Protein AF-A0A179GRY5-F1 (afdb_monomer)

Foldseek 3Di:
DPPQAEAEEEALAPVSLLVLLVCCVVPVSYQYEYEAQAQARRPAQLLVDQQWQACQLFDLDLVQNNVSNVCVLVVLVSCVVLPNPQFFFAADEWEKEWEFQAWAAFPNDTWGFQDHPCSSVVCPVVSLVSCCVPPQPPPSCCVQQNHSNPQKDWDDPVLCPLWWDPRRSVGTDTMMTGSIGGTLSVSSRVSSRVSSVVRPSYDYHYSWAWDAKEWDDPDPAIKIKIWTARNVVRDIDIDIGRHYHHPPQLQSLQHCVNHVNHDPAFWKKWKFKKWKKKFKDAPVCSSSDYFYDHHRTQAKTKRFRHWDDDPDRMIITIIIMARRVLGGDDMGGSNDDDDPVSVCVQVVVDDPVVQQVSNVSRLSRVVNTTVRSVRMDTDGMHIHIDIFRDDDDPPFPRPGPLSVWDDDDDDDDDDDDDDPPCPVVPPPDPGPSQVVVQVVVLVVLVVVQVVCVVVVHHDPLSVLLVQLSQLQVLLVVLCVLVVHDCLLVPPPDWDLCAQVDDDGHDPDPCVRPDPLLDADPLSNHATDRCSLSSASHNQLSVLLRVQCVDCLFPPPVVVCCQEHGRDSDPPGFYKGAQDHSNDLLRIEGDVSVLQAPLLSCVPPVSNLVSNQVVCVVVVHDRQDPVNSVVSNVNNGDVVVVPDDDDDD

pLDDT: mean 84.08, std 17.98, range [23.53, 98.38]

Nearest PDB structures (foldseek):
  8w7f-assem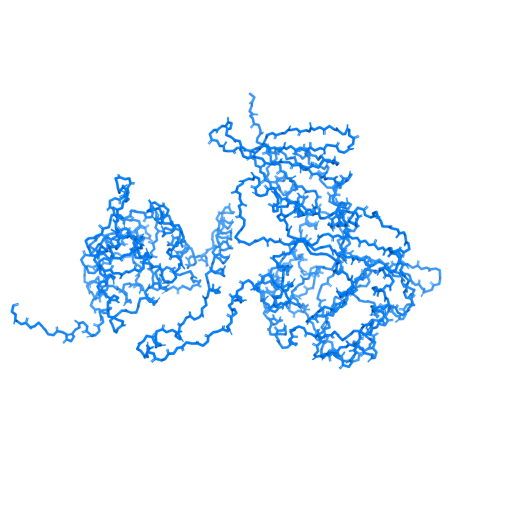bly1_C  TM=6.075E-01  e=1.995E-11  Drosophila melanogaster
  8w78-assembly1_D  TM=5.729E-01  e=1.441E-11  Drosophila melanogaster
  8w75-assembly1_A  TM=6.115E-01  e=6.573E-11  Drosophila melanogaster
  9dm1-assembly1_A  TM=5.368E-01  e=1.841E-10  Mycolicibacterium smegmatis MC2 155
  8w75-assembly1_C  TM=5.526E-01  e=4.150E-10  Drosophila melanogaster

Solvent-accessible surface area (backbone atoms only — not comparable to full-atom values): 35380 Å² total; per-residue (Å²): 130,84,80,67,53,33,36,37,30,38,22,28,26,58,69,27,45,53,48,52,50,54,48,45,70,76,35,68,74,39,40,32,39,40,29,13,59,42,85,47,66,27,68,53,43,61,60,55,62,61,26,66,63,50,64,23,92,69,37,60,48,57,68,53,13,47,50,36,27,50,48,45,53,52,51,52,48,52,41,43,76,76,64,49,78,62,51,55,23,61,32,56,60,47,24,33,41,35,33,26,70,39,60,42,76,49,88,89,38,84,47,50,46,80,44,58,51,65,57,36,53,64,37,51,64,52,48,34,51,52,34,36,76,76,31,67,87,34,65,67,47,39,74,72,44,42,56,26,83,64,36,55,45,78,52,53,68,80,63,49,58,62,32,36,24,81,72,42,57,76,20,48,68,53,39,32,42,31,40,42,56,35,38,19,46,71,55,44,46,54,49,49,53,62,53,51,74,71,41,89,40,54,46,78,39,56,22,29,39,74,76,48,41,38,76,39,84,85,56,104,56,68,27,36,37,42,31,26,39,28,69,85,78,74,42,79,48,76,49,78,27,64,38,79,45,77,43,33,66,75,42,34,42,39,45,31,48,56,55,73,52,74,67,99,65,70,37,16,30,29,39,33,44,39,28,30,32,38,22,75,38,47,67,90,50,49,83,43,44,44,24,35,37,39,37,37,42,70,45,40,36,39,23,39,46,35,55,42,80,51,90,66,81,34,30,41,36,35,27,28,37,41,24,44,89,63,19,62,72,47,70,43,54,16,53,48,82,79,51,68,69,58,52,34,47,54,75,59,70,54,59,69,68,60,48,48,52,57,32,48,53,34,52,62,40,44,41,53,43,30,47,67,40,70,73,41,43,83,75,47,68,46,48,22,65,47,74,36,76,62,73,88,65,100,82,60,64,81,83,48,80,75,54,83,52,73,81,92,76,90,88,83,83,92,82,83,98,81,71,86,81,68,58,84,79,70,80,83,74,92,58,82,42,58,58,61,54,43,54,54,51,52,52,52,48,51,52,52,54,50,49,29,45,76,71,74,53,68,56,78,85,46,50,43,42,49,37,37,50,38,34,50,52,26,38,54,52,32,30,57,72,73,66,53,78,71,46,63,75,43,90,89,34,62,20,59,57,11,42,88,30,88,81,60,39,72,92,67,80,64,88,81,51,60,80,37,53,53,80,49,78,59,47,35,70,45,88,46,52,37,63,58,61,33,49,27,42,60,58,40,41,52,36,48,61,62,38,50,75,37,61,94,69,28,51,58,66,64,52,45,46,42,66,74,50,81,58,86,49,75,81,58,40,28,59,39,53,77,58,61,48,60,42,46,68,27,34,27,67,36,69,46,21,28,50,62,49,24,41,46,46,66,89,39,67,59,44,55,52,18,25,34,50,56,31,47,77,72,74,41,82,61,76,48,74,68,55,53,51,50,27,26,60,70,22,44,51,70,73,74,67,68,64,68,84,74,89,126

Sequence (648 aa):
MDDEATFAIIGGGIAGTVQAICLAREFPSLRIYLFEKEGQLLDGTSGMNPGRPTLGFHYRHLDTATFCLDNTVKFTKFLYNLGCRDIFAKAPQGGVYVLMKGCVQVLGQSVGPVFSPEEIKSVFSEIRAHAIMNYSDDWHYLTHFGKPDEIYRELQRSDYELLLTPYLLRGVDSCYETAEKTFNVPGICSFLRANVAKYPNITVLTGCFVTNTEQVRQSARPCYRITWTDKNVNEVGHMVTQFLTLACWERVGLLKRQLSKHDCQPTYNRLKMLAVVEMKVSQERLAAIRPMFVASGPFCMISPQKLTMTDGDSFVCKCACTLAIRTNLMTVSDNSTLPRDYVRILEGDIPPDEKEKMGSSVLAGSKQFFKCLESATLVDVRFGTVRVPFGSGHQIDIHDSATCSIDGHDNTATAPPADRVHLSRRLACQNREDTATSEAAIQLFQYRAHASYMHGVPQVSHLPALVQFNVMTALARNAELLGFSKEYLNYDAISTFNKQGPMLGLTVNASNWPASLHPTPLQALLEHHPWIDLFPLPRMRDNFLRAIQDPDICDEDVLCHDLAHFDDVAGKATLIVWGDAWDSRCWEASEAFLEKWGWLLFGCPEIFQATNYWRDRRGEGRLSPQQISAYMERSRPAQLLAIRPTQE

Secondary structure (DSSP, 8-state):
-----EEEEE--SHHHHHHHHHHHHH-TT-EEEEE-SSSSTT-SGGGSS------STT-SSHHHHHHHHHHHHHHHHHHHHTT----B-BS---EEEEEE-S-EEETTEEE--SS-HHHHHTTHHHHHHHHHHHHTT-HHHHHHH--GGGSEEEPPHHHHTTTB-HHHHTTEEEEEEES---B-HHHHHHHHHHHHTT-TTEEEETTEEEEEEEEE-SSSS-EEEEEEEETTTTEEEEEEESEEEE--GGGHHHHHHHTT---SS--EEEEEEEEEEEEEEEGGGGGG---EEE-SSS-EEEEEEEEEE-SSSEEEEEEEEEEHHHHEEEEEETTSPPPHHHHHHHTT---HHHHHHHHHHHHHHHTTTBGGGTT-EEEEEEEEEEEES--S-TTS-SS-GGGGGS----------S---SSGGGSSS---THHHHHHHHHHHHHHHHHHHHHHTT---GGGHHHHHHHHHHHHHHHHHHHHT--SGGGSTT---TTSSSSSSSS--S-GGGS-GGGSPPTTTTTS---GGGGGSS-HHHHHHHHHHTT-TTT--HHHHHHHHH-----TT-S-EEE-S-TT-GGGEEE-HHHHHHHGGGGTT-HHHHHHHHHHHHHTTPPPPPHHHHHHHHHHTS-GGGTS------

Organism: Purpureocillium lilacinum (NCBI:txid33203)

Radius of gyration: 30.06 Å; Cα contacts (8 Å, |Δi|>4): 1153; chains: 1; bounding box: 68×57×109 Å

Structure (mmCIF, N/CA/C/O backbone):
data_AF-A0A179GRY5-F1
#
_entry.id   AF-A0A179GRY5-F1
#
loop_
_atom_site.group_PDB
_atom_site.id
_atom_site.type_symbol
_atom_site.label_atom_id
_atom_site.label_alt_id
_atom_site.label_comp_id
_atom_site.label_asym_id
_atom_site.label_entity_id
_atom_site.label_seq_id
_atom_site.pdbx_PDB_ins_code
_atom_site.Cartn_x
_atom_site.Cartn_y
_atom_site.Cartn_z
_atom_site.occupancy
_atom_site.B_iso_or_equiv
_atom_site.auth_seq_id
_atom_site.auth_comp_id
_atom_site.auth_asym_id
_atom_site.auth_atom_id
_atom_site.pdbx_PDB_model_num
ATOM 1 N N . MET A 1 1 ? 40.688 -5.196 -9.342 1.00 38.34 1 MET A N 1
ATOM 2 C CA . MET A 1 1 ? 39.803 -4.797 -8.233 1.00 38.34 1 MET A CA 1
ATOM 3 C C . MET A 1 1 ? 38.410 -4.893 -8.800 1.00 38.34 1 MET A C 1
ATOM 5 O O . MET A 1 1 ? 38.045 -4.022 -9.575 1.00 38.34 1 MET A O 1
ATOM 9 N N . ASP A 1 2 ? 37.738 -6.018 -8.566 1.00 42.25 2 ASP A N 1
ATOM 10 C CA . ASP A 1 2 ? 36.366 -6.216 -9.033 1.00 42.25 2 ASP A CA 1
ATOM 11 C C . ASP A 1 2 ? 35.481 -5.160 -8.373 1.00 42.25 2 ASP A C 1
ATOM 13 O O . ASP A 1 2 ? 35.440 -5.046 -7.149 1.00 42.25 2 ASP A O 1
ATOM 17 N N . ASP A 1 3 ? 34.859 -4.322 -9.194 1.00 59.69 3 ASP A N 1
ATOM 18 C CA . ASP A 1 3 ? 34.057 -3.188 -8.749 1.00 59.69 3 ASP A CA 1
ATOM 19 C C . ASP A 1 3 ? 32.713 -3.733 -8.234 1.00 59.69 3 ASP A C 1
ATOM 21 O O . ASP A 1 3 ? 31.744 -3.864 -8.984 1.00 59.69 3 ASP A O 1
ATOM 25 N N . GLU A 1 4 ? 32.684 -4.179 -6.972 1.00 75.31 4 GLU A N 1
ATOM 26 C CA . GLU A 1 4 ? 31.476 -4.707 -6.328 1.00 75.31 4 GLU A CA 1
ATOM 27 C C . GLU A 1 4 ? 30.328 -3.707 -6.483 1.00 75.31 4 GLU A C 1
ATOM 29 O O . GLU A 1 4 ? 30.427 -2.559 -6.025 1.00 75.31 4 GLU A O 1
ATOM 34 N N . ALA A 1 5 ? 29.243 -4.162 -7.118 1.00 88.94 5 ALA A N 1
ATOM 35 C CA . ALA A 1 5 ? 28.076 -3.345 -7.401 1.00 88.94 5 ALA A CA 1
ATOM 36 C C . ALA A 1 5 ? 27.519 -2.729 -6.113 1.00 88.94 5 ALA A C 1
ATOM 38 O O . ALA A 1 5 ? 27.417 -3.380 -5.070 1.00 88.94 5 ALA A O 1
ATOM 39 N N . THR A 1 6 ? 27.137 -1.461 -6.205 1.00 94.44 6 THR A N 1
ATOM 40 C CA . THR A 1 6 ? 26.585 -0.700 -5.090 1.00 94.44 6 THR A CA 1
ATOM 41 C C . THR A 1 6 ? 25.122 -0.361 -5.346 1.00 94.44 6 THR A C 1
ATOM 43 O O . THR A 1 6 ? 24.709 -0.132 -6.487 1.00 94.44 6 THR A O 1
ATOM 46 N N . PHE A 1 7 ? 24.345 -0.311 -4.269 1.00 97.19 7 PHE A N 1
ATOM 47 C CA . PHE A 1 7 ? 22.934 0.042 -4.283 1.00 97.19 7 PHE A CA 1
ATOM 48 C C . PHE A 1 7 ? 22.659 1.059 -3.182 1.00 97.19 7 PHE A C 1
ATOM 50 O O . PHE A 1 7 ? 22.832 0.762 -2.003 1.00 97.19 7 PHE A O 1
ATOM 57 N N . ALA A 1 8 ? 22.187 2.247 -3.541 1.00 97.94 8 ALA A N 1
ATOM 58 C CA . ALA A 1 8 ? 21.754 3.232 -2.562 1.00 97.94 8 ALA A CA 1
ATOM 59 C C . ALA A 1 8 ? 20.240 3.203 -2.344 1.00 97.94 8 ALA A C 1
ATOM 61 O O . ALA A 1 8 ? 19.450 3.176 -3.289 1.00 97.94 8 ALA A O 1
ATOM 62 N N . ILE A 1 9 ? 19.833 3.286 -1.084 1.00 98.25 9 ILE A N 1
ATOM 63 C CA . ILE A 1 9 ? 18.442 3.422 -0.663 1.00 98.25 9 ILE A CA 1
ATOM 64 C C . ILE A 1 9 ? 18.338 4.728 0.117 1.00 98.25 9 ILE A C 1
ATOM 66 O O . ILE A 1 9 ? 18.959 4.886 1.167 1.00 98.25 9 ILE A O 1
ATOM 70 N N . ILE A 1 10 ? 17.564 5.680 -0.400 1.00 97.50 10 ILE A N 1
ATOM 71 C CA . ILE A 1 10 ? 17.337 6.967 0.262 1.00 97.50 10 ILE A CA 1
ATOM 72 C C . ILE A 1 10 ? 16.067 6.865 1.101 1.00 97.50 10 ILE A C 1
ATOM 74 O O . ILE A 1 10 ? 14.975 6.820 0.543 1.00 97.50 10 ILE A O 1
ATOM 78 N N . GLY A 1 11 ? 16.207 6.875 2.427 1.00 96.25 11 GLY A N 1
ATOM 79 C CA . GLY A 1 11 ? 15.121 6.800 3.405 1.00 96.25 11 GLY A CA 1
ATOM 80 C C . GLY A 1 11 ? 15.172 5.515 4.234 1.00 96.25 11 GLY A C 1
ATOM 81 O O . GLY A 1 11 ? 14.887 4.434 3.725 1.00 96.25 11 GLY A O 1
ATOM 82 N N . GLY A 1 12 ? 15.457 5.637 5.532 1.00 95.62 12 GLY A N 1
ATOM 83 C CA . GLY A 1 12 ? 15.560 4.530 6.491 1.00 95.62 12 GLY A CA 1
ATOM 84 C C . GLY A 1 12 ? 14.252 4.180 7.208 1.00 95.62 12 GLY A C 1
ATOM 85 O O . GLY A 1 12 ? 14.272 3.539 8.260 1.00 95.62 12 GLY A O 1
ATOM 86 N N . GLY A 1 13 ? 13.099 4.562 6.648 1.00 94.31 13 GLY A N 1
ATOM 87 C CA . GLY A 1 13 ? 11.784 4.111 7.114 1.00 94.31 13 GLY A CA 1
ATOM 88 C C . GLY A 1 13 ? 11.542 2.613 6.870 1.00 94.31 13 GLY A C 1
ATOM 89 O O . GLY A 1 13 ? 12.421 1.896 6.390 1.00 94.31 13 GLY A O 1
ATOM 90 N N . ILE A 1 14 ? 10.329 2.127 7.170 1.00 93.19 14 ILE A N 1
ATOM 91 C CA . ILE A 1 14 ? 9.963 0.702 7.030 1.00 93.19 14 ILE A CA 1
ATOM 92 C C . ILE A 1 14 ? 10.232 0.205 5.608 1.00 93.19 14 ILE A C 1
ATOM 94 O O . ILE A 1 14 ? 10.862 -0.834 5.449 1.00 93.19 14 ILE A O 1
ATOM 98 N N . ALA A 1 15 ? 9.825 0.963 4.585 1.00 91.94 15 ALA A N 1
ATOM 99 C CA . ALA A 1 15 ? 10.018 0.571 3.190 1.00 91.94 15 ALA A CA 1
ATOM 100 C C . ALA A 1 15 ? 11.504 0.384 2.832 1.00 91.94 15 ALA A C 1
ATOM 102 O O . ALA A 1 15 ? 11.881 -0.674 2.333 1.00 91.94 15 ALA A O 1
ATOM 103 N N . GLY A 1 16 ? 12.354 1.372 3.136 1.00 96.19 16 GLY A N 1
ATOM 104 C CA . GLY A 1 16 ? 13.782 1.302 2.816 1.00 96.19 16 GLY A CA 1
ATOM 105 C C . GLY A 1 16 ? 14.533 0.265 3.648 1.00 96.19 16 GLY A C 1
ATOM 106 O O . GLY A 1 16 ? 15.384 -0.446 3.125 1.00 96.19 16 GLY A O 1
ATOM 107 N N . THR A 1 17 ? 14.166 0.104 4.921 1.00 97.56 17 THR A N 1
ATOM 108 C CA . THR A 1 17 ? 14.766 -0.900 5.810 1.00 97.56 17 THR A CA 1
ATOM 109 C C . THR A 1 17 ? 14.412 -2.325 5.382 1.00 97.56 17 THR A C 1
ATOM 111 O O . THR A 1 17 ? 15.294 -3.177 5.293 1.00 97.56 17 THR A O 1
ATOM 114 N N . VAL A 1 18 ? 13.138 -2.599 5.077 1.00 96.62 18 VAL A N 1
ATOM 115 C CA . VAL A 1 18 ? 12.704 -3.909 4.563 1.00 96.62 18 VAL A CA 1
ATOM 116 C C . VAL A 1 18 ? 13.403 -4.213 3.241 1.00 96.62 18 VAL A C 1
ATOM 118 O O . VAL A 1 18 ? 13.932 -5.309 3.073 1.00 96.62 18 VAL A O 1
ATOM 121 N N . GLN A 1 19 ? 13.470 -3.236 2.333 1.00 97.00 19 GLN A N 1
ATOM 122 C CA . GLN A 1 19 ? 14.168 -3.393 1.061 1.00 97.00 19 GLN A CA 1
ATOM 123 C C . GLN A 1 19 ? 15.657 -3.706 1.256 1.00 97.00 19 GLN A C 1
ATOM 125 O O . GLN A 1 19 ? 16.160 -4.630 0.621 1.00 97.00 19 GLN A O 1
ATOM 130 N N . ALA A 1 20 ? 16.345 -2.987 2.148 1.00 98.12 20 ALA A N 1
ATOM 131 C CA . ALA A 1 20 ? 17.754 -3.225 2.449 1.00 98.12 20 ALA A CA 1
ATOM 132 C C . ALA A 1 20 ? 17.987 -4.656 2.953 1.00 98.12 20 ALA A C 1
ATOM 134 O O . ALA A 1 20 ? 18.889 -5.334 2.470 1.00 98.12 20 ALA A O 1
ATOM 135 N N . ILE A 1 21 ? 17.136 -5.145 3.863 1.00 97.94 21 ILE A N 1
ATOM 136 C CA . ILE A 1 21 ? 17.207 -6.521 4.375 1.00 97.94 21 ILE A CA 1
ATOM 137 C C . ILE A 1 21 ? 16.975 -7.539 3.251 1.00 97.94 21 ILE A C 1
ATOM 139 O O . ILE A 1 21 ? 17.732 -8.501 3.135 1.00 97.94 21 ILE A O 1
ATOM 143 N N . CYS A 1 22 ? 15.946 -7.348 2.419 1.00 96.56 22 CYS A N 1
ATOM 144 C CA . CYS A 1 22 ? 15.657 -8.257 1.308 1.00 96.56 22 CYS A CA 1
ATOM 145 C C . CYS A 1 22 ? 16.821 -8.318 0.311 1.00 96.56 22 CYS A C 1
ATOM 147 O O . CYS A 1 22 ? 17.263 -9.409 -0.037 1.00 96.56 22 CYS A O 1
ATOM 149 N N . LEU A 1 23 ? 17.355 -7.162 -0.095 1.00 96.50 23 LEU A N 1
ATOM 150 C CA . LEU A 1 23 ? 18.497 -7.086 -1.008 1.00 96.50 23 LEU A CA 1
ATOM 151 C C . LEU A 1 23 ? 19.749 -7.727 -0.408 1.00 96.50 23 LEU A C 1
ATOM 153 O O . LEU A 1 23 ? 20.441 -8.458 -1.106 1.00 96.50 23 LEU A O 1
ATOM 157 N N . ALA A 1 24 ? 20.025 -7.497 0.878 1.00 96.38 24 ALA A N 1
ATOM 158 C CA . ALA A 1 24 ? 21.206 -8.052 1.530 1.00 96.38 24 ALA A CA 1
ATOM 159 C C . ALA A 1 24 ? 21.162 -9.581 1.633 1.00 96.38 24 ALA A C 1
ATOM 161 O O . ALA A 1 24 ? 22.199 -10.231 1.517 1.00 96.38 24 ALA A O 1
ATOM 162 N N . ARG A 1 25 ? 19.967 -10.152 1.841 1.00 93.69 25 ARG A N 1
ATOM 163 C CA . ARG A 1 25 ? 19.753 -11.606 1.881 1.00 93.69 25 ARG A CA 1
ATOM 164 C C . ARG A 1 25 ? 19.883 -12.250 0.507 1.00 93.69 25 ARG A C 1
ATOM 166 O O . ARG A 1 25 ? 20.489 -13.310 0.406 1.00 93.69 25 ARG A O 1
ATOM 173 N N . GLU A 1 26 ? 19.297 -11.624 -0.508 1.00 95.38 26 GLU A N 1
ATOM 174 C CA . GLU A 1 26 ? 19.255 -12.168 -1.867 1.00 95.38 26 GLU A CA 1
ATOM 175 C C . GLU A 1 26 ? 20.597 -12.000 -2.593 1.00 95.38 26 GLU A C 1
ATOM 177 O O . GLU A 1 26 ? 21.027 -12.879 -3.336 1.00 95.38 26 GLU A O 1
ATOM 182 N N . PHE A 1 27 ? 21.299 -10.891 -2.336 1.00 94.56 27 PHE A N 1
ATOM 183 C CA . PHE A 1 27 ? 22.550 -10.536 -3.003 1.00 94.56 27 PHE A CA 1
ATOM 184 C C . PHE A 1 27 ? 23.662 -10.227 -1.984 1.00 94.56 27 PHE A C 1
ATOM 186 O O . PHE A 1 27 ? 23.985 -9.059 -1.753 1.00 94.56 27 PHE A O 1
ATOM 193 N N . PRO A 1 28 ? 24.310 -11.249 -1.392 1.00 92.12 28 PRO A N 1
ATOM 194 C CA . PRO A 1 28 ? 25.347 -11.050 -0.373 1.00 92.12 28 PRO A CA 1
ATOM 195 C C . PRO A 1 28 ? 26.567 -10.243 -0.846 1.00 92.12 28 PRO A C 1
ATOM 197 O O . PRO A 1 28 ? 27.235 -9.613 -0.032 1.00 92.12 28 PRO A O 1
ATOM 200 N N . SER A 1 29 ? 26.855 -10.246 -2.153 1.00 91.69 29 SER A N 1
ATOM 201 C CA . SER A 1 29 ? 27.951 -9.481 -2.765 1.00 91.69 29 SER A CA 1
ATOM 202 C C . SER A 1 29 ? 27.580 -8.034 -3.117 1.00 91.69 29 SER A C 1
ATOM 204 O O . SER A 1 29 ? 28.431 -7.282 -3.584 1.00 91.69 29 SER A O 1
ATOM 206 N N . LEU A 1 30 ? 26.310 -7.641 -2.971 1.00 95.06 30 LEU A N 1
ATOM 207 C CA . LEU A 1 30 ? 25.858 -6.279 -3.248 1.00 95.06 30 LEU A CA 1
ATOM 208 C C . LEU A 1 30 ? 26.145 -5.391 -2.036 1.00 95.06 30 LEU A C 1
ATOM 210 O O . LEU A 1 30 ? 25.668 -5.676 -0.937 1.00 95.06 30 LEU A O 1
ATOM 214 N N . ARG A 1 31 ? 26.867 -4.285 -2.243 1.00 97.38 31 ARG A N 1
ATOM 215 C CA . ARG A 1 31 ? 27.090 -3.274 -1.200 1.00 97.38 31 ARG A CA 1
ATOM 216 C C . ARG A 1 31 ? 25.916 -2.306 -1.148 1.00 97.38 31 ARG A C 1
ATOM 218 O O . ARG A 1 31 ? 25.649 -1.590 -2.111 1.00 97.38 31 ARG A O 1
ATOM 225 N N . ILE A 1 32 ? 25.214 -2.272 -0.025 1.00 98.38 32 ILE A N 1
ATOM 226 C CA . ILE A 1 32 ? 23.990 -1.491 0.146 1.00 98.38 32 ILE A CA 1
ATOM 227 C C . ILE A 1 32 ? 24.281 -0.290 1.043 1.00 98.38 32 ILE A C 1
ATOM 229 O O . ILE A 1 32 ? 24.783 -0.451 2.150 1.00 98.38 32 ILE A O 1
ATOM 233 N N . TYR A 1 33 ? 23.922 0.907 0.592 1.00 98.31 33 TYR A N 1
ATOM 234 C CA . TYR A 1 33 ? 24.039 2.150 1.353 1.00 98.31 33 TYR A CA 1
ATOM 235 C C . TYR A 1 33 ? 22.644 2.667 1.697 1.00 98.31 33 TYR A C 1
ATOM 237 O O . TYR A 1 33 ? 21.906 3.109 0.815 1.00 98.31 33 TYR A O 1
ATOM 245 N N . LEU A 1 34 ? 22.270 2.600 2.973 1.00 98.25 34 LEU A N 1
ATOM 246 C CA . LEU A 1 34 ? 20.968 3.036 3.470 1.00 98.25 34 LEU A CA 1
ATOM 247 C C . LEU A 1 34 ? 21.097 4.410 4.135 1.00 98.25 34 LEU A C 1
ATOM 249 O O . LEU A 1 34 ? 21.632 4.521 5.238 1.00 98.25 34 LEU A O 1
ATOM 253 N N . PHE A 1 35 ? 20.595 5.448 3.466 1.00 97.50 35 PHE A N 1
ATOM 254 C CA . PHE A 1 35 ? 20.607 6.823 3.964 1.00 97.50 35 PHE A CA 1
ATOM 255 C C . PHE A 1 35 ? 19.377 7.104 4.823 1.00 97.50 35 PHE A C 1
ATOM 257 O O . PHE A 1 35 ? 18.243 6.914 4.379 1.00 97.50 35 PHE A O 1
ATOM 264 N N . GLU A 1 36 ? 19.597 7.635 6.018 1.00 95.62 36 GLU A N 1
ATOM 265 C CA . GLU A 1 36 ? 18.564 8.091 6.940 1.00 95.62 36 GLU A CA 1
ATOM 266 C C . GLU A 1 36 ? 18.876 9.518 7.393 1.00 95.62 36 GLU A C 1
ATOM 268 O O . GLU A 1 36 ? 19.987 9.822 7.824 1.00 95.62 36 GLU A O 1
ATOM 273 N N . LYS A 1 37 ? 17.883 10.401 7.276 1.00 92.50 37 LYS A N 1
ATOM 274 C CA . LYS A 1 37 ? 18.002 11.811 7.664 1.00 92.50 37 LYS A CA 1
ATOM 275 C C . LYS A 1 37 ? 17.944 11.997 9.181 1.00 92.50 37 LYS A C 1
ATOM 277 O O . LYS A 1 37 ? 18.445 13.007 9.674 1.00 92.50 37 LYS A O 1
ATOM 282 N N . GLU A 1 38 ? 17.315 11.061 9.886 1.00 91.88 38 GLU A N 1
ATOM 283 C CA . GLU A 1 38 ? 17.201 11.046 11.341 1.00 91.88 38 GLU A CA 1
ATOM 284 C C . GLU A 1 38 ? 18.413 10.374 12.001 1.00 91.88 38 GLU A C 1
ATOM 286 O O . GLU A 1 38 ? 19.249 9.745 11.346 1.00 91.88 38 GLU A O 1
ATOM 291 N N . GLY A 1 39 ? 18.516 10.506 13.326 1.00 91.88 39 GLY A N 1
ATOM 292 C CA . GLY A 1 39 ? 19.609 9.919 14.105 1.00 91.88 39 GLY A CA 1
ATOM 293 C C . GLY A 1 39 ? 19.615 8.387 14.117 1.00 91.88 39 GLY A C 1
ATOM 294 O O . GLY A 1 39 ? 20.665 7.788 14.340 1.00 91.88 39 GLY A O 1
ATOM 295 N N . GLN A 1 40 ? 18.474 7.736 13.862 1.00 93.31 40 GLN A N 1
ATOM 296 C CA . GLN A 1 40 ? 18.373 6.281 13.737 1.00 93.31 40 GLN A CA 1
ATOM 297 C C . GLN A 1 40 ? 17.371 5.884 12.648 1.00 93.31 40 GLN A C 1
ATOM 299 O O . GLN A 1 40 ? 16.415 6.602 12.354 1.00 93.31 40 GLN A O 1
ATOM 304 N N . LEU A 1 41 ? 17.551 4.680 12.093 1.00 95.38 41 LEU A N 1
ATOM 305 C CA . LEU A 1 41 ? 16.556 4.058 11.214 1.00 95.38 41 LEU A CA 1
ATOM 306 C C . LEU A 1 41 ? 15.189 4.012 11.895 1.00 95.38 41 LEU A C 1
ATOM 308 O O . LEU A 1 41 ? 15.115 3.685 13.080 1.00 95.38 41 LEU A O 1
ATOM 312 N N . LEU A 1 42 ? 14.122 4.218 11.120 1.00 93.81 42 LEU A N 1
ATOM 313 C CA . LEU A 1 42 ? 12.721 4.071 11.537 1.00 93.81 42 LEU A CA 1
ATOM 314 C C . LEU A 1 42 ? 12.204 5.143 12.516 1.00 93.81 42 LEU A C 1
ATOM 316 O O . LEU A 1 42 ? 11.053 5.040 12.941 1.00 93.81 42 LEU A O 1
ATOM 320 N N . ASP A 1 43 ? 12.994 6.179 12.819 1.00 89.00 43 ASP A N 1
ATOM 321 C CA . ASP A 1 43 ? 12.588 7.286 13.704 1.00 89.00 43 ASP A CA 1
ATOM 322 C C . ASP A 1 43 ? 11.667 8.312 13.015 1.00 89.00 43 ASP A C 1
ATOM 324 O O . ASP A 1 43 ? 10.982 9.082 13.685 1.00 89.00 43 ASP A O 1
ATOM 328 N N . GLY A 1 44 ? 11.589 8.296 11.679 1.00 85.44 44 GLY A N 1
ATOM 329 C CA . GLY A 1 44 ? 10.644 9.120 10.922 1.00 85.44 44 GLY A CA 1
ATOM 330 C C . GLY A 1 44 ? 9.189 8.632 11.020 1.00 85.44 44 GLY A C 1
ATOM 331 O O . GLY A 1 44 ? 8.781 7.931 11.946 1.00 85.44 44 GLY A O 1
ATOM 332 N N . THR A 1 45 ? 8.373 8.931 10.001 1.00 83.38 45 THR A N 1
ATOM 333 C CA . THR A 1 45 ? 6.929 8.606 10.018 1.00 83.38 45 THR A CA 1
ATOM 334 C C . THR A 1 45 ? 6.616 7.122 10.263 1.00 83.38 45 THR A C 1
ATOM 336 O O . THR A 1 45 ? 5.587 6.777 10.843 1.00 83.38 45 THR A O 1
ATOM 339 N N . SER A 1 46 ? 7.515 6.218 9.870 1.00 84.00 46 SER A N 1
ATOM 340 C CA . SER A 1 46 ? 7.352 4.781 10.110 1.00 84.00 46 SER A CA 1
ATOM 341 C C . SER A 1 46 ? 7.254 4.409 11.595 1.00 84.00 46 SER A C 1
ATOM 343 O O . SER A 1 46 ? 6.506 3.493 11.921 1.00 84.00 46 SER A O 1
ATOM 345 N N . GLY A 1 47 ? 7.927 5.130 12.496 1.00 79.62 47 GLY A N 1
ATOM 346 C CA . GLY A 1 47 ? 7.798 4.951 13.948 1.00 79.62 47 GLY A CA 1
ATOM 347 C C . GLY A 1 47 ? 6.595 5.679 14.566 1.00 79.62 47 GLY A C 1
ATOM 348 O O . GLY A 1 47 ? 6.292 5.496 15.746 1.00 79.62 47 GLY A O 1
ATOM 349 N N . MET A 1 48 ? 5.884 6.492 13.778 1.00 83.31 48 MET A N 1
ATOM 350 C CA . MET A 1 48 ? 4.838 7.413 14.235 1.00 83.31 48 MET A CA 1
ATOM 351 C C . MET A 1 48 ? 3.491 7.132 13.570 1.00 83.31 48 MET A C 1
ATOM 353 O O . MET A 1 48 ? 2.872 7.997 12.952 1.00 83.31 48 MET A O 1
ATOM 357 N N . ASN A 1 49 ? 3.019 5.898 13.713 1.00 88.12 49 ASN A N 1
ATOM 358 C CA . ASN A 1 49 ? 1.729 5.463 13.194 1.00 88.12 49 ASN A CA 1
ATOM 359 C C . ASN A 1 49 ? 0.943 4.697 14.281 1.00 88.12 49 ASN A C 1
ATOM 361 O O . ASN A 1 49 ? 1.538 4.238 15.258 1.00 88.12 49 ASN A O 1
ATOM 365 N N . PRO A 1 50 ? -0.388 4.557 14.152 1.00 90.62 50 PRO A N 1
ATOM 366 C CA . PRO A 1 50 ? -1.222 3.919 15.173 1.00 90.62 50 PRO A CA 1
ATOM 367 C C . PRO A 1 50 ? -1.079 2.391 15.240 1.00 90.62 50 PRO A C 1
ATOM 369 O O . PRO A 1 50 ? -1.815 1.738 15.978 1.00 90.62 50 PRO A O 1
ATOM 372 N N . GLY A 1 51 ? -0.201 1.790 14.437 1.00 92.25 51 GLY A N 1
ATOM 373 C CA . GLY A 1 51 ? 0.022 0.351 14.398 1.00 92.25 51 GLY A CA 1
ATOM 374 C C . GLY A 1 51 ? -1.185 -0.452 13.937 1.00 92.25 51 GLY A C 1
ATOM 375 O O . GLY A 1 51 ? -1.216 -1.647 14.177 1.00 92.25 51 GLY A O 1
ATOM 376 N N . ARG A 1 52 ? -2.200 0.161 13.323 1.00 89.94 52 ARG A N 1
ATOM 377 C CA . ARG A 1 52 ? -3.395 -0.548 12.853 1.00 89.94 52 ARG A CA 1
ATOM 378 C C . ARG A 1 52 ? -3.195 -0.941 11.384 1.00 89.94 52 ARG A C 1
ATOM 380 O O . ARG A 1 52 ? -3.382 -0.074 10.530 1.00 89.94 52 ARG A O 1
ATOM 387 N N . PRO A 1 53 ? -2.779 -2.183 11.068 1.00 89.06 53 PRO A N 1
ATOM 388 C CA . PRO A 1 53 ? -2.865 -2.668 9.697 1.00 89.06 53 PRO A CA 1
ATOM 389 C C . PRO A 1 53 ? -4.329 -2.759 9.264 1.00 89.06 53 PRO A C 1
ATOM 391 O O . PRO A 1 53 ? -5.236 -2.673 10.092 1.00 89.06 53 PRO A O 1
ATOM 394 N N . THR A 1 54 ? -4.560 -2.948 7.969 1.00 88.31 54 THR A N 1
ATOM 395 C CA . THR A 1 54 ? -5.906 -3.132 7.431 1.00 88.31 54 THR A CA 1
ATOM 396 C C . THR A 1 54 ? -5.955 -4.330 6.491 1.00 88.31 54 THR A C 1
ATOM 398 O O . THR A 1 54 ? -5.067 -4.518 5.665 1.00 88.31 54 THR A O 1
ATOM 401 N N . LEU A 1 55 ? -6.997 -5.141 6.645 1.00 93.00 55 LEU A N 1
ATOM 402 C CA . LEU A 1 55 ? -7.403 -6.239 5.774 1.00 93.00 55 LEU A CA 1
ATOM 403 C C . LEU A 1 55 ? -8.439 -5.778 4.735 1.00 93.00 55 LEU A C 1
ATOM 405 O O . LEU A 1 55 ? -9.043 -6.604 4.066 1.00 93.00 55 LEU A O 1
ATOM 409 N N . GLY A 1 56 ? -8.654 -4.465 4.602 1.00 90.50 56 GLY A N 1
ATOM 410 C CA . GLY A 1 56 ? -9.389 -3.879 3.484 1.00 90.50 56 GLY A CA 1
ATOM 411 C C . GLY A 1 56 ? -10.842 -3.480 3.754 1.00 90.50 56 GLY A C 1
ATOM 412 O O . GLY A 1 56 ? -11.448 -2.839 2.907 1.00 90.50 56 GLY A O 1
ATOM 413 N N . PHE A 1 57 ? -11.389 -3.755 4.943 1.00 91.44 57 PHE A N 1
ATOM 414 C CA . PHE A 1 57 ? -12.817 -3.577 5.285 1.00 91.44 57 PHE A CA 1
ATOM 415 C C . PHE A 1 57 ? -13.339 -2.126 5.373 1.00 91.44 57 PHE A C 1
ATOM 417 O O . PHE A 1 57 ? -14.432 -1.886 5.882 1.00 91.44 57 PHE A O 1
ATOM 424 N N . HIS A 1 58 ? -12.569 -1.140 4.918 1.00 87.31 58 HIS A N 1
ATOM 425 C CA . HIS A 1 58 ? -13.014 0.256 4.814 1.00 87.31 58 HIS A CA 1
ATOM 426 C C . HIS A 1 58 ? -12.789 0.864 3.427 1.00 87.31 58 HIS A C 1
ATOM 428 O O . HIS A 1 58 ? -13.035 2.058 3.256 1.00 87.31 58 HIS A O 1
ATOM 434 N N . TYR A 1 59 ? -12.317 0.062 2.471 1.00 84.44 59 TYR A N 1
ATOM 435 C CA . TYR A 1 59 ? -12.220 0.441 1.069 1.00 84.44 59 TYR A CA 1
ATOM 436 C C . TYR A 1 59 ? -13.443 -0.064 0.318 1.00 84.44 59 TYR A C 1
ATOM 438 O O . TYR A 1 59 ? -14.025 -1.083 0.688 1.00 84.44 59 TYR A O 1
ATOM 446 N N . ARG A 1 60 ? -13.818 0.664 -0.730 1.00 82.06 60 ARG A N 1
ATOM 447 C CA . ARG A 1 60 ? -14.935 0.314 -1.617 1.00 82.06 60 ARG A CA 1
ATOM 448 C C . ARG A 1 60 ? -14.460 -0.382 -2.889 1.00 82.06 60 ARG A C 1
ATOM 450 O O . ARG A 1 60 ? -15.246 -1.060 -3.537 1.00 82.06 60 ARG A O 1
ATOM 457 N N . HIS A 1 61 ? -13.180 -0.235 -3.240 1.00 81.38 61 HIS A N 1
ATOM 458 C CA . HIS A 1 61 ? -12.580 -0.931 -4.370 1.00 81.38 61 HIS A CA 1
ATOM 459 C C . HIS A 1 61 ? -11.842 -2.190 -3.900 1.00 81.38 61 HIS A C 1
ATOM 461 O O . HIS A 1 61 ? -10.969 -2.140 -3.023 1.00 81.38 61 HIS A O 1
ATOM 467 N N . LEU A 1 62 ? -12.189 -3.331 -4.504 1.00 83.94 62 LEU A N 1
ATOM 468 C CA . LEU A 1 62 ? -11.643 -4.638 -4.138 1.00 83.94 62 LEU A CA 1
ATOM 469 C C . LEU A 1 62 ? -10.119 -4.700 -4.288 1.00 83.94 62 LEU A C 1
ATOM 471 O O . LEU A 1 62 ? -9.449 -5.285 -3.437 1.00 83.94 62 LEU A O 1
ATOM 475 N N . ASP A 1 63 ? -9.559 -4.073 -5.321 1.00 77.69 63 ASP A N 1
ATOM 476 C CA . ASP A 1 63 ? -8.114 -4.085 -5.570 1.00 77.69 63 ASP A CA 1
ATOM 477 C C . ASP A 1 63 ? -7.338 -3.442 -4.422 1.00 77.69 63 ASP A C 1
ATOM 479 O O . ASP A 1 63 ? -6.378 -4.015 -3.904 1.00 77.69 63 ASP A O 1
ATOM 483 N N . THR A 1 64 ? -7.794 -2.280 -3.953 1.00 79.19 64 THR A N 1
ATOM 484 C CA . THR A 1 64 ? -7.194 -1.615 -2.793 1.00 79.19 64 THR A CA 1
ATOM 485 C C . THR A 1 64 ? -7.387 -2.455 -1.530 1.00 79.19 64 THR A C 1
ATOM 487 O O . THR A 1 64 ? -6.445 -2.634 -0.751 1.00 79.19 64 THR A O 1
ATOM 490 N N . ALA A 1 65 ? -8.580 -3.026 -1.337 1.00 86.19 65 ALA A N 1
ATOM 491 C CA . ALA A 1 65 ? -8.883 -3.861 -0.180 1.00 86.19 65 ALA A CA 1
ATOM 492 C C . ALA A 1 65 ? -7.981 -5.105 -0.094 1.00 86.19 65 ALA A C 1
ATOM 494 O O . ALA A 1 65 ? -7.337 -5.342 0.934 1.00 86.19 65 ALA A O 1
ATOM 495 N N . THR A 1 66 ? -7.886 -5.867 -1.183 1.00 88.31 66 THR A N 1
ATOM 496 C CA . THR A 1 66 ? -7.076 -7.090 -1.278 1.00 88.31 66 THR A CA 1
ATOM 497 C C . THR A 1 66 ? -5.581 -6.788 -1.260 1.00 88.31 66 THR A C 1
ATOM 499 O O . THR A 1 66 ? -4.830 -7.507 -0.601 1.00 88.31 66 THR A O 1
ATOM 502 N N . PHE A 1 67 ? -5.132 -5.681 -1.862 1.00 85.88 67 PHE A N 1
ATOM 503 C CA . PHE A 1 67 ? -3.749 -5.209 -1.745 1.00 85.88 67 PHE A CA 1
ATOM 504 C C . PHE A 1 67 ? -3.359 -4.937 -0.288 1.00 85.88 67 PHE A C 1
ATOM 506 O O . PHE A 1 67 ? -2.285 -5.347 0.167 1.00 85.88 67 PHE A O 1
ATOM 513 N N . CYS A 1 68 ? -4.220 -4.259 0.473 1.00 87.69 68 CYS A N 1
ATOM 514 C CA . CYS A 1 68 ? -3.973 -3.992 1.885 1.00 87.69 68 CYS A CA 1
ATOM 515 C C . CYS A 1 68 ? -3.952 -5.270 2.732 1.00 87.69 68 CYS A C 1
ATOM 517 O O . CYS A 1 68 ? -3.047 -5.437 3.561 1.00 87.69 68 CYS A O 1
ATOM 519 N N . LEU A 1 69 ? -4.894 -6.186 2.486 1.00 94.25 69 LEU A N 1
ATOM 520 C CA . LEU A 1 69 ? -4.921 -7.508 3.107 1.00 94.25 69 LEU A CA 1
ATOM 521 C C . LEU A 1 69 ? -3.615 -8.261 2.855 1.00 94.25 69 LEU A C 1
ATOM 523 O O . LEU A 1 69 ? -2.928 -8.656 3.801 1.00 94.25 69 LEU A O 1
ATOM 527 N N . ASP A 1 70 ? -3.227 -8.388 1.591 1.00 94.12 70 ASP A N 1
ATOM 528 C CA . ASP A 1 70 ? -2.025 -9.102 1.181 1.00 94.12 70 ASP A CA 1
ATOM 529 C C . ASP A 1 70 ? -0.767 -8.498 1.796 1.00 94.12 70 ASP A C 1
ATOM 531 O O . ASP A 1 70 ? 0.096 -9.228 2.284 1.00 94.12 70 ASP A O 1
ATOM 535 N N . ASN A 1 71 ? -0.642 -7.171 1.801 1.00 92.69 71 ASN A N 1
ATOM 536 C CA . ASN A 1 71 ? 0.519 -6.504 2.384 1.00 92.69 71 ASN A CA 1
ATOM 537 C C . ASN A 1 71 ? 0.605 -6.703 3.893 1.00 92.69 71 ASN A C 1
ATOM 539 O O . ASN A 1 71 ? 1.695 -6.945 4.412 1.00 92.69 71 ASN A O 1
ATOM 543 N N . THR A 1 72 ? -0.526 -6.657 4.598 1.00 94.75 72 THR A N 1
ATOM 544 C CA . THR A 1 72 ? -0.577 -6.942 6.037 1.00 94.75 72 THR A CA 1
ATOM 545 C C . THR A 1 72 ? -0.087 -8.361 6.326 1.00 94.75 72 THR A C 1
ATOM 547 O O . THR A 1 72 ? 0.765 -8.568 7.200 1.00 94.75 72 THR A O 1
ATOM 550 N N . VAL A 1 73 ? -0.571 -9.340 5.560 1.00 96.19 73 VAL A N 1
ATOM 551 C CA . VAL A 1 73 ? -0.188 -10.748 5.705 1.00 96.19 73 VAL A CA 1
ATOM 552 C C . VAL A 1 73 ? 1.288 -10.955 5.348 1.00 96.19 73 VAL A C 1
ATOM 554 O O . VAL A 1 73 ? 2.033 -11.547 6.132 1.00 96.19 73 VAL A O 1
ATOM 557 N N . LYS A 1 74 ? 1.749 -10.426 4.208 1.00 95.25 74 LYS A N 1
ATOM 558 C CA . LYS A 1 74 ? 3.143 -10.528 3.741 1.00 95.25 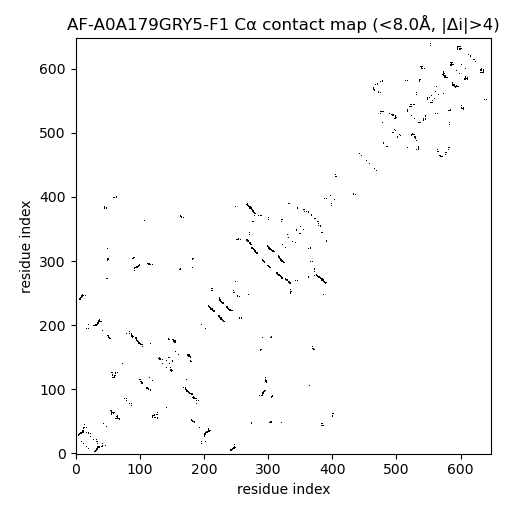74 LYS A CA 1
ATOM 559 C C . LYS A 1 74 ? 4.120 -9.875 4.715 1.00 95.25 74 LYS A C 1
ATOM 561 O O . LYS A 1 74 ? 5.147 -10.472 5.027 1.00 95.25 74 LYS A O 1
ATOM 566 N N . PHE A 1 75 ? 3.798 -8.696 5.246 1.00 95.69 75 PHE A N 1
ATOM 567 C CA . PHE A 1 75 ? 4.656 -8.017 6.217 1.00 95.69 75 PHE A CA 1
ATOM 568 C C . PHE A 1 75 ? 4.732 -8.778 7.547 1.00 95.69 75 PHE A C 1
ATOM 570 O O . PHE A 1 75 ? 5.815 -8.936 8.109 1.00 95.69 75 PHE A O 1
ATOM 577 N N . THR A 1 76 ? 3.611 -9.338 8.012 1.00 96.56 76 THR A N 1
ATOM 578 C CA . THR A 1 76 ? 3.582 -10.198 9.208 1.00 96.56 76 THR A CA 1
ATOM 579 C C . THR A 1 76 ? 4.459 -11.439 9.018 1.00 96.56 76 THR A C 1
ATOM 581 O O . THR A 1 76 ? 5.299 -11.735 9.868 1.00 96.56 76 THR A O 1
ATOM 584 N N . LYS A 1 77 ? 4.331 -12.126 7.872 1.00 95.31 77 LYS A N 1
ATOM 585 C CA . LYS A 1 77 ? 5.182 -13.270 7.498 1.00 95.31 77 LYS A CA 1
ATOM 586 C C . LYS A 1 77 ? 6.655 -12.890 7.443 1.00 95.31 77 LYS A C 1
ATOM 588 O O . LYS A 1 77 ? 7.493 -13.600 7.990 1.00 95.31 77 LYS A O 1
ATOM 593 N N . PHE A 1 78 ? 6.972 -11.760 6.816 1.00 96.38 78 PHE A N 1
ATOM 594 C CA . PHE A 1 78 ? 8.333 -11.244 6.723 1.00 96.38 78 PHE A CA 1
ATOM 595 C C . PHE A 1 78 ? 8.957 -11.053 8.112 1.00 96.38 78 PHE A C 1
ATOM 597 O O . PHE A 1 78 ? 10.039 -11.578 8.377 1.00 96.38 78 PHE A O 1
ATOM 604 N N . LEU A 1 79 ? 8.254 -10.375 9.024 1.00 97.38 79 LEU A N 1
ATOM 605 C CA . LEU A 1 79 ? 8.718 -10.165 10.397 1.00 97.38 79 LEU A CA 1
ATOM 606 C C . LEU A 1 79 ? 8.909 -11.488 11.143 1.00 97.38 79 LEU A C 1
ATOM 608 O O . LEU A 1 79 ? 9.951 -11.694 11.769 1.00 97.38 79 LEU A O 1
ATOM 612 N N . TYR A 1 80 ? 7.937 -12.396 11.041 1.00 95.94 80 TYR A N 1
ATOM 613 C CA . TYR A 1 80 ? 8.011 -13.713 11.665 1.00 95.94 80 TYR A CA 1
ATOM 614 C C . TYR A 1 80 ? 9.232 -14.502 11.172 1.00 95.94 80 TYR A C 1
ATOM 616 O O . TYR A 1 80 ? 9.998 -15.027 11.980 1.00 95.94 80 TYR A O 1
ATOM 624 N N . ASN A 1 81 ? 9.460 -14.525 9.857 1.00 95.00 81 ASN A N 1
ATOM 625 C CA . ASN A 1 81 ? 10.565 -15.251 9.227 1.00 95.00 81 ASN A CA 1
ATOM 626 C C . ASN A 1 81 ? 11.938 -14.649 9.543 1.00 95.00 81 ASN A C 1
ATOM 628 O O . ASN A 1 81 ? 12.935 -15.365 9.534 1.00 95.00 81 ASN A O 1
ATOM 632 N N . LEU A 1 82 ? 12.009 -13.355 9.867 1.00 96.00 82 LEU A N 1
ATOM 633 C CA . LEU A 1 82 ? 13.224 -12.746 10.418 1.00 96.00 82 LEU A CA 1
ATOM 634 C C . LEU A 1 82 ? 13.466 -13.100 11.894 1.00 96.00 82 LEU A C 1
ATOM 636 O O . LEU A 1 82 ? 14.543 -12.811 12.419 1.00 96.00 82 LEU A O 1
ATOM 640 N N . GLY A 1 83 ? 12.485 -13.704 12.569 1.00 96.19 83 GLY A N 1
ATOM 641 C CA . GLY A 1 83 ? 12.533 -14.050 13.987 1.00 96.19 83 GLY A CA 1
ATOM 642 C C . GLY A 1 83 ? 11.906 -13.006 14.914 1.00 96.19 83 GLY A C 1
ATOM 643 O O . GLY A 1 83 ? 12.127 -13.069 16.124 1.00 96.19 83 GLY A O 1
ATOM 644 N N . CYS A 1 84 ? 11.128 -12.049 14.395 1.00 96.75 84 CYS A N 1
ATOM 645 C CA . CYS A 1 84 ? 10.372 -11.119 15.232 1.00 96.75 84 CYS A CA 1
ATOM 646 C C . CYS A 1 84 ? 9.212 -11.869 15.896 1.00 96.75 84 CYS A C 1
ATOM 648 O O . CYS A 1 84 ? 8.312 -12.357 15.215 1.00 96.75 84 CYS A O 1
ATOM 650 N N . ARG A 1 85 ? 9.233 -11.988 17.227 1.00 90.25 85 ARG A N 1
ATOM 651 C CA . ARG A 1 85 ? 8.174 -12.683 17.981 1.00 90.25 85 ARG A CA 1
ATOM 652 C C . ARG A 1 85 ? 7.115 -11.729 18.530 1.00 90.25 85 ARG A C 1
ATOM 654 O O . ARG A 1 85 ? 5.931 -12.040 18.480 1.00 90.25 85 ARG A O 1
ATOM 661 N N . ASP A 1 86 ? 7.518 -10.542 18.977 1.00 92.81 86 ASP A N 1
ATOM 662 C CA . ASP A 1 86 ? 6.620 -9.509 19.510 1.00 92.81 86 ASP A CA 1
ATOM 663 C C . ASP A 1 86 ? 6.025 -8.620 18.390 1.00 92.81 86 ASP A C 1
ATOM 665 O O . ASP A 1 86 ? 6.144 -7.394 18.436 1.00 92.81 86 ASP A O 1
ATOM 669 N N . ILE A 1 87 ? 5.400 -9.231 17.372 1.00 96.38 87 ILE A N 1
ATOM 670 C CA . ILE A 1 87 ? 4.832 -8.523 16.203 1.00 96.38 87 ILE A CA 1
ATOM 671 C C . ILE A 1 87 ? 3.619 -7.666 16.593 1.00 96.38 87 ILE A C 1
ATOM 673 O O . ILE A 1 87 ? 3.446 -6.557 16.091 1.00 96.38 87 ILE A O 1
ATOM 677 N N . PHE A 1 88 ? 2.769 -8.162 17.492 1.00 96.75 88 PHE A N 1
ATOM 678 C CA . PHE A 1 88 ? 1.504 -7.516 17.847 1.00 96.75 88 PHE A CA 1
ATOM 679 C C . PHE A 1 88 ? 1.561 -6.829 19.210 1.00 96.75 88 PHE A C 1
ATOM 681 O O . PHE A 1 88 ? 2.308 -7.224 20.107 1.00 96.75 88 PHE A O 1
ATOM 688 N N . ALA A 1 89 ? 0.771 -5.768 19.346 1.00 96.44 89 ALA A N 1
ATOM 689 C CA . ALA A 1 89 ? 0.651 -4.965 20.550 1.00 96.44 89 ALA A CA 1
ATOM 690 C C . ALA A 1 89 ? 0.168 -5.807 21.741 1.00 96.44 89 ALA A C 1
ATOM 692 O O . ALA A 1 89 ? -0.748 -6.621 21.628 1.00 96.44 89 ALA A O 1
ATOM 693 N N . LYS A 1 90 ? 0.749 -5.565 22.922 1.00 94.25 90 LYS A N 1
ATOM 694 C CA . LYS A 1 90 ? 0.361 -6.227 24.182 1.00 94.25 90 LYS A CA 1
ATOM 695 C C . LYS A 1 90 ? -0.837 -5.510 24.803 1.00 94.25 90 LYS A C 1
ATOM 697 O O . LYS A 1 90 ? -0.740 -4.935 25.882 1.00 94.25 90 LYS A O 1
ATOM 702 N N . ALA A 1 91 ? -1.937 -5.472 24.065 1.00 93.19 91 ALA A N 1
ATOM 703 C CA . ALA A 1 91 ? -3.205 -4.846 24.424 1.00 93.19 91 ALA A CA 1
ATOM 704 C C . ALA A 1 91 ? -4.365 -5.662 23.825 1.00 93.19 91 ALA A C 1
ATOM 706 O O . ALA A 1 91 ? -4.105 -6.487 22.944 1.00 93.19 91 ALA A O 1
ATOM 707 N N . PRO A 1 92 ? -5.619 -5.453 24.268 1.00 91.88 92 PRO A N 1
ATOM 708 C CA . PRO A 1 92 ? -6.781 -6.107 23.672 1.00 91.88 92 PRO A CA 1
ATOM 709 C C . PRO A 1 92 ? -6.810 -5.988 22.139 1.00 91.88 92 PRO A C 1
ATOM 711 O O . PRO A 1 92 ? -6.588 -4.910 21.586 1.00 91.88 92 PRO A O 1
ATOM 714 N N . GLN A 1 93 ? -7.053 -7.116 21.467 1.00 93.00 93 GLN A N 1
ATOM 715 C CA . GLN A 1 93 ? -7.022 -7.265 20.006 1.00 93.00 93 GLN A CA 1
ATOM 716 C C . GLN A 1 93 ? -8.420 -7.513 19.424 1.00 93.00 93 GLN A C 1
ATOM 718 O O . GLN A 1 93 ? -9.398 -7.598 20.163 1.00 93.00 93 GLN A O 1
ATOM 723 N N . GLY A 1 94 ? -8.489 -7.648 18.096 1.00 88.19 94 GLY A N 1
ATOM 724 C CA . GLY A 1 94 ? -9.702 -7.913 17.328 1.00 88.19 94 GLY A CA 1
ATOM 725 C C . GLY A 1 94 ? -10.320 -6.609 16.836 1.00 88.19 94 GLY A C 1
ATOM 726 O O . GLY A 1 94 ? -11.051 -5.935 17.569 1.00 88.19 94 GLY A O 1
ATOM 727 N N . GLY A 1 95 ? -9.986 -6.234 15.605 1.00 92.88 95 GLY A N 1
ATOM 728 C CA . GLY A 1 95 ? -10.403 -4.970 15.010 1.00 92.88 95 GLY A CA 1
ATOM 729 C C . GLY A 1 95 ? -11.920 -4.862 14.870 1.00 92.88 95 GLY A C 1
ATOM 730 O O . GLY A 1 95 ? -12.570 -5.806 14.437 1.00 92.88 95 GLY A O 1
ATOM 731 N N . VAL A 1 96 ? -12.479 -3.702 15.200 1.00 95.31 96 VAL A N 1
ATOM 732 C CA . VAL A 1 96 ? -13.883 -3.362 14.954 1.00 95.31 96 VAL A CA 1
ATOM 733 C C . VAL A 1 96 ? -13.955 -2.268 13.898 1.00 95.31 96 VAL A C 1
ATOM 735 O O . VAL A 1 96 ? -13.280 -1.241 14.013 1.00 95.31 96 VAL A O 1
ATOM 738 N N . TYR A 1 97 ? -14.780 -2.483 12.883 1.00 95.31 97 TYR A N 1
ATOM 739 C CA . TYR A 1 97 ? -15.172 -1.467 11.915 1.00 95.31 97 TYR A CA 1
ATOM 740 C C . TYR A 1 97 ? -16.602 -1.031 12.195 1.00 95.31 97 TYR A C 1
ATOM 742 O O . TYR A 1 97 ? -17.482 -1.868 12.373 1.00 95.31 97 TYR A O 1
ATOM 750 N N . VAL A 1 98 ? -16.822 0.279 12.245 1.00 95.81 98 VAL A N 1
ATOM 751 C CA . VAL A 1 98 ? -18.140 0.886 12.454 1.00 95.81 98 VAL A CA 1
ATOM 752 C C . VAL A 1 98 ? -18.542 1.569 11.156 1.00 95.81 98 VAL A C 1
ATOM 754 O O . VAL A 1 98 ? -17.921 2.563 10.776 1.00 95.81 98 VAL A O 1
ATOM 757 N N . LEU A 1 99 ? -19.551 1.036 10.467 1.00 95.25 99 LEU A N 1
ATOM 758 C CA . LEU A 1 99 ? -20.093 1.646 9.255 1.00 95.25 99 LEU A CA 1
ATOM 759 C C . LEU A 1 99 ? -21.165 2.665 9.645 1.00 95.25 99 LEU A C 1
ATOM 761 O O . LEU A 1 99 ? -22.062 2.379 10.441 1.00 95.25 99 LEU A O 1
ATOM 765 N N . MET A 1 100 ? -21.058 3.873 9.100 1.00 93.44 100 MET A N 1
ATOM 766 C CA . MET A 1 100 ? -21.952 4.988 9.406 1.00 93.44 100 MET A CA 1
ATOM 767 C C . MET A 1 100 ? -22.952 5.169 8.264 1.00 93.44 100 MET A C 1
ATOM 769 O O . MET A 1 100 ? -22.543 5.260 7.114 1.00 93.44 100 MET A O 1
ATOM 773 N N . LYS A 1 101 ? -24.246 5.285 8.580 1.00 92.50 101 LYS A N 1
ATOM 774 C CA . LYS A 1 101 ? -25.307 5.644 7.613 1.00 92.50 101 LYS A CA 1
ATOM 775 C C . LYS A 1 101 ? -25.730 7.106 7.671 1.00 92.50 101 LYS A C 1
ATOM 777 O O . LYS A 1 101 ? -26.424 7.581 6.782 1.00 92.50 101 LYS A O 1
ATOM 782 N N . GLY A 1 102 ? -25.395 7.812 8.749 1.00 89.19 102 GLY A N 1
ATOM 783 C CA . GLY A 1 102 ? -25.914 9.152 9.001 1.00 89.19 102 GLY A CA 1
ATOM 784 C C . GLY A 1 102 ? -24.885 10.087 9.611 1.00 89.19 102 GLY A C 1
ATOM 785 O O . GLY A 1 102 ? -23.917 9.655 10.239 1.00 89.19 102 GLY A O 1
ATOM 786 N N . CYS A 1 103 ? -25.122 11.386 9.436 1.00 90.75 103 CYS A N 1
ATOM 787 C CA . CYS A 1 103 ? -24.281 12.426 10.007 1.00 90.75 103 CYS A CA 1
ATOM 788 C C . CYS A 1 103 ? -24.352 12.451 11.536 1.00 90.75 103 CYS A C 1
ATOM 790 O O . CYS A 1 103 ? -25.402 12.229 12.143 1.00 90.75 103 CYS A O 1
ATOM 792 N N . VAL A 1 104 ? -23.235 12.816 12.156 1.00 90.81 104 VAL A N 1
ATOM 793 C CA . VAL A 1 104 ? -23.102 13.023 13.600 1.00 90.81 104 VAL A CA 1
ATOM 794 C C . VAL A 1 104 ? -22.428 14.367 13.875 1.00 90.81 104 VAL A C 1
ATOM 796 O O . VAL A 1 104 ? -21.626 14.841 13.076 1.00 90.81 104 VAL A O 1
ATOM 799 N N . GLN A 1 105 ? -22.763 15.016 14.989 1.00 92.00 105 GLN A N 1
ATOM 800 C CA . GLN A 1 105 ? -22.067 16.223 15.443 1.00 92.00 105 GLN A CA 1
ATOM 801 C C . GLN A 1 105 ? -20.832 15.828 16.236 1.00 92.00 105 GLN A C 1
ATOM 803 O O . GLN A 1 105 ? -20.918 15.083 17.208 1.00 92.00 105 GLN A O 1
ATOM 808 N N . VAL A 1 106 ? -19.691 16.373 15.844 1.00 90.56 106 VAL A N 1
ATOM 809 C CA . VAL A 1 106 ? -18.412 16.156 16.508 1.00 90.56 106 VAL A CA 1
ATOM 810 C C . VAL A 1 106 ? -17.771 17.507 16.724 1.00 90.56 106 VAL A C 1
ATOM 812 O O . VAL A 1 106 ? -17.512 18.232 15.767 1.00 90.56 106 VAL A O 1
ATOM 815 N N . LEU A 1 107 ? -17.523 17.868 17.984 1.00 92.19 107 LEU A N 1
ATOM 816 C CA . LEU A 1 107 ? -16.952 19.182 18.331 1.00 92.19 107 LEU A CA 1
ATOM 817 C C . LEU A 1 107 ? -17.734 20.361 17.703 1.00 92.19 107 LEU A C 1
ATOM 819 O O . LEU A 1 107 ? -17.139 21.346 17.270 1.00 92.19 107 LEU A O 1
ATOM 823 N N . GLY A 1 108 ? -19.063 20.235 17.619 1.00 89.50 108 GLY A N 1
ATOM 824 C CA . GLY A 1 108 ? -19.947 21.245 17.024 1.00 89.50 108 GLY A CA 1
ATOM 825 C C . GLY A 1 108 ? -19.960 21.289 15.490 1.00 89.50 108 GLY A C 1
ATOM 826 O O . GLY A 1 108 ? -20.540 22.213 14.930 1.00 89.50 108 GLY A O 1
ATOM 827 N N . GLN A 1 109 ? -19.326 20.331 14.807 1.00 88.75 109 GLN A N 1
ATOM 828 C CA . GLN A 1 109 ? -19.320 20.215 13.345 1.00 88.75 109 GLN A CA 1
ATOM 829 C C . GLN A 1 109 ? -20.111 18.981 12.909 1.00 88.75 109 GLN A C 1
ATOM 831 O O . GLN A 1 109 ? -19.960 17.911 13.498 1.00 88.75 109 GLN A O 1
ATOM 836 N N . SER A 1 110 ? -20.921 19.108 11.856 1.00 90.00 110 SER A N 1
ATOM 837 C CA . SER A 1 110 ? -21.601 17.958 11.259 1.00 90.00 110 SER A CA 1
ATOM 838 C C . SER A 1 110 ? -20.618 17.164 10.401 1.00 90.00 110 SER A C 1
ATOM 840 O O . SER A 1 110 ? -20.039 17.708 9.464 1.00 90.00 110 SER A O 1
ATOM 842 N N . VAL A 1 111 ? -20.429 15.889 10.730 1.00 87.44 111 VAL A N 1
ATOM 843 C CA . VAL A 1 111 ? -19.580 14.956 9.986 1.00 87.44 111 VAL A CA 1
ATOM 844 C C . VAL A 1 111 ? -20.453 13.820 9.476 1.00 87.44 111 VAL A C 1
ATOM 846 O O . VAL A 1 111 ? -21.091 13.126 10.269 1.00 87.44 111 VAL A O 1
ATOM 849 N N . GLY A 1 112 ? -20.499 13.656 8.157 1.00 85.25 112 GLY A N 1
ATOM 850 C CA . GLY A 1 112 ? -21.263 12.614 7.475 1.00 85.25 112 GLY A CA 1
ATOM 851 C C . GLY A 1 112 ? -20.374 11.549 6.847 1.00 85.25 112 GLY A C 1
ATOM 852 O O . GLY A 1 112 ? -19.175 11.786 6.656 1.00 85.25 112 GLY A O 1
ATOM 853 N N . PRO A 1 113 ? -20.945 10.377 6.529 1.00 86.62 113 PRO A N 1
ATOM 854 C CA . PRO A 1 113 ? -20.259 9.429 5.680 1.00 86.62 113 PRO A CA 1
ATOM 855 C C . PRO A 1 113 ? -20.094 10.011 4.263 1.00 86.62 113 PRO A C 1
ATOM 857 O O . PRO A 1 113 ? -20.972 10.702 3.754 1.00 86.62 113 PRO A O 1
ATOM 860 N N . VAL A 1 114 ? -18.940 9.755 3.659 1.00 82.06 114 VAL A N 1
ATOM 861 C CA . VAL A 1 114 ? -18.578 10.028 2.265 1.00 82.06 114 VAL A CA 1
ATOM 862 C C . VAL A 1 114 ? -19.151 8.952 1.335 1.00 82.06 114 VAL A C 1
ATOM 864 O O . VAL A 1 114 ? -19.485 9.266 0.199 1.00 82.06 114 VAL A O 1
ATOM 867 N N . PHE A 1 115 ? -19.305 7.717 1.825 1.00 82.00 115 PHE A N 1
ATOM 868 C CA . PHE A 1 115 ? -19.843 6.576 1.071 1.00 82.00 115 PHE A CA 1
ATOM 869 C C . PHE A 1 115 ? -20.986 5.915 1.828 1.00 82.00 115 PHE A C 1
ATOM 871 O O . PHE A 1 115 ? -21.006 5.929 3.063 1.00 82.00 115 PHE A O 1
ATOM 878 N N . SER A 1 116 ? -21.915 5.308 1.097 1.00 87.06 116 SER A N 1
ATOM 879 C CA . SER A 1 116 ? -22.963 4.495 1.709 1.00 87.06 116 SER A CA 1
ATOM 880 C C . SER A 1 116 ? -22.378 3.222 2.345 1.00 87.06 116 SER A C 1
ATOM 882 O O . SER A 1 116 ? -21.370 2.690 1.867 1.00 87.06 116 SER A O 1
ATOM 884 N N . PRO A 1 117 ? -22.991 2.694 3.421 1.00 89.00 117 PRO A N 1
ATOM 885 C CA . PRO A 1 117 ? -22.610 1.395 3.972 1.00 89.00 117 PRO A CA 1
ATOM 886 C C . PRO A 1 117 ? -22.631 0.274 2.925 1.00 89.00 117 PRO A C 1
ATOM 888 O O . PRO A 1 117 ? -21.781 -0.612 2.962 1.00 89.00 117 PRO A O 1
ATOM 891 N N . GLU A 1 118 ? -23.576 0.312 1.986 1.00 90.50 118 GLU A N 1
ATOM 892 C CA . GLU A 1 118 ? -23.755 -0.682 0.927 1.00 90.50 118 GLU A CA 1
ATOM 893 C C . GLU A 1 118 ? -22.552 -0.752 -0.024 1.00 90.50 118 GLU A C 1
ATOM 895 O O . GLU A 1 118 ? -22.117 -1.854 -0.357 1.00 90.50 118 GLU A O 1
ATOM 900 N N . GLU A 1 119 ? -21.971 0.395 -0.397 1.00 86.75 119 GLU A N 1
ATOM 901 C CA . GLU A 1 119 ? -20.763 0.461 -1.238 1.00 86.75 119 GLU A CA 1
ATOM 902 C C . GLU A 1 119 ? -19.550 -0.216 -0.592 1.00 86.75 119 GLU A C 1
ATOM 904 O O . GLU A 1 119 ? -18.699 -0.756 -1.289 1.00 86.75 119 GLU A O 1
ATOM 909 N N . ILE A 1 120 ? -19.453 -0.186 0.738 1.00 86.12 120 ILE A N 1
ATOM 910 C CA . ILE A 1 120 ? -18.345 -0.814 1.468 1.00 86.12 120 ILE A CA 1
ATOM 911 C C . ILE A 1 120 ? -18.642 -2.294 1.726 1.00 86.12 120 ILE A C 1
ATOM 913 O O . ILE A 1 120 ? -17.755 -3.139 1.632 1.00 86.12 120 ILE A O 1
ATOM 917 N N . LYS A 1 121 ? -19.893 -2.638 2.047 1.00 91.56 121 LYS A N 1
ATOM 918 C CA . LYS A 1 121 ? -20.288 -4.025 2.331 1.00 91.56 121 LYS A CA 1
ATOM 919 C C . LYS A 1 121 ? -20.219 -4.929 1.105 1.00 91.56 121 LYS A C 1
ATOM 921 O O . LYS A 1 121 ? -19.979 -6.124 1.280 1.00 91.56 121 LYS A O 1
ATOM 926 N N . SER A 1 122 ? -20.437 -4.396 -0.099 1.00 89.81 122 SER A N 1
ATOM 927 C CA . SER A 1 122 ? -20.415 -5.177 -1.345 1.00 89.81 122 SER A CA 1
ATOM 928 C C . SER A 1 122 ? -19.112 -5.975 -1.490 1.00 89.81 122 SER A C 1
ATOM 930 O O . SER A 1 122 ? -19.161 -7.179 -1.740 1.00 89.81 122 SER A O 1
ATOM 932 N N . VAL A 1 123 ? -17.969 -5.358 -1.171 1.00 90.69 123 VAL A N 1
ATOM 933 C CA . VAL A 1 123 ? -16.650 -5.993 -1.303 1.00 90.69 123 VAL A CA 1
ATOM 934 C C . VAL A 1 123 ? -16.289 -6.956 -0.168 1.00 90.69 123 VAL A C 1
ATOM 936 O O . VAL A 1 123 ? -15.325 -7.708 -0.288 1.00 90.69 123 VAL A O 1
ATOM 939 N N . PHE A 1 124 ? -17.031 -7.005 0.946 1.00 95.12 124 PHE A N 1
ATOM 940 C CA . PHE A 1 124 ? -16.650 -7.833 2.107 1.00 95.12 124 PHE A CA 1
ATOM 941 C C . PHE A 1 124 ? -16.611 -9.324 1.771 1.00 95.12 124 PHE A C 1
ATOM 943 O O . PHE A 1 124 ? -15.703 -10.049 2.190 1.00 95.12 124 PHE A O 1
ATOM 950 N N . SER A 1 125 ? -17.603 -9.782 1.005 1.00 93.00 125 SER A N 1
ATOM 951 C CA . SER A 1 125 ? -17.693 -11.183 0.598 1.00 93.00 125 SER A CA 1
ATOM 952 C C . SER A 1 125 ? -16.522 -11.588 -0.303 1.00 93.00 125 SER A C 1
ATOM 954 O O . SER A 1 125 ? -15.987 -12.687 -0.147 1.00 93.00 125 SER A O 1
ATOM 956 N N . GLU A 1 126 ? -16.069 -10.667 -1.152 1.00 94.94 126 GLU A N 1
ATOM 957 C CA . GLU A 1 126 ? -14.947 -10.831 -2.072 1.00 94.94 126 GLU A CA 1
ATOM 958 C C . GLU A 1 126 ? -13.601 -10.782 -1.337 1.00 94.94 126 GLU A C 1
ATOM 960 O O . GLU A 1 126 ? -12.746 -11.629 -1.586 1.00 94.94 126 GLU A O 1
ATOM 965 N N . ILE A 1 127 ? -13.437 -9.901 -0.339 1.00 95.56 127 ILE A N 1
ATOM 966 C CA . ILE A 1 127 ? -12.269 -9.900 0.564 1.00 95.56 127 ILE A CA 1
ATOM 967 C C . ILE A 1 127 ? -12.122 -11.266 1.247 1.00 95.56 127 ILE A C 1
ATOM 969 O O . ILE A 1 127 ? -11.027 -11.830 1.297 1.00 95.56 127 ILE A O 1
ATOM 973 N N . ARG A 1 128 ? -13.225 -11.832 1.757 1.00 97.38 128 ARG A N 1
ATOM 974 C CA . ARG A 1 128 ? -13.215 -13.172 2.362 1.00 97.38 128 ARG A CA 1
ATOM 975 C C . ARG A 1 128 ? -12.909 -14.261 1.338 1.00 97.38 128 ARG A C 1
ATOM 977 O O . ARG A 1 128 ? -12.107 -15.139 1.640 1.00 97.38 128 ARG A O 1
ATOM 984 N N . ALA A 1 129 ? -13.504 -14.216 0.147 1.00 90.19 129 ALA A N 1
ATOM 985 C CA . ALA A 1 129 ? -13.213 -15.181 -0.914 1.00 90.19 129 ALA A CA 1
ATOM 986 C C . ALA A 1 129 ? -11.725 -15.151 -1.305 1.00 90.19 129 ALA A C 1
ATOM 988 O O . ALA A 1 129 ? -11.086 -16.200 -1.376 1.00 90.19 129 ALA A O 1
ATOM 989 N N . HIS A 1 130 ? -11.148 -13.954 -1.449 1.00 95.06 130 HIS A N 1
ATOM 990 C CA . HIS A 1 130 ? -9.718 -13.751 -1.682 1.00 95.06 130 HIS A CA 1
ATOM 991 C C . HIS A 1 130 ? -8.874 -14.332 -0.547 1.00 95.06 130 HIS A C 1
ATOM 993 O O . HIS A 1 130 ? -7.889 -15.026 -0.800 1.00 95.06 130 HIS A O 1
ATOM 999 N N . ALA A 1 131 ? -9.267 -14.107 0.708 1.00 95.50 131 ALA A N 1
ATOM 1000 C CA . ALA A 1 131 ? -8.551 -14.654 1.851 1.00 95.50 131 ALA A CA 1
ATOM 1001 C C . ALA A 1 131 ? -8.578 -16.194 1.875 1.00 95.50 131 ALA A C 1
ATOM 1003 O O . ALA A 1 131 ? -7.542 -16.821 2.091 1.00 95.50 131 ALA A O 1
ATOM 1004 N N . ILE A 1 132 ? -9.738 -16.805 1.613 1.00 91.62 132 ILE A N 1
ATOM 1005 C CA . ILE A 1 132 ? -9.898 -18.265 1.517 1.00 91.62 132 ILE A CA 1
ATOM 1006 C C . ILE A 1 132 ? -9.016 -18.819 0.401 1.00 91.62 132 ILE A C 1
ATOM 1008 O O . ILE A 1 132 ? -8.232 -19.737 0.642 1.00 91.62 132 ILE A O 1
ATOM 1012 N N . MET A 1 133 ? -9.104 -18.243 -0.797 1.00 93.62 133 MET A N 1
ATOM 1013 C CA . MET A 1 133 ? -8.364 -18.715 -1.965 1.00 93.62 133 MET A CA 1
ATOM 1014 C C . MET A 1 133 ? -6.847 -18.679 -1.742 1.00 93.62 133 MET A C 1
ATOM 1016 O O . MET A 1 133 ? -6.149 -19.603 -2.145 1.00 93.62 133 MET A O 1
ATOM 1020 N N . ASN A 1 134 ? -6.332 -17.629 -1.095 1.00 93.12 134 ASN A N 1
ATOM 1021 C CA . ASN A 1 134 ? -4.888 -17.411 -0.986 1.00 93.12 134 ASN A CA 1
ATOM 1022 C C . ASN A 1 134 ? -4.263 -17.925 0.321 1.00 93.12 134 ASN A C 1
ATOM 1024 O O . ASN A 1 134 ? -3.044 -18.094 0.372 1.00 93.12 134 ASN A O 1
ATOM 1028 N N . TYR A 1 135 ? -5.048 -18.128 1.387 1.00 95.56 135 TYR A N 1
ATOM 1029 C CA . TYR A 1 135 ? -4.498 -18.342 2.732 1.00 95.56 135 TYR A CA 1
ATOM 1030 C C . TYR A 1 135 ? -5.116 -19.496 3.533 1.00 95.56 135 TYR A C 1
ATOM 1032 O O . TYR A 1 135 ? -4.746 -19.662 4.696 1.00 95.56 135 TYR A O 1
ATOM 1040 N N . SER A 1 136 ? -6.003 -20.317 2.955 1.00 94.19 136 SER A N 1
ATOM 1041 C CA . SER A 1 136 ? -6.596 -21.459 3.685 1.00 94.19 136 SER A CA 1
ATOM 1042 C C . SER A 1 136 ? -5.560 -22.469 4.178 1.00 94.19 136 SER A C 1
ATOM 1044 O O . SER A 1 136 ? -5.691 -22.971 5.291 1.00 94.19 136 SER A O 1
ATOM 1046 N N . ASP A 1 137 ? -4.500 -22.692 3.401 1.00 91.56 137 ASP A N 1
ATOM 1047 C CA . ASP A 1 137 ? -3.408 -23.612 3.746 1.00 91.56 137 ASP A CA 1
ATOM 1048 C C . ASP A 1 137 ? -2.148 -22.882 4.248 1.00 91.56 137 ASP A C 1
ATOM 1050 O O . ASP A 1 137 ? -1.084 -23.479 4.426 1.00 91.56 137 ASP A O 1
ATOM 1054 N N . ASP A 1 138 ? -2.237 -21.570 4.486 1.00 95.00 138 ASP A N 1
ATOM 1055 C CA . ASP A 1 138 ? -1.092 -20.780 4.916 1.00 95.00 138 ASP A CA 1
ATOM 1056 C C . ASP A 1 138 ? -0.954 -20.775 6.442 1.00 95.00 138 ASP A C 1
ATOM 1058 O O . ASP A 1 138 ? -1.659 -20.068 7.167 1.00 95.00 138 ASP A O 1
ATOM 1062 N N . TRP A 1 139 ? 0.020 -21.537 6.943 1.00 95.38 139 TRP A N 1
ATOM 1063 C CA . TRP A 1 139 ? 0.265 -21.677 8.379 1.00 95.38 139 TRP A CA 1
ATOM 1064 C C . TRP A 1 139 ? 0.484 -20.339 9.106 1.00 95.38 139 TRP A C 1
ATOM 1066 O O . TRP A 1 139 ? 0.006 -20.163 10.232 1.00 95.38 139 TRP A O 1
ATOM 1076 N N . HIS A 1 140 ? 1.183 -19.379 8.491 1.00 93.06 140 HIS A N 1
ATOM 1077 C CA . HIS A 1 140 ? 1.432 -18.083 9.125 1.00 93.06 140 HIS A CA 1
ATOM 1078 C C . HIS A 1 140 ? 0.148 -17.264 9.233 1.00 93.06 140 HIS A C 1
ATOM 1080 O O . HIS A 1 140 ? -0.081 -16.621 10.258 1.00 93.06 140 HIS A O 1
ATOM 1086 N N . TYR A 1 141 ? -0.683 -17.291 8.189 1.00 95.50 141 TYR A N 1
ATOM 1087 C CA . TYR A 1 141 ? -1.986 -16.647 8.212 1.00 95.50 141 TYR A CA 1
ATOM 1088 C C . TYR A 1 141 ? -2.853 -17.249 9.314 1.00 95.50 141 TYR A C 1
ATOM 1090 O O . TYR A 1 141 ? -3.288 -16.518 10.201 1.00 95.50 141 TYR A O 1
ATOM 1098 N N . LEU A 1 142 ? -3.020 -18.576 9.322 1.00 96.19 142 LEU A N 1
ATOM 1099 C CA . LEU A 1 142 ? -3.844 -19.281 10.307 1.00 96.19 142 LEU A CA 1
ATOM 1100 C C . LEU A 1 142 ? -3.399 -18.981 11.744 1.00 96.19 142 LEU A C 1
ATOM 1102 O O . LEU A 1 142 ? -4.221 -18.706 12.617 1.00 96.19 142 LEU A O 1
ATOM 1106 N N . THR A 1 143 ? -2.086 -18.962 11.979 1.00 94.19 143 THR A N 1
ATOM 1107 C CA . THR A 1 143 ? -1.498 -18.677 13.295 1.00 94.19 143 THR A CA 1
ATOM 1108 C C . THR A 1 143 ? -1.780 -17.249 13.766 1.00 94.19 143 THR A C 1
ATOM 1110 O O . THR A 1 143 ? -1.998 -17.009 14.957 1.00 94.19 143 THR A O 1
ATOM 1113 N N . HIS A 1 144 ? -1.753 -16.269 12.859 1.00 94.06 144 HIS A N 1
ATOM 1114 C CA . HIS A 1 144 ? -1.831 -14.858 13.234 1.00 94.06 144 HIS A CA 1
ATOM 1115 C C . HIS A 1 144 ? -3.224 -14.249 13.098 1.00 94.06 144 HIS A C 1
ATOM 1117 O O . HIS A 1 144 ? -3.560 -13.390 13.912 1.00 94.06 144 HIS A O 1
ATOM 1123 N N . PHE A 1 145 ? -4.037 -14.706 12.155 1.00 95.44 145 PHE A N 1
ATOM 1124 C CA . PHE A 1 145 ? -5.333 -14.121 11.809 1.00 95.44 145 PHE A CA 1
ATOM 1125 C C . PHE A 1 145 ? -6.502 -15.107 11.960 1.00 95.44 145 PHE A C 1
ATOM 1127 O O . PHE A 1 145 ? -7.650 -14.689 11.877 1.00 95.44 145 PHE A O 1
ATOM 1134 N N . GLY A 1 146 ? -6.243 -16.383 12.265 1.00 95.88 146 GLY A N 1
ATOM 1135 C CA . GLY A 1 146 ? -7.289 -17.405 12.341 1.00 95.88 146 GLY A CA 1
ATOM 1136 C C . GLY A 1 146 ? -7.693 -17.906 10.957 1.00 95.88 146 GLY A C 1
ATOM 1137 O O . GLY A 1 146 ? -6.955 -17.733 9.985 1.00 95.88 146 GLY A O 1
ATOM 1138 N N . LYS A 1 147 ? -8.847 -18.571 10.858 1.00 97.38 147 LYS A N 1
ATOM 1139 C CA . LYS A 1 147 ? -9.281 -19.130 9.578 1.00 97.38 147 LYS A CA 1
ATOM 1140 C C . LYS A 1 147 ? -9.762 -18.028 8.623 1.00 97.38 147 LYS A C 1
ATOM 1142 O O . LYS A 1 147 ? -10.458 -17.114 9.067 1.00 97.38 147 LYS A O 1
ATOM 1147 N N . PRO A 1 148 ? -9.435 -18.093 7.320 1.00 96.81 148 PRO A N 1
ATOM 1148 C CA . PRO A 1 148 ? -9.856 -17.064 6.371 1.00 96.81 148 PRO A CA 1
ATOM 1149 C C . PRO A 1 148 ? -11.372 -16.922 6.187 1.00 96.81 148 PRO A C 1
ATOM 1151 O O . PRO A 1 148 ? -11.845 -15.825 5.909 1.00 96.81 148 PRO A O 1
ATOM 1154 N N . ASP A 1 149 ? -12.152 -17.990 6.352 1.00 96.00 149 ASP A N 1
ATOM 1155 C CA . ASP A 1 149 ? -13.619 -17.944 6.281 1.00 96.00 149 ASP A CA 1
ATOM 1156 C C . ASP A 1 149 ? -14.249 -17.179 7.458 1.00 96.00 149 ASP A C 1
ATOM 1158 O O . ASP A 1 149 ? -15.329 -16.601 7.314 1.00 96.00 149 ASP A O 1
ATOM 1162 N N . GLU A 1 150 ? -13.529 -17.095 8.579 1.00 96.38 150 GLU A N 1
ATOM 1163 C CA . GLU A 1 150 ? -13.884 -16.368 9.802 1.00 96.38 150 GLU A CA 1
ATOM 1164 C C . GLU A 1 150 ? -13.208 -14.972 9.878 1.00 96.38 150 GLU A C 1
ATOM 1166 O O . GLU A 1 150 ? -13.190 -14.343 10.935 1.00 96.38 150 GLU A O 1
ATOM 1171 N N . ILE A 1 151 ? -12.651 -14.455 8.767 1.00 96.56 151 ILE A N 1
ATOM 1172 C CA . ILE A 1 151 ? -11.884 -13.187 8.727 1.00 96.56 151 ILE A CA 1
ATOM 1173 C C . ILE A 1 151 ? -12.686 -11.957 9.190 1.00 96.56 151 ILE A C 1
ATOM 1175 O O . ILE A 1 151 ? -12.101 -10.984 9.677 1.00 96.56 151 ILE A O 1
ATOM 1179 N N . TYR A 1 152 ? -14.015 -11.996 9.068 1.00 96.94 152 TYR A N 1
ATOM 1180 C CA . TYR A 1 152 ? -14.910 -11.005 9.654 1.00 96.94 152 TYR A CA 1
ATOM 1181 C C . TYR A 1 152 ? -16.223 -11.631 10.128 1.00 96.94 152 TYR A C 1
ATOM 1183 O O . TYR A 1 152 ? -16.664 -12.667 9.628 1.00 96.94 152 TYR A O 1
ATOM 1191 N N . ARG A 1 153 ? -16.885 -10.951 11.067 1.00 96.25 153 ARG A N 1
ATOM 1192 C CA . ARG A 1 153 ? -18.226 -11.279 11.552 1.00 96.25 153 ARG A CA 1
ATOM 1193 C C . ARG A 1 153 ? -18.993 -10.005 11.877 1.00 96.25 153 ARG A C 1
ATOM 1195 O O . ARG A 1 153 ? -18.452 -9.089 12.492 1.00 96.25 153 ARG A O 1
ATOM 1202 N N . GLU A 1 154 ? -20.264 -9.956 11.499 1.00 97.25 154 GLU A N 1
ATOM 1203 C CA . GLU A 1 154 ? -21.151 -8.866 11.906 1.00 97.25 154 GLU A CA 1
ATOM 1204 C C . GLU A 1 154 ? -21.480 -8.962 13.402 1.00 97.25 154 GLU A C 1
ATOM 1206 O O . GLU A 1 154 ? -21.820 -10.031 13.919 1.00 97.25 154 GLU A O 1
ATOM 1211 N N . LEU A 1 155 ? -21.351 -7.840 14.104 1.00 96.75 155 LEU A N 1
ATOM 1212 C CA . LEU A 1 155 ? -21.649 -7.729 15.525 1.00 96.75 155 LEU A CA 1
ATOM 1213 C C . LEU A 1 155 ? -23.134 -7.462 15.743 1.00 96.75 155 LEU A C 1
ATOM 1215 O O . LEU A 1 155 ? -23.748 -6.659 15.040 1.00 96.75 155 LEU A O 1
ATOM 1219 N N . GLN A 1 156 ? -23.694 -8.079 16.781 1.00 96.69 156 GLN A N 1
ATOM 1220 C CA . GLN A 1 156 ? -25.042 -7.745 17.213 1.00 96.69 156 GLN A CA 1
ATOM 1221 C C . GLN A 1 156 ? -25.038 -6.385 17.903 1.00 96.69 156 GLN A C 1
ATOM 1223 O O . GLN A 1 156 ? -24.039 -5.947 18.477 1.00 96.69 156 GLN A O 1
ATOM 1228 N N . ARG A 1 157 ? -26.192 -5.719 17.892 1.00 94.94 157 ARG A N 1
ATOM 1229 C CA . ARG A 1 157 ? -26.335 -4.395 18.502 1.00 94.94 157 ARG A CA 1
ATOM 1230 C C . ARG A 1 157 ? -25.927 -4.354 19.970 1.00 94.94 157 ARG A C 1
ATOM 1232 O O . ARG A 1 157 ? -25.213 -3.440 20.367 1.00 94.94 157 ARG A O 1
ATOM 1239 N N . SER A 1 158 ? -26.291 -5.375 20.741 1.00 93.56 158 SER A N 1
ATOM 1240 C CA . SER A 1 158 ? -25.866 -5.529 22.136 1.00 93.56 158 SER A CA 1
ATOM 1241 C C . SER A 1 158 ? -24.345 -5.528 22.313 1.00 93.56 158 SER A C 1
ATOM 1243 O O . SER A 1 158 ? -23.856 -5.045 23.330 1.00 93.56 158 SER A O 1
ATOM 1245 N N . ASP A 1 159 ? -23.597 -6.033 21.327 1.00 92.69 159 ASP A N 1
ATOM 1246 C CA . ASP A 1 159 ? -22.141 -6.149 21.396 1.00 92.69 159 ASP A CA 1
ATOM 1247 C C . ASP A 1 159 ? -21.492 -4.770 21.240 1.00 92.69 159 ASP A C 1
ATOM 1249 O O . ASP A 1 159 ? -20.677 -4.350 22.064 1.00 92.69 159 ASP A O 1
ATOM 1253 N N . TYR A 1 160 ? -21.880 -4.022 20.200 1.00 94.75 160 TYR A N 1
ATOM 1254 C CA . TYR A 1 160 ? -21.263 -2.726 19.911 1.00 94.75 160 TYR A CA 1
ATOM 1255 C C . TYR A 1 160 ? -21.859 -1.566 20.723 1.00 94.75 160 TYR A C 1
ATOM 1257 O O . TYR A 1 160 ? -21.211 -0.526 20.867 1.00 94.75 160 TYR A O 1
ATOM 1265 N N . GLU A 1 161 ? -23.033 -1.735 21.339 1.00 94.81 161 GLU A N 1
ATOM 1266 C CA . GLU A 1 161 ? -23.561 -0.781 22.320 1.00 94.81 161 GLU A CA 1
ATOM 1267 C C . GLU A 1 161 ? -22.671 -0.660 23.560 1.00 94.81 161 GLU A C 1
ATOM 1269 O O . GLU A 1 161 ? -22.666 0.390 24.202 1.00 94.81 161 GLU A O 1
ATOM 1274 N N . LEU A 1 162 ? -21.872 -1.678 23.890 1.00 91.31 162 LEU A N 1
ATOM 1275 C CA . LEU A 1 162 ? -20.880 -1.607 24.968 1.00 91.31 162 LEU A CA 1
ATOM 1276 C C . LEU A 1 162 ? -19.628 -0.808 24.569 1.00 91.31 162 LEU A C 1
ATOM 1278 O O . LEU A 1 162 ? -18.954 -0.252 25.437 1.00 91.31 162 LEU A O 1
ATOM 1282 N N . LEU A 1 163 ? -19.345 -0.707 23.268 1.00 94.50 163 LEU A N 1
ATOM 1283 C CA . LEU A 1 163 ? -18.144 -0.071 22.718 1.00 94.50 163 LEU A CA 1
ATOM 1284 C C . LEU A 1 163 ? -18.359 1.420 22.412 1.00 94.50 163 LEU A C 1
ATOM 1286 O O . LEU A 1 163 ? -17.491 2.261 22.675 1.00 94.50 163 LEU A O 1
ATOM 1290 N N . LEU A 1 164 ? -19.526 1.750 21.857 1.00 96.06 164 LEU A N 1
ATOM 1291 C CA . LEU A 1 164 ? -19.829 3.062 21.287 1.00 96.06 164 LEU A CA 1
ATOM 1292 C C . LEU A 1 164 ? -20.706 3.906 22.212 1.00 96.06 164 LEU A C 1
ATOM 1294 O O . LEU A 1 164 ? -21.509 3.391 22.993 1.00 96.06 164 LEU A O 1
ATOM 1298 N N . THR A 1 165 ? -20.577 5.229 22.131 1.00 95.19 165 THR A N 1
ATOM 1299 C CA . THR A 1 165 ? -21.438 6.135 22.905 1.00 95.19 165 THR A CA 1
ATOM 1300 C C . THR A 1 165 ? -22.891 6.099 22.397 1.00 95.19 165 THR A C 1
ATOM 1302 O O . THR A 1 165 ? -23.126 5.912 21.200 1.00 95.19 165 THR A O 1
ATOM 1305 N N . PRO A 1 166 ? -23.892 6.379 23.262 1.00 92.31 166 PRO A N 1
ATOM 1306 C CA . PRO A 1 166 ? -25.291 6.562 22.843 1.00 92.31 166 PRO A CA 1
ATOM 1307 C C . PRO A 1 166 ? -25.461 7.585 21.718 1.00 92.31 166 PRO A C 1
ATOM 1309 O O . PRO A 1 166 ? -26.362 7.478 20.889 1.00 92.31 166 PRO A O 1
ATOM 1312 N N . TYR A 1 167 ? -24.576 8.582 21.695 1.00 86.94 167 TYR A N 1
ATOM 1313 C CA . TYR A 1 167 ? -24.574 9.630 20.696 1.00 86.94 167 TYR A CA 1
ATOM 1314 C C . TYR A 1 167 ? -24.262 9.089 19.295 1.00 86.94 167 TYR A C 1
ATOM 1316 O O . TYR A 1 167 ? -25.035 9.344 18.368 1.00 86.94 167 TYR A O 1
ATOM 1324 N N . LEU A 1 168 ? -23.171 8.323 19.164 1.00 92.94 168 LEU A N 1
ATOM 1325 C CA . LEU A 1 168 ? -22.705 7.775 17.890 1.00 92.94 168 LEU A CA 1
ATOM 1326 C C . LEU A 1 168 ? -23.667 6.718 17.340 1.00 92.94 168 LEU A C 1
ATOM 1328 O O . LEU A 1 168 ? -23.946 6.722 16.144 1.00 92.94 168 LEU A O 1
ATOM 1332 N N . LEU A 1 169 ? -24.228 5.871 18.213 1.00 94.00 169 LEU A N 1
ATOM 1333 C CA . LEU A 1 169 ? -25.113 4.753 17.851 1.00 94.00 169 LEU A CA 1
ATOM 1334 C C . LEU A 1 169 ? -26.288 5.145 16.942 1.00 94.00 169 LEU A C 1
ATOM 1336 O O . LEU A 1 169 ? -26.760 4.324 16.163 1.00 94.00 169 LEU A O 1
ATOM 1340 N N . ARG A 1 170 ? -26.747 6.401 17.001 1.00 90.56 170 ARG A N 1
ATOM 1341 C CA . ARG A 1 170 ? -27.831 6.912 16.145 1.00 90.56 170 ARG A CA 1
ATOM 1342 C C . ARG A 1 170 ? -27.455 6.991 14.663 1.00 90.56 170 ARG A C 1
ATOM 1344 O O . ARG A 1 170 ? -28.336 6.858 13.820 1.00 90.56 170 ARG A O 1
ATOM 1351 N N . GLY A 1 171 ? -26.178 7.217 14.359 1.00 92.06 171 GLY A N 1
ATOM 1352 C CA . GLY A 1 171 ? -25.651 7.294 12.994 1.00 92.06 171 GLY A CA 1
ATOM 1353 C C . GLY A 1 171 ? -25.039 5.986 12.490 1.00 92.06 171 GLY A C 1
ATOM 1354 O O . GLY A 1 171 ? -24.652 5.923 11.325 1.00 92.06 171 GLY A O 1
ATOM 1355 N N . VAL A 1 172 ? -24.948 4.958 13.341 1.00 95.75 172 VAL A N 1
ATOM 1356 C CA . VAL A 1 172 ? -24.369 3.655 12.992 1.00 95.75 172 VAL A CA 1
ATOM 1357 C C . VAL A 1 172 ? -25.351 2.856 12.146 1.00 95.75 172 VAL A C 1
ATOM 1359 O O . VAL A 1 172 ? -26.543 2.756 12.454 1.00 95.75 172 VAL A O 1
ATOM 1362 N N . ASP A 1 173 ? -24.828 2.283 11.075 1.00 95.88 173 ASP A N 1
ATOM 1363 C CA . ASP A 1 173 ? -25.514 1.278 10.285 1.00 95.88 173 ASP A CA 1
ATOM 1364 C C . ASP A 1 173 ? -25.312 -0.116 10.885 1.00 95.88 173 ASP A C 1
ATOM 1366 O O . ASP A 1 173 ? -26.258 -0.746 11.352 1.00 95.88 173 ASP A O 1
ATOM 1370 N N . SER A 1 174 ? -24.053 -0.546 10.923 1.00 96.19 174 SER A N 1
ATOM 1371 C CA . SER A 1 174 ? -23.617 -1.886 11.305 1.00 96.19 174 SER A CA 1
ATOM 1372 C C . SER A 1 174 ? -22.178 -1.838 11.820 1.00 96.19 174 SER A C 1
ATOM 1374 O O . SER A 1 174 ? -21.423 -0.899 11.541 1.00 96.19 174 SER A O 1
ATOM 1376 N N . CYS A 1 175 ? -21.795 -2.852 12.595 1.00 97.00 175 CYS A N 1
ATOM 1377 C CA . CYS A 1 175 ? -20.433 -3.010 13.091 1.00 97.00 175 CYS A CA 1
ATOM 1378 C C . CYS A 1 175 ? -19.916 -4.406 12.762 1.00 97.00 175 CYS A C 1
ATOM 1380 O O . CYS A 1 175 ? -20.654 -5.383 12.869 1.00 97.00 175 CYS A O 1
ATOM 1382 N N . TYR A 1 176 ? -18.631 -4.504 12.444 1.00 96.62 176 TYR A N 1
ATOM 1383 C CA . TYR A 1 176 ? -17.984 -5.761 12.087 1.00 96.62 176 TYR A CA 1
ATOM 1384 C C . TYR A 1 176 ? -16.742 -5.978 12.932 1.00 96.62 176 TYR A C 1
ATOM 1386 O O . TYR A 1 176 ? -15.887 -5.099 13.035 1.00 96.62 176 TYR A O 1
ATOM 1394 N N . GLU A 1 177 ? -16.640 -7.158 13.526 1.00 95.81 177 GLU A N 1
ATOM 1395 C CA . GLU A 1 177 ? -15.405 -7.677 14.094 1.00 95.81 177 GLU A CA 1
ATOM 1396 C C . GLU A 1 177 ? -14.577 -8.302 12.971 1.00 95.81 177 GLU A C 1
ATOM 1398 O O . GLU A 1 177 ? -15.112 -8.993 12.108 1.00 95.81 177 GLU A O 1
ATOM 1403 N N . THR A 1 178 ? -13.275 -8.043 12.967 1.00 95.62 178 THR A N 1
ATOM 1404 C CA . THR A 1 178 ? -12.337 -8.477 11.928 1.00 95.62 178 THR A CA 1
ATOM 1405 C C . THR A 1 178 ? -11.101 -9.104 12.558 1.00 95.62 178 THR A C 1
ATOM 1407 O O . THR A 1 178 ? -10.717 -8.769 13.683 1.00 95.62 178 THR A O 1
ATOM 1410 N N . ALA A 1 179 ? -10.441 -9.979 11.804 1.00 95.00 179 ALA A N 1
ATOM 1411 C CA . ALA A 1 179 ? -9.228 -10.680 12.220 1.00 95.00 179 ALA A CA 1
ATOM 1412 C C . ALA A 1 179 ? -7.996 -9.769 12.414 1.00 95.00 179 ALA A C 1
ATOM 1414 O O . ALA A 1 179 ? -6.954 -10.226 12.888 1.00 95.00 179 ALA A O 1
ATOM 1415 N N . GLU A 1 180 ? -8.091 -8.484 12.055 1.00 91.38 180 GLU A N 1
ATOM 1416 C CA . GLU A 1 180 ? -7.021 -7.500 12.213 1.00 91.38 180 GLU A CA 1
ATOM 1417 C C . GLU A 1 180 ? -6.493 -7.421 13.649 1.00 91.38 180 GLU A C 1
ATOM 1419 O O . GLU A 1 180 ? -7.246 -7.372 14.629 1.00 91.38 180 GLU A O 1
ATOM 1424 N N . LYS A 1 181 ? -5.166 -7.316 13.759 1.00 93.31 181 LYS A N 1
ATOM 1425 C CA . LYS A 1 181 ? -4.446 -7.124 15.018 1.00 93.31 181 LYS A CA 1
ATOM 1426 C C . LYS A 1 181 ? -3.549 -5.902 14.928 1.00 93.31 181 LYS A C 1
ATOM 1428 O O . LYS A 1 181 ? -2.889 -5.684 13.916 1.00 93.31 181 LYS A O 1
ATOM 1433 N N . THR A 1 182 ? -3.486 -5.129 16.002 1.00 95.62 182 THR A N 1
ATOM 1434 C CA . THR A 1 182 ? -2.601 -3.973 16.113 1.00 95.62 182 THR A CA 1
ATOM 1435 C C . THR A 1 182 ? -1.148 -4.434 16.202 1.00 95.62 182 THR A C 1
ATOM 1437 O O . THR A 1 182 ? -0.784 -5.226 17.070 1.00 95.62 182 THR A O 1
ATOM 1440 N N . PHE A 1 183 ? -0.296 -3.913 15.327 1.00 96.50 183 PHE A N 1
ATOM 1441 C CA . PHE A 1 183 ? 1.147 -4.082 15.362 1.00 96.50 183 PHE A CA 1
ATOM 1442 C C . PHE A 1 183 ? 1.790 -3.363 16.551 1.00 96.50 183 PHE A C 1
ATOM 1444 O O . PHE A 1 183 ? 1.462 -2.224 16.883 1.00 96.50 183 PHE A O 1
ATOM 1451 N N . ASN A 1 184 ? 2.789 -4.010 17.145 1.00 96.00 184 ASN A N 1
ATOM 1452 C CA . ASN A 1 184 ? 3.692 -3.416 18.121 1.00 96.00 184 ASN A CA 1
ATOM 1453 C C . ASN A 1 184 ? 4.757 -2.585 17.393 1.00 96.00 184 ASN A C 1
ATOM 1455 O O . ASN A 1 184 ? 5.907 -3.003 17.272 1.00 96.00 184 ASN A O 1
ATOM 1459 N N . VAL A 1 185 ? 4.373 -1.412 16.886 1.00 94.44 185 VAL A N 1
ATOM 1460 C CA . VAL A 1 185 ? 5.266 -0.551 16.087 1.00 94.44 185 VAL A CA 1
ATOM 1461 C C . VAL A 1 185 ? 6.602 -0.272 16.793 1.00 94.44 185 VAL A C 1
ATOM 1463 O O . VAL A 1 185 ? 7.634 -0.495 16.163 1.00 94.44 185 VAL A O 1
ATOM 1466 N N . PRO A 1 186 ? 6.653 0.113 18.089 1.00 92.81 186 PRO A N 1
ATOM 1467 C CA . PRO A 1 186 ? 7.932 0.344 18.764 1.00 92.81 186 PRO A CA 1
ATOM 1468 C C . PRO A 1 186 ? 8.820 -0.908 18.819 1.00 92.81 186 PRO A C 1
ATOM 1470 O O . PRO A 1 186 ? 10.027 -0.824 18.591 1.00 92.81 186 PRO A O 1
ATOM 1473 N N . GLY A 1 187 ? 8.227 -2.076 19.094 1.00 95.06 187 GLY A N 1
ATOM 1474 C CA . GLY A 1 187 ? 8.955 -3.345 19.130 1.00 95.06 187 GLY A CA 1
ATOM 1475 C C . GLY A 1 187 ? 9.454 -3.779 17.755 1.00 95.06 187 GLY A C 1
ATOM 1476 O O . GLY A 1 187 ? 10.611 -4.173 17.629 1.00 95.06 187 GLY A O 1
ATOM 1477 N N . ILE A 1 188 ? 8.623 -3.640 16.719 1.00 96.69 188 ILE A N 1
ATOM 1478 C CA . ILE A 1 188 ? 8.995 -3.923 15.329 1.00 96.69 188 ILE A CA 1
ATOM 1479 C C . ILE A 1 188 ? 10.141 -3.011 14.889 1.00 96.69 188 ILE A C 1
ATOM 1481 O O . ILE A 1 188 ? 11.118 -3.502 14.327 1.00 96.69 188 ILE A O 1
ATOM 1485 N N . CYS A 1 189 ? 10.063 -1.706 15.171 1.00 95.62 189 CYS A N 1
ATOM 1486 C CA . CYS A 1 189 ? 11.117 -0.770 14.787 1.00 95.62 189 CYS A CA 1
ATOM 1487 C C . CYS A 1 189 ? 12.451 -1.103 15.468 1.00 95.62 189 CYS A C 1
ATOM 1489 O O . CYS A 1 189 ? 13.481 -1.190 14.800 1.00 95.62 189 CYS A O 1
ATOM 1491 N N . SER A 1 190 ? 12.424 -1.365 16.778 1.00 95.25 190 SER A N 1
ATOM 1492 C CA . SER A 1 190 ? 13.608 -1.797 17.530 1.00 95.25 190 SER A CA 1
ATOM 1493 C C . SER A 1 190 ? 14.197 -3.098 16.968 1.00 95.25 190 SER A C 1
ATOM 1495 O O . SER A 1 190 ? 15.400 -3.188 16.710 1.00 95.25 190 SER A O 1
ATOM 1497 N N . PHE A 1 191 ? 13.340 -4.086 16.691 1.00 97.62 191 PHE A N 1
ATOM 1498 C CA . PHE A 1 191 ? 13.747 -5.362 16.113 1.00 97.62 191 PHE A CA 1
ATOM 1499 C C . PHE A 1 191 ? 14.404 -5.195 14.739 1.00 97.62 191 PHE A C 1
ATOM 1501 O O . PHE A 1 191 ? 15.481 -5.743 14.511 1.00 97.62 191 PHE A O 1
ATOM 1508 N N . LEU A 1 192 ? 13.781 -4.447 13.824 1.00 97.50 192 LEU A N 1
ATOM 1509 C CA . LEU A 1 192 ? 14.297 -4.250 12.468 1.00 97.50 192 LEU A CA 1
ATOM 1510 C C . LEU A 1 192 ? 15.636 -3.512 12.482 1.00 97.50 192 LEU A C 1
ATOM 1512 O O . LEU A 1 192 ? 16.555 -3.926 11.780 1.00 97.50 192 LEU A O 1
ATOM 1516 N N . ARG A 1 193 ? 15.787 -2.490 13.331 1.00 95.56 193 ARG A N 1
ATOM 1517 C CA . ARG A 1 193 ? 17.058 -1.776 13.514 1.00 95.56 193 ARG A CA 1
ATOM 1518 C C . ARG A 1 193 ? 18.178 -2.719 13.957 1.00 95.56 193 ARG A C 1
ATOM 1520 O O . ARG A 1 193 ? 19.253 -2.722 13.364 1.00 95.56 193 ARG A O 1
ATOM 1527 N N . ALA A 1 194 ? 17.906 -3.569 14.947 1.00 96.38 194 ALA A N 1
ATOM 1528 C CA . ALA A 1 194 ? 18.854 -4.589 15.392 1.00 96.38 194 ALA A CA 1
ATOM 1529 C C . ALA A 1 194 ? 19.103 -5.676 14.328 1.00 96.38 194 ALA A C 1
ATOM 1531 O O . ALA A 1 194 ? 20.179 -6.267 14.287 1.00 96.38 194 ALA A O 1
ATOM 1532 N N . ASN A 1 195 ? 18.117 -5.962 13.471 1.00 97.00 195 ASN A N 1
ATOM 1533 C CA . ASN A 1 195 ? 18.237 -6.945 12.397 1.00 97.00 195 ASN A CA 1
ATOM 1534 C C . ASN A 1 195 ? 19.145 -6.448 11.264 1.00 97.00 195 ASN A C 1
ATOM 1536 O O . ASN A 1 195 ? 20.014 -7.199 10.837 1.00 97.00 195 ASN A O 1
ATOM 1540 N N . VAL A 1 196 ? 18.998 -5.187 10.836 1.00 97.50 196 VAL A N 1
ATOM 1541 C CA . VAL A 1 196 ? 19.850 -4.567 9.802 1.00 97.50 196 VAL A CA 1
ATOM 1542 C C . VAL A 1 196 ? 21.329 -4.652 10.174 1.00 97.50 196 VAL A C 1
ATOM 1544 O O . VAL A 1 196 ? 22.146 -5.010 9.334 1.00 97.50 196 VAL A O 1
ATOM 1547 N N . ALA A 1 197 ? 21.668 -4.418 11.445 1.00 94.38 197 ALA A N 1
ATOM 1548 C CA . ALA A 1 197 ? 23.047 -4.467 11.937 1.00 94.38 197 ALA A CA 1
ATOM 1549 C C . ALA A 1 197 ? 23.727 -5.848 11.798 1.00 94.38 197 ALA A C 1
ATOM 1551 O O . ALA A 1 197 ? 24.937 -5.954 11.978 1.00 94.38 197 ALA A O 1
ATOM 1552 N N . LYS A 1 198 ? 22.972 -6.913 11.491 1.00 96.00 198 LYS A N 1
ATOM 1553 C CA . LYS A 1 198 ? 23.513 -8.263 11.269 1.00 96.00 198 LYS A CA 1
ATOM 1554 C C . LYS A 1 198 ? 24.073 -8.467 9.860 1.00 96.00 198 LYS A C 1
ATOM 1556 O O . LYS A 1 198 ? 24.755 -9.463 9.639 1.00 96.00 198 LYS A O 1
ATOM 1561 N N . TYR A 1 199 ? 23.766 -7.578 8.914 1.00 97.38 199 TYR A N 1
ATOM 1562 C CA . TYR A 1 199 ? 24.181 -7.711 7.520 1.00 97.38 199 TYR A CA 1
ATOM 1563 C C . TYR A 1 199 ? 25.451 -6.891 7.265 1.00 97.38 199 TYR A C 1
ATOM 1565 O O . TYR A 1 199 ? 25.382 -5.662 7.254 1.00 97.38 199 TYR A O 1
ATOM 1573 N N . PRO A 1 200 ? 26.610 -7.534 7.032 1.00 96.31 200 PRO A N 1
ATOM 1574 C CA . PRO A 1 200 ? 27.880 -6.826 6.860 1.00 96.31 200 PRO A CA 1
ATOM 1575 C C . PRO A 1 200 ? 27.948 -6.024 5.554 1.00 96.31 200 PRO A C 1
ATOM 1577 O O . PRO A 1 200 ? 28.750 -5.103 5.436 1.00 96.31 200 PRO A O 1
ATOM 1580 N N . ASN A 1 201 ? 27.108 -6.359 4.574 1.00 96.88 201 ASN A N 1
ATOM 1581 C CA . ASN A 1 201 ? 27.016 -5.673 3.290 1.00 96.88 201 ASN A CA 1
ATOM 1582 C C . ASN A 1 201 ? 26.027 -4.493 3.291 1.00 96.88 201 ASN A C 1
ATOM 1584 O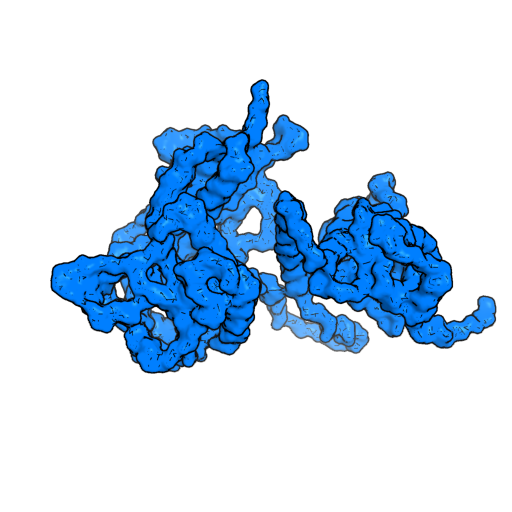 O . ASN A 1 201 ? 25.850 -3.861 2.250 1.00 96.88 201 ASN A O 1
ATOM 1588 N N . ILE A 1 202 ? 25.406 -4.161 4.433 1.00 98.31 202 ILE A N 1
ATOM 1589 C CA . ILE A 1 202 ? 24.619 -2.934 4.599 1.00 98.31 202 ILE A CA 1
ATOM 1590 C C . ILE A 1 202 ? 25.445 -1.901 5.369 1.00 98.31 202 ILE A C 1
ATOM 1592 O O . ILE A 1 202 ? 25.779 -2.086 6.535 1.00 98.31 202 ILE A O 1
ATOM 1596 N N . THR A 1 203 ? 25.707 -0.762 4.737 1.00 97.94 203 THR A N 1
ATOM 1597 C CA . THR A 1 203 ? 26.229 0.444 5.381 1.00 97.94 203 THR A CA 1
ATOM 1598 C C . THR A 1 203 ? 25.074 1.397 5.664 1.00 97.94 203 THR A C 1
ATOM 1600 O O . THR A 1 203 ? 24.405 1.868 4.744 1.00 97.94 203 THR A O 1
ATOM 1603 N N . VAL A 1 204 ? 24.834 1.690 6.941 1.00 97.88 204 VAL A N 1
ATOM 1604 C CA . VAL A 1 204 ? 23.796 2.634 7.372 1.00 97.88 204 VAL A CA 1
ATOM 1605 C C . VAL A 1 204 ? 24.420 4.006 7.615 1.00 97.88 204 VAL A C 1
ATOM 1607 O O . VAL A 1 204 ? 25.377 4.123 8.375 1.00 97.88 204 VAL A O 1
ATOM 1610 N N . LEU A 1 205 ? 23.856 5.037 6.988 1.00 96.31 205 LEU A N 1
ATOM 1611 C CA . LEU A 1 205 ? 24.302 6.427 7.073 1.00 96.31 205 LEU A CA 1
ATOM 1612 C C . LEU A 1 205 ? 23.184 7.272 7.700 1.00 96.31 205 LEU A C 1
ATOM 1614 O O . LEU A 1 205 ? 22.258 7.692 7.007 1.00 96.31 205 LEU A O 1
ATOM 1618 N N . THR A 1 206 ? 23.239 7.473 9.018 1.00 95.81 206 THR A N 1
ATOM 1619 C CA . THR A 1 206 ? 22.265 8.268 9.794 1.00 95.81 206 THR A CA 1
ATOM 1620 C C . THR A 1 206 ? 22.637 9.748 9.842 1.00 95.81 206 THR A C 1
ATOM 1622 O O . THR A 1 206 ? 23.795 10.108 9.651 1.00 95.81 206 THR A O 1
ATOM 1625 N N . GLY A 1 207 ? 21.670 10.627 10.116 1.00 94.06 207 GLY A N 1
ATOM 1626 C CA . GLY A 1 207 ? 21.862 12.083 10.074 1.00 94.06 207 GLY A CA 1
ATOM 1627 C C . GLY A 1 207 ? 22.204 12.620 8.679 1.00 94.06 207 GLY A C 1
ATOM 1628 O O . GLY A 1 207 ? 22.570 13.784 8.537 1.00 94.06 207 GLY A O 1
ATOM 1629 N N . CYS A 1 208 ? 22.085 11.792 7.640 1.00 94.94 208 CYS A N 1
ATOM 1630 C CA . CYS A 1 208 ? 22.496 12.101 6.280 1.00 94.94 208 CYS A CA 1
ATOM 1631 C C . CYS A 1 208 ? 21.288 12.549 5.455 1.00 94.94 208 CYS A C 1
ATOM 1633 O O . CYS A 1 208 ? 20.486 11.749 4.966 1.00 94.94 208 CYS A O 1
ATOM 1635 N N . PHE A 1 209 ? 21.154 13.859 5.275 1.00 93.00 209 PHE A N 1
ATOM 1636 C CA . PHE A 1 209 ? 20.070 14.459 4.510 1.00 93.00 209 PHE A CA 1
ATOM 1637 C C . PHE A 1 209 ? 20.443 14.570 3.028 1.00 93.00 209 PHE A C 1
ATOM 1639 O O . PHE A 1 209 ? 21.151 15.490 2.624 1.00 93.00 209 PHE A O 1
ATOM 1646 N N . VAL A 1 210 ? 19.964 13.642 2.196 1.00 95.25 210 VAL A N 1
ATOM 1647 C CA . VAL A 1 210 ? 20.257 13.629 0.750 1.00 95.25 210 VAL A CA 1
ATOM 1648 C C . VAL A 1 210 ? 19.641 14.834 0.047 1.00 95.25 210 VAL A C 1
ATOM 1650 O O . VAL A 1 210 ? 18.427 14.925 -0.070 1.00 95.25 210 VAL A O 1
ATOM 1653 N N . THR A 1 211 ? 20.447 15.770 -0.440 1.00 92.75 211 THR A N 1
ATOM 1654 C CA . THR A 1 211 ? 20.001 17.036 -1.039 1.00 92.75 211 THR A CA 1
ATOM 1655 C C . THR A 1 211 ? 19.794 16.946 -2.547 1.00 92.75 211 THR A C 1
ATOM 1657 O O . THR A 1 211 ? 18.870 17.589 -3.053 1.00 92.75 211 THR A O 1
ATOM 1660 N N . ASN A 1 212 ? 20.592 16.132 -3.247 1.00 94.56 212 ASN A N 1
ATOM 1661 C CA . ASN A 1 212 ? 20.557 16.027 -4.703 1.00 94.56 212 ASN A CA 1
ATOM 1662 C C . ASN A 1 212 ? 20.798 14.597 -5.205 1.00 94.56 212 ASN A C 1
ATOM 1664 O O . ASN A 1 212 ? 21.645 13.878 -4.670 1.00 94.56 212 ASN A O 1
ATOM 1668 N N . THR A 1 213 ? 20.103 14.228 -6.280 1.00 94.88 213 THR A N 1
ATOM 1669 C CA . THR A 1 213 ? 20.333 13.005 -7.055 1.00 94.88 213 THR A CA 1
ATOM 1670 C C . THR A 1 213 ? 20.425 13.327 -8.539 1.00 94.88 213 THR A C 1
ATOM 1672 O O . THR A 1 213 ? 19.520 13.947 -9.088 1.00 94.88 213 THR A O 1
ATOM 1675 N N . GLU A 1 214 ? 21.474 12.862 -9.207 1.00 94.75 214 GLU A N 1
ATOM 1676 C CA . GLU A 1 214 ? 21.668 13.056 -10.648 1.00 94.75 214 GLU A CA 1
ATOM 1677 C C . GLU A 1 214 ? 22.022 11.733 -11.333 1.00 94.75 214 GLU A C 1
ATOM 1679 O O . GLU A 1 214 ? 22.667 10.862 -10.746 1.00 94.75 214 GLU A O 1
ATOM 1684 N N . GLN A 1 215 ? 21.621 11.583 -12.594 1.00 92.38 215 GLN A N 1
ATOM 1685 C CA . GLN A 1 215 ? 22.068 10.471 -13.426 1.00 92.38 215 GLN A CA 1
ATOM 1686 C C . GLN A 1 215 ? 23.397 10.842 -14.093 1.00 92.38 215 GLN A C 1
ATOM 1688 O O . GLN A 1 215 ? 23.498 11.859 -14.776 1.00 92.38 215 GLN A O 1
ATOM 1693 N N . VAL A 1 216 ? 24.413 10.000 -13.928 1.00 89.88 216 VAL A N 1
ATOM 1694 C CA . VAL A 1 216 ? 25.767 10.203 -14.459 1.00 89.88 216 VAL A CA 1
ATOM 1695 C C . VAL A 1 216 ? 26.115 9.106 -15.460 1.00 89.88 216 VAL A C 1
ATOM 1697 O O . VAL A 1 216 ? 25.827 7.927 -15.251 1.00 89.88 216 VAL A O 1
ATOM 1700 N N . ARG A 1 217 ? 26.790 9.484 -16.550 1.00 79.31 217 ARG A N 1
ATOM 1701 C CA . ARG A 1 217 ? 27.324 8.549 -17.550 1.00 79.31 217 ARG A CA 1
ATOM 1702 C C . ARG A 1 217 ? 28.820 8.345 -17.318 1.00 79.31 217 ARG A C 1
ATOM 1704 O O . ARG A 1 217 ? 29.635 9.014 -17.939 1.00 79.31 217 ARG A O 1
ATOM 1711 N N . GLN A 1 218 ? 29.167 7.465 -16.381 1.00 68.19 218 GLN A N 1
ATOM 1712 C CA . GLN A 1 218 ? 30.566 7.110 -16.088 1.00 68.19 218 GLN A CA 1
ATOM 1713 C C . GLN A 1 218 ? 30.994 5.764 -16.697 1.00 68.19 218 GLN A C 1
ATOM 1715 O O . GLN A 1 218 ? 32.185 5.492 -16.788 1.00 68.19 218 GLN A O 1
ATOM 1720 N N . SER A 1 219 ? 30.049 4.928 -17.143 1.00 62.31 219 SER A N 1
ATOM 1721 C CA . SER A 1 219 ? 30.319 3.625 -17.764 1.00 62.31 219 SER A CA 1
ATOM 1722 C C . SER A 1 219 ? 29.300 3.318 -18.873 1.00 62.31 219 SER A C 1
ATOM 1724 O O . SER A 1 219 ? 28.401 4.122 -19.128 1.00 62.31 219 SER A O 1
ATOM 1726 N N . ALA A 1 220 ? 29.399 2.143 -19.510 1.00 66.06 220 ALA A N 1
ATOM 1727 C CA . ALA A 1 220 ? 28.388 1.649 -20.456 1.00 66.06 220 ALA A CA 1
ATOM 1728 C C . ALA A 1 220 ? 26.978 1.528 -19.835 1.00 66.06 220 ALA A C 1
ATOM 1730 O O . ALA A 1 220 ? 25.988 1.480 -20.563 1.00 66.06 220 ALA A O 1
ATOM 1731 N N . ARG A 1 221 ? 26.876 1.494 -18.498 1.00 71.12 221 ARG A N 1
ATOM 1732 C CA . ARG A 1 221 ? 25.614 1.517 -17.750 1.00 71.12 221 ARG A CA 1
ATOM 1733 C C . ARG A 1 221 ? 25.445 2.863 -17.029 1.00 71.12 221 ARG A C 1
ATOM 1735 O O . ARG A 1 221 ? 26.431 3.403 -16.517 1.00 71.12 221 ARG A O 1
ATOM 1742 N N . PRO A 1 222 ? 24.221 3.420 -16.979 1.00 77.50 222 PRO A N 1
ATOM 1743 C CA . PRO A 1 222 ? 23.964 4.638 -16.223 1.00 77.50 222 PRO A CA 1
ATOM 1744 C C . PRO A 1 222 ? 24.192 4.407 -14.725 1.00 77.50 222 PRO A C 1
ATOM 1746 O O . PRO A 1 222 ? 23.748 3.397 -14.185 1.00 77.50 222 PRO A O 1
ATOM 1749 N N . CYS A 1 223 ? 24.849 5.363 -14.070 1.00 91.62 223 CYS A N 1
ATOM 1750 C CA . CYS A 1 223 ? 25.021 5.405 -12.618 1.00 91.62 223 CYS A CA 1
ATOM 1751 C C . CYS A 1 223 ? 24.270 6.613 -12.041 1.00 91.62 223 CYS A C 1
ATOM 1753 O O . CYS A 1 223 ? 23.832 7.501 -12.777 1.00 91.62 223 CYS A O 1
ATOM 1755 N N . TYR A 1 224 ? 24.167 6.682 -10.719 1.00 94.56 224 TYR A N 1
ATOM 1756 C CA . TYR A 1 224 ? 23.529 7.776 -9.995 1.00 94.56 224 TYR A CA 1
ATOM 1757 C C . TYR A 1 224 ? 24.520 8.409 -9.028 1.00 94.56 224 TYR A C 1
ATOM 1759 O O . TYR A 1 224 ? 25.125 7.697 -8.228 1.00 94.56 224 TYR A O 1
ATOM 1767 N N . ARG A 1 225 ? 24.683 9.735 -9.072 1.00 95.44 225 ARG A N 1
ATOM 1768 C CA . ARG A 1 225 ? 25.406 10.468 -8.027 1.00 95.44 225 ARG A CA 1
ATOM 1769 C C . ARG A 1 225 ? 24.413 10.978 -6.997 1.00 95.44 225 ARG A C 1
ATOM 1771 O O . ARG A 1 225 ? 23.375 11.542 -7.339 1.00 95.44 225 ARG A O 1
ATOM 1778 N N . ILE A 1 226 ? 24.768 10.785 -5.737 1.00 96.81 226 ILE A N 1
ATOM 1779 C CA . ILE A 1 226 ? 24.004 11.181 -4.563 1.00 96.81 226 ILE A CA 1
ATOM 1780 C C . ILE A 1 226 ? 24.842 12.192 -3.798 1.00 96.81 226 ILE A C 1
ATOM 1782 O O . ILE A 1 226 ? 26.010 11.933 -3.510 1.00 96.81 226 ILE A O 1
ATOM 1786 N N . THR A 1 227 ? 24.236 13.327 -3.469 1.00 97.06 227 THR A N 1
ATOM 1787 C CA . THR A 1 227 ? 24.824 14.361 -2.616 1.00 97.06 227 THR A CA 1
ATOM 1788 C C . THR A 1 227 ? 23.976 14.501 -1.365 1.00 97.06 227 THR A C 1
ATOM 1790 O O . THR A 1 227 ? 22.752 14.593 -1.465 1.00 97.06 227 THR A O 1
ATOM 1793 N N . TRP A 1 228 ? 24.602 14.544 -0.193 1.00 96.81 228 TRP A N 1
ATOM 1794 C CA . TRP A 1 228 ? 23.907 14.731 1.080 1.00 96.81 228 TRP A CA 1
ATOM 1795 C C . TRP A 1 228 ? 24.643 15.702 1.990 1.00 96.81 228 TRP A C 1
ATOM 1797 O O . TRP A 1 228 ? 25.833 15.947 1.822 1.00 96.81 228 TRP A O 1
ATOM 1807 N N . THR A 1 229 ? 23.917 16.239 2.962 1.00 95.06 229 THR A N 1
ATOM 1808 C CA . THR A 1 229 ? 24.478 16.981 4.090 1.00 95.06 229 THR A CA 1
ATOM 1809 C C . THR A 1 229 ? 24.422 16.090 5.321 1.00 95.06 229 THR A C 1
ATOM 1811 O O . THR A 1 229 ? 23.347 15.602 5.675 1.00 95.06 229 THR A O 1
ATOM 1814 N N . ASP A 1 230 ? 25.561 15.861 5.964 1.00 91.56 230 ASP A N 1
ATOM 1815 C CA . ASP A 1 230 ? 25.627 15.169 7.248 1.00 91.56 230 ASP A CA 1
ATOM 1816 C C . ASP A 1 230 ? 25.358 16.175 8.371 1.00 91.56 230 ASP A C 1
ATOM 1818 O O . ASP A 1 230 ? 26.150 17.086 8.608 1.00 91.56 230 ASP A O 1
ATOM 1822 N N . LYS A 1 231 ? 24.223 16.035 9.060 1.00 85.25 231 LYS A N 1
ATOM 1823 C CA . LYS A 1 231 ? 23.824 16.923 10.161 1.00 85.25 231 LYS A CA 1
ATOM 1824 C C . LYS A 1 231 ? 24.750 16.819 11.377 1.00 85.25 231 LYS A C 1
ATOM 1826 O O . LYS A 1 231 ? 24.777 17.747 12.178 1.00 85.25 231 LYS A O 1
ATOM 1831 N N . ASN A 1 232 ? 25.488 15.719 11.531 1.00 80.31 232 ASN A N 1
ATOM 1832 C CA . ASN A 1 232 ? 26.341 15.489 12.697 1.00 80.31 232 ASN A CA 1
ATOM 1833 C C . ASN A 1 232 ? 27.653 16.274 12.610 1.00 80.31 232 ASN A C 1
ATOM 1835 O O . ASN A 1 232 ? 28.158 16.739 13.628 1.00 80.31 232 ASN A O 1
ATOM 1839 N N . VAL A 1 233 ? 28.195 16.423 11.397 1.00 85.94 233 VAL A N 1
ATOM 1840 C CA . VAL A 1 233 ? 29.478 17.106 11.142 1.00 85.94 233 VAL A CA 1
ATOM 1841 C C . VAL A 1 233 ? 29.339 18.367 10.284 1.00 85.94 233 VAL A C 1
ATOM 1843 O O . VAL A 1 233 ? 30.298 19.115 10.131 1.00 85.94 233 VAL A O 1
ATOM 1846 N N . ASN A 1 234 ? 28.138 18.641 9.768 1.00 82.75 234 ASN A N 1
ATOM 1847 C CA . ASN A 1 234 ? 27.830 19.745 8.857 1.00 82.75 234 ASN A CA 1
ATOM 1848 C C . ASN A 1 234 ? 28.693 19.744 7.579 1.00 82.75 234 ASN A C 1
ATOM 1850 O O . ASN A 1 234 ? 29.068 20.796 7.060 1.00 82.75 234 ASN A O 1
ATOM 1854 N N . GLU A 1 235 ? 29.000 18.551 7.066 1.00 89.69 235 GLU A N 1
ATOM 1855 C CA . GLU A 1 235 ? 29.779 18.349 5.843 1.00 89.69 235 GLU A CA 1
ATOM 1856 C C . GLU A 1 235 ? 28.898 17.856 4.691 1.00 89.69 235 GLU A C 1
ATOM 1858 O O . GLU A 1 235 ? 27.828 17.271 4.889 1.00 89.69 235 GLU A O 1
ATOM 1863 N N . VAL A 1 236 ? 29.355 18.102 3.462 1.00 93.25 236 VAL A N 1
ATOM 1864 C CA . VAL A 1 236 ? 28.695 17.620 2.245 1.00 93.25 236 VAL A CA 1
ATOM 1865 C C . VAL A 1 236 ? 29.387 16.348 1.774 1.00 93.25 236 VAL A C 1
ATOM 1867 O O . VAL A 1 236 ? 30.578 16.355 1.474 1.00 93.25 236 VAL A O 1
ATOM 1870 N N . GLY A 1 237 ? 28.624 15.262 1.685 1.00 94.12 237 GLY A N 1
ATOM 1871 C CA . GLY A 1 237 ? 29.084 13.985 1.157 1.00 94.12 237 GLY A CA 1
ATOM 1872 C C . GLY A 1 237 ? 28.634 13.754 -0.282 1.00 94.12 237 GLY A C 1
ATOM 1873 O O . GLY A 1 237 ? 27.595 14.262 -0.720 1.00 94.12 237 GLY A O 1
ATOM 1874 N N . HIS A 1 238 ? 29.412 12.952 -1.013 1.00 94.94 238 HIS A N 1
ATOM 1875 C CA . HIS A 1 238 ? 29.095 12.524 -2.373 1.00 94.94 238 HIS A CA 1
ATOM 1876 C C . HIS A 1 238 ? 29.385 11.036 -2.569 1.00 94.94 238 HIS A C 1
ATOM 1878 O O . HIS A 1 238 ? 30.384 10.516 -2.079 1.00 94.94 238 HIS A O 1
ATOM 1884 N N . MET A 1 239 ? 28.538 10.361 -3.345 1.00 94.50 239 MET A N 1
ATOM 1885 C CA . MET A 1 239 ? 28.728 8.965 -3.737 1.00 94.50 239 MET A CA 1
ATOM 1886 C C . MET A 1 239 ? 28.180 8.735 -5.139 1.00 94.50 239 MET A C 1
ATOM 1888 O O . MET A 1 239 ? 27.190 9.355 -5.523 1.00 94.50 239 MET A O 1
ATOM 1892 N N . VAL A 1 240 ? 28.798 7.824 -5.889 1.00 94.12 240 VAL A N 1
ATOM 1893 C CA . VAL A 1 240 ? 28.245 7.296 -7.140 1.00 94.12 240 VAL A CA 1
ATOM 1894 C C . VAL A 1 240 ? 27.855 5.843 -6.925 1.00 94.12 240 VAL A C 1
ATOM 1896 O O . VAL A 1 240 ? 28.613 5.084 -6.328 1.00 94.12 240 VAL A O 1
ATOM 1899 N N . THR A 1 241 ? 26.675 5.465 -7.405 1.00 93.44 241 THR A N 1
ATOM 1900 C CA . THR A 1 241 ? 26.137 4.114 -7.262 1.00 93.44 241 THR A CA 1
ATOM 1901 C C . THR A 1 241 ? 25.514 3.601 -8.555 1.00 93.44 241 THR A C 1
ATOM 1903 O O . THR A 1 241 ? 25.064 4.389 -9.388 1.00 93.44 241 THR A O 1
ATOM 1906 N N . GLN A 1 242 ? 25.485 2.282 -8.744 1.00 92.19 242 GLN A N 1
ATOM 1907 C CA . GLN A 1 242 ? 24.884 1.655 -9.923 1.00 92.19 242 GLN A CA 1
ATOM 1908 C C . GLN A 1 242 ? 23.356 1.589 -9.814 1.00 92.19 242 GLN A C 1
ATOM 1910 O O . GLN A 1 242 ? 22.664 1.719 -10.822 1.00 92.19 242 GLN A O 1
ATOM 1915 N N . PHE A 1 243 ? 22.825 1.429 -8.602 1.00 93.94 243 PHE A N 1
ATOM 1916 C CA . PHE A 1 243 ? 21.391 1.291 -8.364 1.00 93.94 243 PHE A CA 1
ATOM 1917 C C . PHE A 1 243 ? 20.908 2.267 -7.294 1.00 93.94 243 PHE A C 1
ATOM 1919 O O . PHE A 1 243 ? 21.611 2.547 -6.326 1.00 93.94 243 PHE A O 1
ATOM 1926 N N . LEU A 1 244 ? 19.687 2.774 -7.458 1.00 94.69 244 LEU A N 1
ATOM 1927 C CA . LEU A 1 244 ? 19.100 3.768 -6.568 1.00 94.69 244 LEU A CA 1
ATOM 1928 C C . LEU A 1 244 ? 17.628 3.451 -6.302 1.00 94.69 244 LEU A C 1
ATOM 1930 O O . LEU A 1 244 ? 16.860 3.240 -7.238 1.00 94.69 244 LEU A O 1
ATOM 1934 N N . THR A 1 245 ? 17.210 3.483 -5.036 1.00 95.81 245 THR A N 1
ATOM 1935 C CA . THR A 1 245 ? 15.793 3.541 -4.649 1.00 95.81 245 THR A CA 1
ATOM 1936 C C . THR A 1 245 ? 15.488 4.785 -3.822 1.00 95.81 245 THR A C 1
ATOM 1938 O O . THR A 1 245 ? 16.212 5.132 -2.891 1.00 95.81 245 THR A O 1
ATOM 1941 N N . LEU A 1 246 ? 14.368 5.435 -4.149 1.00 94.50 246 LEU A N 1
ATOM 1942 C CA . LEU A 1 246 ? 13.820 6.576 -3.419 1.00 94.50 246 LEU A CA 1
ATOM 1943 C C . LEU A 1 246 ? 12.727 6.098 -2.446 1.00 94.50 246 LEU A C 1
ATOM 1945 O O . LEU A 1 246 ? 11.547 6.069 -2.789 1.00 94.50 246 LEU A O 1
ATOM 1949 N N . ALA A 1 247 ? 13.114 5.740 -1.222 1.00 93.88 247 ALA A N 1
ATOM 1950 C CA . ALA A 1 247 ? 12.225 5.354 -0.118 1.00 93.88 247 ALA A CA 1
ATOM 1951 C C . ALA A 1 247 ? 11.949 6.524 0.859 1.00 93.88 247 ALA A C 1
ATOM 1953 O O . ALA A 1 247 ? 11.647 6.331 2.036 1.00 93.88 247 ALA A O 1
ATOM 1954 N N . CYS A 1 248 ? 12.051 7.760 0.371 1.00 89.38 248 CYS A N 1
ATOM 1955 C CA . CYS A 1 248 ? 12.097 8.990 1.162 1.00 89.38 248 CYS A CA 1
ATOM 1956 C C . CYS A 1 248 ? 10.831 9.837 0.994 1.00 89.38 248 CYS A C 1
ATOM 1958 O O . CYS A 1 248 ? 10.911 10.956 0.491 1.00 89.38 248 CYS A O 1
ATOM 1960 N N . TRP A 1 249 ? 9.666 9.278 1.347 1.00 84.88 249 TRP A N 1
ATOM 1961 C CA . TRP A 1 249 ? 8.308 9.795 1.071 1.00 84.88 249 TRP A CA 1
ATOM 1962 C C . TRP A 1 249 ? 8.207 11.301 0.796 1.00 84.88 249 TRP A C 1
ATOM 1964 O O . TRP A 1 249 ? 7.914 11.694 -0.329 1.00 84.88 249 TRP A O 1
ATOM 1974 N N . GLU A 1 250 ? 8.540 12.117 1.795 1.00 85.31 250 GLU A N 1
ATOM 1975 C CA . GLU A 1 250 ? 8.458 13.583 1.794 1.00 85.31 250 GLU A CA 1
ATOM 1976 C C . GLU A 1 250 ? 9.145 14.268 0.605 1.00 85.31 250 GLU A C 1
ATOM 1978 O O . GLU A 1 250 ? 8.787 15.383 0.239 1.00 85.31 250 GLU A O 1
ATOM 1983 N N . ARG A 1 251 ? 10.154 13.620 0.021 1.00 86.88 251 ARG A N 1
ATOM 1984 C CA . ARG A 1 251 ? 11.021 14.175 -1.020 1.00 86.88 251 ARG A CA 1
ATOM 1985 C C . ARG A 1 251 ? 11.096 13.309 -2.272 1.00 86.88 251 ARG A C 1
ATOM 1987 O O . ARG A 1 251 ? 11.895 13.617 -3.154 1.00 86.88 251 ARG A O 1
ATOM 1994 N N . VAL A 1 252 ? 10.291 12.245 -2.370 1.00 88.56 252 VAL A N 1
ATOM 1995 C CA . VAL A 1 252 ? 10.317 11.345 -3.538 1.00 88.56 252 VAL A CA 1
ATOM 1996 C C . VAL A 1 252 ? 10.072 12.126 -4.826 1.00 88.56 252 VAL A C 1
ATOM 1998 O O . VAL A 1 252 ? 10.872 11.997 -5.748 1.00 88.56 252 VAL A O 1
ATOM 2001 N N . GLY A 1 253 ? 9.028 12.961 -4.883 1.00 87.44 253 GLY A N 1
ATOM 2002 C CA . GLY A 1 253 ? 8.722 13.774 -6.065 1.00 87.44 253 GLY A CA 1
ATOM 2003 C C . GLY A 1 253 ? 9.865 14.723 -6.438 1.00 87.44 253 GLY A C 1
ATOM 2004 O O . GLY A 1 253 ? 10.332 14.733 -7.577 1.00 87.44 253 GLY A O 1
ATOM 2005 N N . LEU A 1 254 ? 10.403 15.461 -5.459 1.00 88.56 254 LEU A N 1
ATOM 2006 C CA . LEU A 1 254 ? 11.551 16.353 -5.664 1.00 88.56 254 LEU A CA 1
ATOM 2007 C C . LEU A 1 254 ? 12.773 15.624 -6.262 1.00 88.56 254 LEU A C 1
ATOM 2009 O O . LEU A 1 254 ? 13.323 16.082 -7.263 1.00 88.56 254 LEU A O 1
ATOM 2013 N N . LEU A 1 255 ? 13.190 14.495 -5.678 1.00 90.88 255 LEU A N 1
ATOM 2014 C CA . LEU A 1 255 ? 14.366 13.748 -6.146 1.00 90.88 255 LEU A CA 1
ATOM 2015 C C . LEU A 1 255 ? 14.113 13.061 -7.498 1.00 90.88 255 LEU A C 1
ATOM 2017 O O . LEU A 1 255 ? 14.977 13.077 -8.372 1.00 90.88 255 LEU A O 1
ATOM 2021 N N . LYS A 1 256 ? 12.902 12.541 -7.734 1.00 89.44 256 LYS A N 1
ATOM 2022 C CA . LYS A 1 256 ? 12.490 12.024 -9.050 1.00 89.44 256 LYS A CA 1
ATOM 2023 C C . LYS A 1 256 ? 12.634 13.075 -10.154 1.00 89.44 256 LYS A C 1
ATOM 2025 O O . LYS A 1 256 ? 13.131 12.762 -11.237 1.00 89.44 256 LYS A O 1
ATOM 2030 N N . ARG A 1 257 ? 12.245 14.326 -9.882 1.00 87.69 257 ARG A N 1
ATOM 2031 C CA . ARG A 1 257 ? 12.383 15.429 -10.847 1.00 87.69 257 ARG A CA 1
ATOM 2032 C C . ARG A 1 257 ? 13.838 15.748 -11.173 1.00 87.69 257 ARG A C 1
ATOM 2034 O O . ARG A 1 257 ? 14.139 15.983 -12.337 1.00 87.69 257 ARG A O 1
ATOM 2041 N N . GLN A 1 258 ? 14.742 15.688 -10.197 1.00 91.00 258 GLN A N 1
ATOM 2042 C CA . GLN A 1 258 ? 16.183 15.851 -10.449 1.00 91.00 258 GLN A CA 1
ATOM 2043 C C . GLN A 1 258 ? 16.739 14.747 -11.370 1.00 91.00 258 GLN A C 1
ATOM 2045 O O . GLN A 1 258 ? 17.647 14.989 -12.160 1.00 91.00 258 GLN A O 1
ATOM 2050 N N . LEU A 1 259 ? 16.137 13.554 -11.339 1.00 90.38 259 LEU A N 1
ATOM 2051 C CA . LEU A 1 259 ? 16.457 12.432 -12.228 1.00 90.38 259 LEU A CA 1
ATOM 2052 C C . LEU A 1 259 ? 15.724 12.477 -13.582 1.00 90.38 259 LEU A C 1
ATOM 2054 O O . LEU A 1 259 ? 15.787 11.504 -14.332 1.00 90.38 259 LEU A O 1
ATOM 2058 N N . SER A 1 260 ? 15.010 13.564 -13.906 1.00 85.56 260 SER A N 1
ATOM 2059 C CA . SER A 1 260 ? 14.163 13.672 -15.110 1.00 85.56 260 SER A CA 1
ATOM 2060 C C . SER A 1 260 ? 13.104 12.557 -15.222 1.00 85.56 260 SER A C 1
ATOM 2062 O O . SER A 1 260 ? 12.710 12.154 -16.316 1.00 85.56 260 SER A O 1
ATOM 2064 N N . LYS A 1 261 ? 12.638 12.025 -14.081 1.00 77.38 261 LYS A N 1
ATOM 2065 C CA . LYS A 1 261 ? 11.577 11.009 -13.982 1.00 77.38 261 LYS A CA 1
ATOM 2066 C C . LYS A 1 261 ? 10.286 11.659 -13.490 1.00 77.38 261 LYS A C 1
ATOM 2068 O O . LYS A 1 261 ? 9.929 11.544 -12.322 1.00 77.38 261 LYS A O 1
ATOM 2073 N N . HIS A 1 262 ? 9.626 12.402 -14.372 1.00 67.69 262 HIS A N 1
ATOM 2074 C CA . HIS A 1 262 ? 8.395 13.123 -14.048 1.00 67.69 262 HIS A CA 1
ATOM 2075 C C . HIS A 1 262 ? 7.203 12.162 -13.920 1.00 67.69 262 HIS A C 1
ATOM 2077 O O . HIS A 1 262 ? 7.004 11.318 -14.789 1.00 67.69 262 HIS A O 1
ATOM 2083 N N . ASP A 1 263 ? 6.410 12.313 -12.857 1.00 61.19 263 ASP A N 1
ATOM 2084 C CA . ASP A 1 263 ? 5.103 11.659 -12.737 1.00 61.19 263 ASP A CA 1
ATOM 2085 C C . ASP A 1 263 ? 4.054 12.501 -13.501 1.00 61.19 263 ASP A C 1
ATOM 2087 O O . ASP A 1 263 ? 4.121 13.733 -13.482 1.00 61.19 263 ASP A O 1
ATOM 2091 N N . CYS A 1 264 ? 3.090 11.858 -14.174 1.00 53.09 264 CYS A N 1
ATOM 2092 C CA . CYS A 1 264 ? 2.018 12.545 -14.915 1.00 53.09 264 CYS A CA 1
ATOM 2093 C C . CYS A 1 264 ? 1.055 13.321 -13.996 1.00 53.09 264 CYS A C 1
ATOM 2095 O O . CYS A 1 264 ? 0.507 14.341 -14.411 1.00 53.09 264 CYS A O 1
ATOM 2097 N N . GLN A 1 265 ? 0.909 12.890 -12.737 1.00 60.00 265 GLN A N 1
ATOM 2098 C CA . GLN A 1 265 ? 0.281 13.650 -11.657 1.00 60.00 265 GLN A CA 1
ATOM 2099 C C . GLN A 1 265 ? 1.162 13.615 -10.397 1.00 60.00 265 GLN A C 1
ATOM 2101 O O . GLN A 1 265 ? 1.685 12.553 -10.047 1.00 60.00 265 GLN A O 1
ATOM 2106 N N . PRO A 1 266 ? 1.366 14.754 -9.705 1.00 64.50 266 PRO A N 1
ATOM 2107 C CA . PRO A 1 266 ? 2.126 14.776 -8.463 1.00 64.50 266 PRO A CA 1
ATOM 2108 C C . PRO A 1 266 ? 1.348 14.077 -7.350 1.00 64.50 266 PRO A C 1
ATOM 2110 O O . PRO A 1 266 ? 0.143 14.273 -7.212 1.00 64.50 266 PRO A O 1
ATOM 2113 N N . THR A 1 267 ? 2.050 13.341 -6.492 1.00 78.31 267 THR A N 1
ATOM 2114 C CA . THR A 1 267 ? 1.441 12.894 -5.236 1.00 78.31 267 THR A CA 1
ATOM 2115 C C . THR A 1 267 ? 1.536 14.015 -4.194 1.00 78.31 267 THR A C 1
ATOM 2117 O O . THR A 1 267 ? 2.128 15.073 -4.422 1.00 78.31 267 THR A O 1
ATOM 2120 N N . TYR A 1 268 ? 0.947 13.813 -3.023 1.00 84.50 268 TYR A N 1
ATOM 2121 C CA . TYR A 1 268 ? 0.887 14.807 -1.964 1.00 84.50 268 TYR A CA 1
ATOM 2122 C C . TYR A 1 268 ? 1.367 14.230 -0.637 1.00 84.50 268 TYR A C 1
ATOM 2124 O O . TYR A 1 268 ? 0.997 13.131 -0.230 1.00 84.50 268 TYR A O 1
ATOM 2132 N N . ASN A 1 269 ? 2.165 15.015 0.073 1.00 87.81 269 ASN A N 1
ATOM 2133 C CA . ASN A 1 269 ? 2.526 14.799 1.461 1.00 87.81 269 ASN A CA 1
ATOM 2134 C C . ASN A 1 269 ? 1.441 15.394 2.361 1.00 87.81 269 ASN A C 1
ATOM 2136 O O . ASN A 1 269 ? 1.172 16.596 2.311 1.00 87.81 269 ASN A O 1
ATOM 2140 N N . ARG A 1 270 ? 0.829 14.559 3.201 1.00 86.44 270 ARG A N 1
ATOM 2141 C CA . ARG A 1 270 ? -0.114 14.982 4.238 1.00 86.44 270 ARG A CA 1
ATOM 2142 C C . ARG A 1 270 ? 0.548 14.929 5.601 1.00 86.44 270 ARG A C 1
ATOM 2144 O O . ARG A 1 270 ? 0.872 13.843 6.080 1.00 86.44 270 ARG A O 1
ATOM 2151 N N . LEU A 1 271 ? 0.669 16.082 6.244 1.00 89.31 271 LEU A N 1
ATOM 2152 C CA . LEU A 1 271 ? 1.074 16.173 7.637 1.00 89.31 271 LEU A CA 1
ATOM 2153 C C . LEU A 1 271 ? -0.096 15.760 8.519 1.00 89.31 271 LEU A C 1
ATOM 2155 O O . LEU A 1 271 ? -1.166 16.379 8.487 1.00 89.31 271 LEU A O 1
ATOM 2159 N N . LYS A 1 272 ? 0.110 14.703 9.298 1.00 89.56 272 LYS A N 1
ATOM 2160 C CA . LYS A 1 272 ? -0.896 14.138 10.185 1.00 89.56 272 LYS A CA 1
ATOM 2161 C C . LYS A 1 272 ? -0.432 14.137 11.626 1.00 89.56 272 LYS A C 1
ATOM 2163 O O . LYS A 1 272 ? 0.720 13.836 11.914 1.00 89.56 272 LYS A O 1
ATOM 2168 N N . MET A 1 273 ? -1.371 14.399 12.520 1.00 91.19 273 MET A N 1
ATOM 2169 C CA . MET A 1 273 ? -1.191 14.312 13.961 1.00 91.19 273 MET A CA 1
ATOM 2170 C C . MET A 1 273 ? -1.785 13.021 14.539 1.00 91.19 273 MET A C 1
ATOM 2172 O O . MET A 1 273 ? -2.919 12.646 14.236 1.00 91.19 273 MET A O 1
ATOM 2176 N N . LEU A 1 274 ? -1.060 12.400 15.462 1.00 93.88 274 LEU A N 1
ATOM 2177 C CA . LEU A 1 274 ? -1.493 11.256 16.250 1.00 93.88 274 LEU A CA 1
ATOM 2178 C C . LEU A 1 274 ? -1.521 11.630 17.733 1.00 93.88 274 LEU A C 1
ATOM 2180 O O . LEU A 1 274 ? -0.481 11.952 18.306 1.00 93.88 274 LEU A O 1
ATOM 2184 N N . ALA A 1 275 ? -2.694 11.555 18.361 1.00 96.62 275 ALA A N 1
ATOM 2185 C CA . ALA A 1 275 ? -2.810 11.702 19.805 1.00 96.62 275 ALA A CA 1
ATOM 2186 C C . ALA A 1 275 ? -2.556 10.349 20.476 1.00 96.62 275 ALA A C 1
ATOM 2188 O O . ALA A 1 275 ? -3.066 9.314 20.043 1.00 96.62 275 ALA A O 1
ATOM 2189 N N . VAL A 1 276 ? -1.782 10.353 21.550 1.00 96.81 276 VAL A N 1
ATOM 2190 C CA . VAL A 1 276 ? -1.542 9.182 22.386 1.00 96.81 276 VAL A CA 1
ATOM 2191 C C . VAL A 1 276 ? -2.146 9.460 23.746 1.00 96.81 276 VAL A C 1
ATOM 2193 O O . VAL A 1 276 ? -1.859 10.480 24.371 1.00 96.81 276 VAL A O 1
ATOM 2196 N N . VAL A 1 277 ? -3.001 8.550 24.188 1.00 97.44 277 VAL A N 1
ATOM 2197 C CA . VAL A 1 277 ? -3.811 8.716 25.389 1.00 97.44 277 VAL A CA 1
ATOM 2198 C C . VAL A 1 277 ? -3.619 7.527 26.312 1.00 97.44 277 VAL A C 1
ATOM 2200 O O . VAL A 1 277 ? -3.298 6.423 25.864 1.00 97.44 277 VAL A O 1
ATOM 2203 N N . GLU A 1 278 ? -3.846 7.746 27.596 1.00 96.81 278 GLU A N 1
ATOM 2204 C CA . GLU A 1 278 ? -3.906 6.688 28.596 1.00 96.81 278 GLU A CA 1
ATOM 2205 C C . GLU A 1 278 ? -5.270 6.699 29.262 1.00 96.81 278 GLU A C 1
ATOM 2207 O O . GLU A 1 278 ? -5.829 7.753 29.551 1.00 96.81 278 GLU A O 1
ATOM 2212 N N . MET A 1 279 ? -5.821 5.510 29.475 1.00 93.94 279 MET A N 1
ATOM 2213 C CA . MET A 1 279 ? -7.093 5.320 30.161 1.00 93.94 279 MET A CA 1
ATOM 2214 C C . MET A 1 279 ? -6.927 4.281 31.264 1.00 93.94 279 MET A C 1
ATOM 2216 O O . MET A 1 279 ? -6.256 3.264 31.068 1.00 93.94 279 MET A O 1
ATOM 2220 N N . LYS A 1 280 ? -7.544 4.545 32.418 1.00 90.75 280 LYS A N 1
ATOM 2221 C CA . LYS A 1 280 ? -7.660 3.572 33.508 1.00 90.75 280 LYS A CA 1
ATOM 2222 C C . LYS A 1 280 ? -8.854 2.663 33.245 1.00 90.75 280 LYS A C 1
ATOM 2224 O O . LYS A 1 280 ? -9.936 3.148 32.910 1.00 90.75 280 LYS A O 1
ATOM 2229 N N . VAL A 1 281 ? -8.649 1.363 33.410 1.00 88.12 281 VAL A N 1
ATOM 2230 C CA . VAL A 1 281 ? -9.591 0.315 33.013 1.00 88.12 281 VAL A CA 1
ATOM 2231 C C . VAL A 1 281 ? -9.712 -0.685 34.149 1.00 88.12 281 VAL A C 1
ATOM 2233 O O . VAL A 1 281 ? -8.703 -1.187 34.632 1.00 88.12 281 VAL A O 1
ATOM 2236 N N . SER A 1 282 ? -10.935 -0.987 34.573 1.00 86.94 282 SER A N 1
ATOM 2237 C CA . SER A 1 282 ? -11.190 -2.114 35.471 1.00 86.94 282 SER A CA 1
ATOM 2238 C C . SER A 1 282 ? -11.183 -3.432 34.694 1.00 86.94 282 SER A C 1
ATOM 2240 O O . SER A 1 282 ? -11.471 -3.445 33.495 1.00 86.94 282 SER A O 1
ATOM 2242 N N . GLN A 1 283 ? -10.925 -4.547 35.380 1.00 85.94 283 GLN A N 1
ATOM 2243 C CA . GLN A 1 283 ? -10.988 -5.897 34.802 1.00 85.94 283 GLN A CA 1
ATOM 2244 C C . GLN A 1 283 ? -12.271 -6.139 33.978 1.00 85.94 283 GLN A C 1
ATOM 2246 O O . GLN A 1 283 ? -12.212 -6.624 32.850 1.00 85.94 283 GLN A O 1
ATOM 2251 N N . GLU A 1 284 ? -13.430 -5.729 34.500 1.00 85.56 284 GLU A N 1
ATOM 2252 C CA . GLU A 1 284 ? -14.747 -5.909 33.866 1.00 85.56 284 GLU A CA 1
ATOM 2253 C C . GLU A 1 284 ? -14.906 -5.145 32.541 1.00 85.56 284 GLU A C 1
ATOM 2255 O O . GLU A 1 284 ? -15.701 -5.528 31.685 1.00 85.56 284 GLU A O 1
ATOM 2260 N N . ARG A 1 285 ? -14.152 -4.055 32.352 1.00 85.06 285 ARG A N 1
ATOM 2261 C CA . ARG A 1 285 ? -14.240 -3.187 31.168 1.00 85.06 285 ARG A CA 1
ATOM 2262 C C . ARG A 1 285 ? -13.173 -3.483 30.117 1.00 85.06 285 ARG A C 1
ATOM 2264 O O . ARG A 1 285 ? -13.172 -2.834 29.073 1.00 85.06 285 ARG A O 1
ATOM 2271 N N . LEU A 1 286 ? -12.295 -4.465 30.338 1.00 86.31 286 LEU A N 1
ATOM 2272 C CA . LEU A 1 286 ? -11.236 -4.817 29.384 1.00 86.31 286 LEU A CA 1
ATOM 2273 C C . LEU A 1 286 ? -11.786 -5.218 28.010 1.00 86.31 286 LEU A C 1
ATOM 2275 O O . LEU A 1 286 ? -11.227 -4.817 26.993 1.00 86.31 286 LEU A O 1
ATOM 2279 N N . ALA A 1 287 ? -12.906 -5.944 27.972 1.00 84.75 287 ALA A N 1
ATOM 2280 C CA . ALA A 1 287 ? -13.549 -6.354 26.722 1.00 84.75 287 ALA A CA 1
ATOM 2281 C C . ALA A 1 287 ? -14.089 -5.169 25.898 1.00 84.75 287 ALA A C 1
ATOM 2283 O O . ALA A 1 287 ? -14.231 -5.282 24.682 1.00 84.75 287 ALA A O 1
ATOM 2284 N N . ALA A 1 288 ? -14.348 -4.022 26.541 1.00 85.38 288 ALA A N 1
ATOM 2285 C CA . ALA A 1 288 ? -14.803 -2.809 25.867 1.00 85.38 288 ALA A CA 1
ATOM 2286 C C . ALA A 1 288 ? -13.666 -2.047 25.160 1.00 85.38 288 ALA A C 1
ATOM 2288 O O . ALA A 1 288 ? -13.915 -1.068 24.455 1.00 85.38 288 ALA A O 1
ATOM 2289 N N . ILE A 1 289 ? -12.414 -2.476 25.348 1.00 91.06 289 ILE A N 1
ATOM 2290 C CA . ILE A 1 289 ? -11.249 -1.906 24.679 1.00 91.06 289 ILE A CA 1
ATOM 2291 C C . ILE A 1 289 ? -10.906 -2.786 23.497 1.00 91.06 289 ILE A C 1
ATOM 2293 O O . ILE A 1 289 ? -10.541 -3.947 23.647 1.00 91.06 289 ILE A O 1
ATOM 2297 N N . ARG A 1 290 ? -11.010 -2.210 22.307 1.00 93.25 290 ARG A N 1
ATOM 2298 C CA . ARG A 1 290 ? -10.729 -2.876 21.039 1.00 93.25 290 ARG A CA 1
ATOM 2299 C C . ARG A 1 290 ? -10.054 -1.872 20.103 1.00 93.25 290 ARG A C 1
ATOM 2301 O O . ARG A 1 290 ? -10.271 -0.667 20.256 1.00 93.25 290 ARG A O 1
ATOM 2308 N N . PRO A 1 291 ? -9.251 -2.314 19.126 1.00 95.25 291 PRO A N 1
ATOM 2309 C CA . PRO A 1 291 ? -8.898 -1.467 17.994 1.00 95.25 291 PRO A CA 1
ATOM 2310 C C . PRO A 1 291 ? -10.176 -1.155 17.211 1.00 95.25 291 PRO A C 1
ATOM 2312 O O . PRO A 1 291 ? -10.840 -2.077 16.751 1.00 95.25 291 PRO A O 1
ATOM 2315 N N . MET A 1 292 ? -10.543 0.114 17.047 1.00 95.44 292 MET A N 1
ATOM 2316 C CA . MET A 1 292 ? -11.802 0.501 16.398 1.00 95.44 292 MET A CA 1
ATOM 2317 C C . MET A 1 292 ? -11.574 1.568 15.337 1.00 95.44 292 MET A C 1
ATOM 2319 O O . MET A 1 292 ? -10.858 2.533 15.589 1.00 95.44 292 MET A O 1
ATOM 2323 N N . PHE A 1 293 ? -12.207 1.417 14.176 1.00 94.50 293 PHE A N 1
ATOM 2324 C CA . PHE A 1 293 ? -12.177 2.383 13.081 1.00 94.50 293 PHE A CA 1
ATOM 2325 C C . PHE A 1 293 ? -13.604 2.711 12.652 1.00 94.50 293 PHE A C 1
ATOM 2327 O O . PHE A 1 293 ? -14.352 1.826 12.237 1.00 94.50 293 PHE A O 1
ATOM 2334 N N . VAL A 1 294 ? -13.987 3.981 12.756 1.00 93.81 294 VAL A N 1
ATOM 2335 C CA . VAL A 1 294 ? -15.268 4.452 12.227 1.00 93.81 294 VAL A CA 1
ATOM 2336 C C . VAL A 1 294 ? -15.066 4.817 10.766 1.00 93.81 294 VAL A C 1
ATOM 2338 O O . VAL A 1 294 ? -14.353 5.766 10.448 1.00 93.81 294 VAL A O 1
ATOM 2341 N N . ALA A 1 295 ? -15.625 3.988 9.891 1.00 86.00 295 ALA A N 1
ATOM 2342 C CA . ALA A 1 295 ? -15.359 3.990 8.464 1.00 86.00 295 ALA A CA 1
ATOM 2343 C C . ALA A 1 295 ? -16.337 4.874 7.689 1.00 86.00 295 ALA A C 1
ATOM 2345 O O . ALA A 1 295 ? -17.236 5.501 8.250 1.00 86.00 295 ALA A O 1
ATOM 2346 N N . SER A 1 296 ? -16.187 4.859 6.365 1.00 74.25 296 SER A N 1
ATOM 2347 C CA . SER A 1 296 ? -17.052 5.564 5.414 1.00 74.25 296 SER A CA 1
ATOM 2348 C C . SER A 1 296 ? -16.957 7.083 5.501 1.00 74.25 296 SER A C 1
ATOM 2350 O O . SER A 1 296 ? -17.830 7.740 4.974 1.00 74.25 296 SER A O 1
ATOM 2352 N N . GLY A 1 297 ? -15.948 7.683 6.142 1.00 71.50 297 GLY A N 1
ATOM 2353 C CA . GLY A 1 297 ? -15.799 9.143 6.180 1.00 71.50 297 GLY A CA 1
ATOM 2354 C C . GLY A 1 297 ? -14.712 9.651 7.132 1.00 71.50 297 GLY A C 1
ATOM 2355 O O . GLY A 1 297 ? -13.989 8.850 7.732 1.00 71.50 297 GLY A O 1
ATOM 2356 N N . PRO A 1 298 ? -14.573 10.984 7.295 1.00 73.44 298 PRO A N 1
ATOM 2357 C CA . PRO A 1 298 ? -13.532 11.605 8.113 1.00 73.44 298 PRO A CA 1
ATOM 2358 C C . PRO A 1 298 ? -13.877 11.556 9.613 1.00 73.44 298 PRO A C 1
ATOM 2360 O O . PRO A 1 298 ? -13.972 12.580 10.292 1.00 73.44 298 PRO A O 1
ATOM 2363 N N . PHE A 1 299 ? -14.033 10.345 10.141 1.00 86.81 299 PHE A N 1
ATOM 2364 C CA . PHE A 1 299 ? -14.404 10.096 11.528 1.00 86.81 299 PHE A CA 1
ATOM 2365 C C . PHE A 1 299 ? -13.176 9.856 12.419 1.00 86.81 299 PHE A C 1
ATOM 2367 O O . PHE A 1 299 ? -12.230 10.648 12.437 1.00 86.81 299 PHE A O 1
ATOM 2374 N N . CYS A 1 300 ? -13.215 8.792 13.218 1.00 92.12 300 CYS A N 1
ATOM 2375 C CA . CYS A 1 300 ? -12.353 8.573 14.361 1.00 92.12 300 CYS A CA 1
ATOM 2376 C C . CYS A 1 300 ? -11.847 7.128 14.394 1.00 92.12 300 CYS A C 1
ATOM 2378 O O . CYS A 1 300 ? -12.541 6.199 13.981 1.00 92.12 300 CYS A O 1
ATOM 2380 N N . MET A 1 301 ? -10.641 6.939 14.923 1.00 94.62 301 MET A N 1
ATOM 2381 C CA . MET A 1 301 ? -10.051 5.623 15.146 1.00 94.62 301 MET A CA 1
ATOM 2382 C C . MET A 1 301 ? -9.309 5.607 16.478 1.00 94.62 301 MET A C 1
ATOM 2384 O O . MET A 1 301 ? -8.675 6.596 16.864 1.00 94.62 301 MET A O 1
ATOM 2388 N N . ILE A 1 302 ? -9.375 4.461 17.156 1.00 95.88 302 ILE A N 1
ATOM 2389 C CA . ILE A 1 302 ? -8.525 4.135 18.297 1.00 95.88 302 ILE A CA 1
ATOM 2390 C C . ILE A 1 302 ? -7.785 2.817 18.082 1.00 95.88 302 ILE A C 1
ATOM 2392 O O . ILE A 1 302 ? -8.308 1.868 17.497 1.00 95.88 302 ILE A O 1
ATOM 2396 N N . SER A 1 303 ? -6.558 2.753 18.582 1.00 96.50 303 SER A N 1
ATOM 2397 C CA . SER A 1 303 ? -5.699 1.579 18.474 1.00 96.50 303 SER A CA 1
ATOM 2398 C C . SER A 1 303 ? -4.961 1.346 19.796 1.00 96.50 303 SER A C 1
ATOM 2400 O O . SER A 1 303 ? -3.958 2.021 20.066 1.00 96.50 303 SER A O 1
ATOM 2402 N N . PRO A 1 304 ? -5.447 0.426 20.649 1.00 95.88 304 PRO A N 1
ATOM 2403 C CA . PRO A 1 304 ? -4.773 0.024 21.881 1.00 95.88 304 PRO A CA 1
ATOM 2404 C C . PRO A 1 304 ? -3.350 -0.483 21.604 1.00 95.88 304 PRO A C 1
ATOM 2406 O O . PRO A 1 304 ? -3.149 -1.369 20.781 1.00 95.88 304 PRO A O 1
ATOM 2409 N N . GLN A 1 305 ? -2.354 0.085 22.286 1.00 94.94 305 GLN A N 1
ATOM 2410 C CA . GLN A 1 305 ? -0.928 -0.176 22.038 1.00 94.94 305 GLN A CA 1
ATOM 2411 C C . GLN A 1 305 ? -0.290 -1.046 23.125 1.00 94.94 305 GLN A C 1
ATOM 2413 O O . GLN A 1 305 ? 0.548 -1.902 22.843 1.00 94.94 305 GLN A O 1
ATOM 2418 N N . LYS A 1 306 ? -0.645 -0.801 24.390 1.00 94.81 306 LYS A N 1
ATOM 2419 C CA . LYS A 1 306 ? -0.090 -1.525 25.537 1.00 94.81 306 LYS A CA 1
ATOM 2420 C C . LYS A 1 306 ? -1.043 -1.459 26.722 1.00 94.81 306 LYS A C 1
ATOM 2422 O O . LYS A 1 306 ? -1.485 -0.373 27.084 1.00 94.81 306 LYS A O 1
ATOM 2427 N N . LEU A 1 307 ? -1.291 -2.601 27.346 1.00 94.38 307 LEU A N 1
ATOM 2428 C CA . LEU A 1 307 ? -1.994 -2.730 28.613 1.00 94.38 307 LEU A CA 1
ATOM 2429 C C . LEU A 1 307 ? -0.975 -3.048 29.711 1.00 94.38 307 LEU A C 1
ATOM 2431 O O . LEU A 1 307 ? -0.144 -3.940 29.550 1.00 94.38 307 LEU A O 1
ATOM 2435 N N . THR A 1 308 ? -1.017 -2.303 30.811 1.00 93.88 308 THR A N 1
ATOM 2436 C CA . THR A 1 308 ? -0.147 -2.515 31.975 1.00 93.88 308 THR A CA 1
ATOM 2437 C C . THR A 1 308 ? -1.018 -2.652 33.214 1.00 93.88 308 THR A C 1
ATOM 2439 O O . THR A 1 308 ? -1.892 -1.819 33.434 1.00 93.88 308 THR A O 1
ATOM 2442 N N . MET A 1 309 ? -0.803 -3.704 33.999 1.00 89.88 309 MET A N 1
ATOM 2443 C CA . MET A 1 309 ? -1.486 -3.893 35.279 1.00 89.88 309 MET A CA 1
ATOM 2444 C C . MET A 1 309 ? -0.928 -2.903 36.309 1.00 89.88 309 MET A C 1
ATOM 2446 O O . MET A 1 309 ? 0.283 -2.679 36.348 1.00 89.88 309 MET A O 1
ATOM 2450 N N . THR A 1 310 ? -1.805 -2.295 37.101 1.00 86.75 310 THR A N 1
ATOM 2451 C CA . THR A 1 310 ? -1.447 -1.435 38.241 1.00 86.75 310 THR A CA 1
ATOM 2452 C C . THR A 1 310 ? -1.747 -2.151 39.561 1.00 86.75 310 THR A C 1
ATOM 2454 O O . THR A 1 310 ? -2.178 -3.299 39.542 1.00 86.75 310 THR A O 1
ATOM 2457 N N . ASP A 1 311 ? -1.525 -1.501 40.705 1.00 76.12 311 ASP A N 1
ATOM 2458 C CA . ASP A 1 311 ? -1.862 -2.072 42.015 1.00 76.12 311 ASP A CA 1
ATOM 2459 C C . ASP A 1 311 ? -3.392 -2.188 42.201 1.00 76.12 311 ASP A C 1
ATOM 2461 O O . ASP A 1 311 ? -4.131 -1.238 41.922 1.00 76.12 311 ASP A O 1
ATOM 2465 N N . GLY A 1 312 ? -3.868 -3.355 42.661 1.00 68.19 312 GLY A N 1
ATOM 2466 C CA . GLY A 1 312 ? -5.290 -3.746 42.603 1.00 68.19 312 GLY A CA 1
ATOM 2467 C C . GLY A 1 312 ? -5.718 -4.121 41.176 1.00 68.19 312 GLY A C 1
ATOM 2468 O O . GLY A 1 312 ? -5.001 -3.802 40.241 1.00 68.19 312 GLY A O 1
ATOM 2469 N N . ASP A 1 313 ? -6.859 -4.796 40.977 1.00 75.94 313 ASP A N 1
ATOM 2470 C CA . ASP A 1 313 ? -7.343 -5.345 39.680 1.00 75.94 313 ASP A CA 1
ATOM 2471 C C . ASP A 1 313 ? -7.709 -4.280 38.604 1.00 75.94 313 ASP A C 1
ATOM 2473 O O . ASP A 1 313 ? -8.773 -4.292 37.976 1.00 75.94 313 ASP A O 1
ATOM 2477 N N . SER A 1 314 ? -6.830 -3.303 38.411 1.00 85.00 314 SER A N 1
ATOM 2478 C CA . SER A 1 314 ? -6.929 -2.146 37.536 1.00 85.00 314 SER A CA 1
ATOM 2479 C C . SER A 1 314 ? -5.771 -2.143 36.544 1.00 85.00 314 SER A C 1
ATOM 2481 O O . SER A 1 314 ? -4.666 -2.615 36.814 1.00 85.00 314 SER A O 1
ATOM 2483 N N . PHE A 1 315 ? -6.028 -1.576 35.373 1.00 91.44 315 PHE A N 1
ATOM 2484 C CA . PHE A 1 315 ? -5.092 -1.530 34.264 1.00 91.44 315 PHE A CA 1
ATOM 2485 C C . PHE A 1 315 ? -4.988 -0.113 33.723 1.00 91.44 315 PHE A C 1
ATOM 2487 O O . PHE A 1 315 ? -5.954 0.651 33.728 1.00 91.44 315 PHE A O 1
ATOM 2494 N N . VAL A 1 316 ? -3.826 0.214 33.174 1.00 93.75 316 VAL A N 1
ATOM 2495 C CA . VAL A 1 316 ? -3.628 1.389 32.329 1.00 93.75 316 VAL A CA 1
ATOM 2496 C C . VAL A 1 316 ? -3.430 0.912 30.900 1.00 93.75 316 VAL A C 1
ATOM 2498 O O . VAL A 1 316 ? -2.507 0.148 30.604 1.00 93.75 316 VAL A O 1
ATOM 2501 N N . CYS A 1 317 ? -4.309 1.357 30.005 1.00 95.50 317 CYS A N 1
ATOM 2502 C CA . CYS A 1 317 ? -4.196 1.098 28.578 1.00 95.50 317 CYS A CA 1
ATOM 2503 C C . CYS A 1 317 ? -3.703 2.353 27.860 1.00 95.50 317 CYS A C 1
ATOM 2505 O O . CYS A 1 317 ? -4.394 3.373 27.827 1.00 95.50 317 CYS A O 1
ATOM 2507 N N . LYS A 1 318 ? -2.535 2.250 27.228 1.00 96.38 318 LYS A N 1
ATOM 2508 C CA . LYS A 1 318 ? -2.033 3.248 26.286 1.00 96.38 318 LYS A CA 1
ATOM 2509 C C . LYS A 1 318 ? -2.659 3.007 24.922 1.00 96.38 318 LYS A C 1
ATOM 2511 O O . LYS A 1 318 ? -2.633 1.884 24.416 1.00 96.38 318 LYS A O 1
ATOM 2516 N N . CYS A 1 319 ? -3.208 4.049 24.317 1.00 96.44 319 CYS A N 1
ATOM 2517 C CA . CYS A 1 319 ? -3.955 3.965 23.072 1.00 96.44 319 CYS A CA 1
ATOM 2518 C C . CYS A 1 319 ? -3.556 5.096 22.126 1.00 96.44 319 CYS A C 1
ATOM 2520 O O . CYS A 1 319 ? -3.428 6.248 22.532 1.00 96.44 319 CYS A O 1
ATOM 2522 N N . ALA A 1 320 ? -3.375 4.763 20.854 1.00 96.50 320 ALA A N 1
ATOM 2523 C CA . ALA A 1 320 ? -3.230 5.746 19.793 1.00 96.50 320 ALA A CA 1
ATOM 2524 C C . ALA A 1 320 ? -4.622 6.160 19.297 1.00 96.50 320 ALA A C 1
ATOM 2526 O O . ALA A 1 320 ? -5.532 5.330 19.259 1.00 96.50 320 ALA A O 1
ATOM 2527 N N . CYS A 1 321 ? -4.801 7.429 18.949 1.00 95.31 321 CYS A N 1
ATOM 2528 C CA . CYS A 1 321 ? -6.100 7.993 18.618 1.00 95.31 321 CYS A CA 1
ATOM 2529 C C . CYS A 1 321 ? -5.989 9.061 17.525 1.00 95.31 321 CYS A C 1
ATOM 2531 O O . CYS A 1 321 ? -5.093 9.911 17.546 1.00 95.31 321 CYS A O 1
ATOM 2533 N N . THR A 1 322 ? -6.911 9.021 16.567 1.00 93.19 322 THR A N 1
ATOM 2534 C CA . THR A 1 322 ? -7.010 10.012 15.490 1.00 93.19 322 THR A CA 1
ATOM 2535 C C . THR A 1 322 ? -8.446 10.453 15.303 1.00 93.19 322 THR A C 1
ATOM 2537 O O . THR A 1 322 ? -9.351 9.624 15.352 1.00 93.19 322 THR A O 1
ATOM 2540 N N . LEU A 1 323 ? -8.628 11.724 14.959 1.00 92.06 323 LEU A N 1
ATOM 2541 C CA . LEU A 1 323 ? -9.908 12.298 14.565 1.00 92.06 323 LEU A CA 1
ATOM 2542 C C . LEU A 1 323 ? -9.683 13.069 13.268 1.00 92.06 323 LEU A C 1
ATOM 2544 O O . LEU A 1 323 ? -9.035 14.110 13.295 1.00 92.06 323 LEU A O 1
ATOM 2548 N N . ALA A 1 324 ? -10.168 12.577 12.131 1.00 87.62 324 ALA A N 1
ATOM 2549 C CA . ALA A 1 324 ? -9.726 13.048 10.816 1.00 87.62 324 ALA A CA 1
ATOM 2550 C C . ALA A 1 324 ? -9.934 14.561 10.596 1.00 87.62 324 ALA A C 1
ATOM 2552 O O . ALA A 1 324 ? -9.052 15.205 10.028 1.00 87.62 324 ALA A O 1
ATOM 2553 N N . ILE A 1 325 ? -11.016 15.147 11.127 1.00 84.12 325 ILE A N 1
ATOM 2554 C CA . ILE A 1 325 ? -11.295 16.601 11.085 1.00 84.12 325 ILE A CA 1
ATOM 2555 C C . ILE A 1 325 ? -10.314 17.475 11.901 1.00 84.12 325 ILE A C 1
ATOM 2557 O O . ILE A 1 325 ? -10.440 18.700 11.928 1.00 84.12 325 ILE A O 1
ATOM 2561 N N . ARG A 1 326 ? -9.375 16.863 12.629 1.00 89.19 326 ARG A N 1
ATOM 2562 C CA . ARG A 1 326 ? -8.312 17.532 13.406 1.00 89.19 326 ARG A CA 1
ATOM 2563 C C . ARG A 1 326 ? -6.921 16.983 13.103 1.00 89.19 326 ARG A C 1
ATOM 2565 O O . ARG A 1 326 ? -5.944 17.712 13.170 1.00 89.19 326 ARG A O 1
ATOM 2572 N N . THR A 1 327 ? -6.830 15.696 12.791 1.00 88.06 327 THR A N 1
ATOM 2573 C CA . THR A 1 327 ? -5.579 14.983 12.541 1.00 88.06 327 THR A CA 1
ATOM 2574 C C . THR A 1 327 ? -4.915 15.422 11.238 1.00 88.06 327 THR A C 1
ATOM 2576 O O . THR A 1 327 ? -3.692 15.416 11.184 1.00 88.06 327 THR A O 1
ATOM 2579 N N . ASN A 1 328 ? -5.665 15.791 10.196 1.00 86.88 328 ASN A N 1
ATOM 2580 C CA . ASN A 1 328 ? -5.076 16.284 8.947 1.00 86.88 328 ASN A CA 1
ATOM 2581 C C . ASN A 1 328 ? -4.737 17.776 9.089 1.00 86.88 328 ASN A C 1
ATOM 2583 O O . ASN A 1 328 ? -5.648 18.591 9.203 1.00 86.88 328 ASN A O 1
ATOM 2587 N N . LEU A 1 329 ? -3.446 18.121 9.094 1.00 87.81 329 LEU A N 1
ATOM 2588 C CA . LEU A 1 329 ? -2.981 19.488 9.363 1.00 87.81 329 LEU A CA 1
ATOM 2589 C C . LEU A 1 329 ? -2.670 20.265 8.087 1.00 87.81 329 LEU A C 1
ATOM 2591 O O . LEU A 1 329 ? -3.089 21.406 7.930 1.00 87.81 329 LEU A O 1
ATOM 2595 N N . MET A 1 330 ? -1.904 19.654 7.183 1.00 88.00 330 MET A N 1
ATOM 2596 C CA . MET A 1 330 ? -1.425 20.298 5.961 1.00 88.00 330 MET A CA 1
ATOM 2597 C C . MET A 1 330 ? -1.305 19.269 4.842 1.00 88.00 330 MET A C 1
ATOM 2599 O O . MET A 1 330 ? -0.929 18.124 5.092 1.00 88.00 330 MET A O 1
ATOM 2603 N N . THR A 1 331 ? -1.563 19.698 3.608 1.00 87.19 331 THR A N 1
ATOM 2604 C CA . THR A 1 331 ? -1.351 18.898 2.397 1.00 87.19 331 THR A CA 1
ATOM 2605 C C . THR A 1 331 ? -0.482 19.696 1.438 1.00 87.19 331 THR A C 1
ATOM 2607 O O . THR A 1 331 ? -0.768 20.857 1.162 1.00 87.19 331 THR A O 1
ATOM 2610 N N . VAL A 1 332 ? 0.601 19.089 0.964 1.00 86.00 332 VAL A N 1
ATOM 2611 C CA . VAL A 1 332 ? 1.617 19.742 0.132 1.00 86.00 332 VAL A CA 1
ATOM 2612 C C . VAL A 1 332 ? 1.974 18.807 -1.009 1.00 86.00 332 VAL A C 1
ATOM 2614 O O . VAL A 1 332 ? 2.118 17.610 -0.787 1.00 86.00 332 VAL A O 1
ATOM 2617 N N . SER A 1 333 ? 2.136 19.323 -2.225 1.00 84.56 333 SER A N 1
ATOM 2618 C CA . SER A 1 333 ? 2.615 18.502 -3.341 1.00 84.56 333 SER A CA 1
ATOM 2619 C C . SER A 1 333 ? 4.002 17.925 -3.026 1.00 84.56 333 SER A C 1
ATOM 2621 O O . SER A 1 333 ? 4.898 18.654 -2.600 1.00 84.56 333 SER A O 1
ATOM 2623 N N . ASP A 1 334 ? 4.201 16.628 -3.261 1.00 84.69 334 ASP A N 1
ATOM 2624 C CA . ASP A 1 334 ? 5.474 15.923 -3.027 1.00 84.69 334 ASP A CA 1
ATOM 2625 C C . ASP A 1 334 ? 6.623 16.408 -3.920 1.00 84.69 334 ASP A C 1
ATOM 2627 O O . ASP A 1 334 ? 7.805 16.156 -3.675 1.00 84.69 334 ASP A O 1
ATOM 2631 N N . ASN A 1 335 ? 6.245 17.108 -4.977 1.00 84.12 335 ASN A N 1
ATOM 2632 C CA . ASN A 1 335 ? 7.131 17.751 -5.902 1.00 84.12 335 ASN A CA 1
ATOM 2633 C C . ASN A 1 335 ? 7.683 19.043 -5.276 1.00 84.12 335 ASN A C 1
ATOM 2635 O O . ASN A 1 335 ? 8.859 19.351 -5.462 1.00 84.12 335 ASN A O 1
ATOM 2639 N N . SER A 1 336 ? 6.899 19.805 -4.519 1.00 83.25 336 SER A N 1
ATOM 2640 C CA . SER A 1 336 ? 7.355 21.073 -3.932 1.00 83.25 336 SER A CA 1
ATOM 2641 C C . SER A 1 336 ? 8.211 20.898 -2.673 1.00 83.25 336 SER A C 1
ATOM 2643 O O . SER A 1 336 ? 8.090 19.914 -1.947 1.00 83.25 336 SER A O 1
ATOM 2645 N N . THR A 1 337 ? 9.053 21.892 -2.382 1.00 86.56 337 THR A N 1
ATOM 2646 C CA . THR A 1 337 ? 9.711 22.002 -1.074 1.00 86.56 337 THR A CA 1
ATOM 2647 C C . THR A 1 337 ? 8.655 22.119 0.023 1.00 86.56 337 THR A C 1
ATOM 2649 O O . THR A 1 337 ? 7.698 22.883 -0.115 1.00 86.56 337 THR A O 1
ATOM 2652 N N . LEU A 1 338 ? 8.839 21.384 1.121 1.00 89.50 338 LEU A N 1
ATOM 2653 C CA . LEU A 1 338 ? 7.936 21.463 2.266 1.00 89.50 338 LEU A CA 1
ATOM 2654 C C . LEU A 1 338 ? 7.936 22.887 2.866 1.00 89.50 338 LEU A C 1
ATOM 2656 O O . LEU A 1 338 ? 9.011 23.465 3.054 1.00 89.50 338 LEU A O 1
ATOM 2660 N N . PRO A 1 339 ? 6.761 23.460 3.191 1.00 92.12 339 PRO A N 1
ATOM 2661 C CA . PRO A 1 339 ? 6.654 24.735 3.889 1.00 92.12 339 PRO A CA 1
ATOM 2662 C C . PRO A 1 339 ? 7.392 24.724 5.228 1.00 92.12 339 PRO A C 1
ATOM 2664 O O . PRO A 1 339 ? 7.482 23.690 5.888 1.00 92.12 339 PRO A O 1
ATOM 2667 N N . ARG A 1 340 ? 7.848 25.898 5.679 1.00 92.31 340 ARG A N 1
ATOM 2668 C CA . ARG A 1 340 ? 8.555 26.036 6.964 1.00 92.31 340 ARG A CA 1
ATOM 2669 C C . ARG A 1 340 ? 7.737 25.506 8.139 1.00 92.31 340 ARG A C 1
ATOM 2671 O O . ARG A 1 340 ? 8.265 24.733 8.925 1.00 92.31 340 ARG A O 1
ATOM 2678 N N . ASP A 1 341 ? 6.453 25.854 8.210 1.00 90.44 341 ASP A N 1
ATOM 2679 C CA . ASP A 1 341 ? 5.567 25.369 9.276 1.00 90.44 341 ASP A CA 1
ATOM 2680 C C . ASP A 1 341 ? 5.383 23.847 9.235 1.00 90.44 341 ASP A C 1
ATOM 2682 O O . ASP A 1 341 ? 5.319 23.210 10.281 1.00 90.44 341 ASP A O 1
ATOM 2686 N N . TYR A 1 342 ? 5.370 23.245 8.039 1.00 92.88 342 TYR A N 1
ATOM 2687 C CA . TYR A 1 342 ? 5.293 21.791 7.888 1.00 92.88 342 TYR A CA 1
ATOM 2688 C C . TYR A 1 342 ? 6.516 21.126 8.526 1.00 92.88 342 TYR A C 1
ATOM 2690 O O . TYR A 1 342 ? 6.373 20.197 9.319 1.00 92.88 342 TYR A O 1
ATOM 2698 N N . VAL A 1 343 ? 7.715 21.599 8.167 1.00 90.25 343 VAL A N 1
ATOM 2699 C CA . VAL A 1 343 ? 8.985 21.071 8.689 1.00 90.25 343 VAL A CA 1
ATOM 2700 C C . VAL A 1 343 ? 9.061 21.284 10.198 1.00 90.25 343 VAL A C 1
ATOM 2702 O O . VAL A 1 343 ? 9.311 20.327 10.921 1.00 90.25 343 VAL A O 1
ATOM 2705 N N . ARG A 1 344 ? 8.726 22.492 10.670 1.00 92.75 344 ARG A N 1
ATOM 2706 C CA . ARG A 1 344 ? 8.694 22.851 12.092 1.00 92.75 344 ARG A CA 1
ATOM 2707 C C . ARG A 1 344 ? 7.830 21.881 12.910 1.00 92.75 344 ARG A C 1
ATOM 2709 O O . ARG A 1 344 ? 8.280 21.334 13.912 1.00 92.75 344 ARG A O 1
ATOM 2716 N N . ILE A 1 345 ? 6.598 21.627 12.460 1.00 91.81 345 ILE A N 1
ATOM 2717 C CA . ILE A 1 345 ? 5.665 20.710 13.133 1.00 91.81 345 ILE A CA 1
ATOM 2718 C C . ILE A 1 345 ? 6.177 19.265 13.090 1.00 91.81 345 ILE A C 1
ATOM 2720 O O . ILE A 1 345 ? 6.087 18.553 14.090 1.00 91.81 345 ILE A O 1
ATOM 2724 N N . LEU A 1 346 ? 6.711 18.821 11.947 1.00 89.00 346 LEU A N 1
ATOM 2725 C CA . LEU A 1 346 ? 7.235 17.464 11.781 1.00 89.00 346 LEU A CA 1
ATOM 2726 C C . LEU A 1 346 ? 8.448 17.196 12.687 1.00 89.00 346 LEU A C 1
ATOM 2728 O O . LEU A 1 346 ? 8.559 16.106 13.239 1.00 89.00 346 LEU A O 1
ATOM 2732 N N . GLU A 1 347 ? 9.320 18.189 12.870 1.00 86.50 347 GLU A N 1
ATOM 2733 C CA . GLU A 1 347 ? 10.478 18.135 13.776 1.00 86.50 347 GLU A CA 1
ATOM 2734 C C . GLU A 1 347 ? 10.083 18.305 15.255 1.00 86.50 347 GLU A C 1
ATOM 2736 O O . GLU A 1 347 ? 10.914 18.159 16.149 1.00 86.50 347 GLU A O 1
ATOM 2741 N N . GLY A 1 348 ? 8.800 18.562 15.534 1.00 85.50 348 GLY A N 1
ATOM 2742 C CA . GLY A 1 348 ? 8.274 18.713 16.886 1.00 85.50 348 GLY A CA 1
ATOM 2743 C C . GLY A 1 348 ? 8.575 20.066 17.533 1.00 85.50 348 GLY A C 1
ATOM 2744 O O . GLY A 1 348 ? 8.355 20.201 18.736 1.00 85.50 348 GLY A O 1
ATOM 2745 N N . ASP A 1 349 ? 9.023 21.058 16.758 1.00 90.88 349 ASP A N 1
ATOM 2746 C CA . ASP A 1 349 ? 9.277 22.435 17.200 1.00 90.88 349 ASP A CA 1
ATOM 2747 C C . ASP A 1 349 ? 7.957 23.220 17.331 1.00 90.88 349 ASP A C 1
ATOM 2749 O O . ASP A 1 349 ? 7.619 24.128 16.572 1.00 90.88 349 ASP A O 1
ATOM 2753 N N . ILE A 1 350 ? 7.127 22.786 18.274 1.00 92.19 350 ILE A N 1
ATOM 2754 C CA . ILE A 1 350 ? 5.812 23.367 18.542 1.00 92.19 350 ILE A CA 1
ATOM 2755 C C . ILE A 1 350 ? 5.766 23.757 20.018 1.00 92.19 350 ILE A C 1
ATOM 2757 O O . ILE A 1 350 ? 6.129 22.928 20.862 1.00 92.19 350 ILE A O 1
ATOM 2761 N N . PRO A 1 351 ? 5.288 24.969 20.353 1.00 93.62 351 PRO A N 1
ATOM 2762 C CA . PRO A 1 351 ? 5.048 25.359 21.734 1.00 93.62 351 PRO A CA 1
ATOM 2763 C C . PRO A 1 351 ? 4.237 24.290 22.494 1.00 93.62 351 PRO A C 1
ATOM 2765 O O . PRO A 1 351 ? 3.254 23.769 21.952 1.00 93.62 351 PRO A O 1
ATOM 2768 N N . PRO A 1 352 ? 4.626 23.919 23.732 1.00 93.44 352 PRO A N 1
ATOM 2769 C CA . PRO A 1 352 ? 3.961 22.847 24.475 1.00 93.44 352 PRO A CA 1
ATOM 2770 C C . PRO A 1 352 ? 2.449 23.045 24.650 1.00 93.44 352 PRO A C 1
ATOM 2772 O O . PRO A 1 352 ? 1.694 22.081 24.551 1.00 93.44 352 PRO A O 1
ATOM 2775 N N . ASP A 1 353 ? 2.007 24.286 24.849 1.00 94.56 353 ASP A N 1
ATOM 2776 C CA . ASP A 1 353 ? 0.602 24.674 24.992 1.00 94.56 353 ASP A CA 1
ATOM 2777 C C . ASP A 1 353 ? -0.189 24.503 23.685 1.00 94.56 353 ASP A C 1
ATOM 2779 O O . ASP A 1 353 ? -1.310 23.986 23.690 1.00 94.56 353 ASP A O 1
ATOM 2783 N N . GLU A 1 354 ? 0.405 24.868 22.546 1.00 93.94 354 GLU A N 1
ATOM 2784 C CA . GLU A 1 354 ? -0.182 24.628 21.227 1.00 93.94 354 GLU A CA 1
ATOM 2785 C C . GLU A 1 354 ? -0.301 23.121 20.961 1.00 93.94 354 GLU A C 1
ATOM 2787 O O . GLU A 1 354 ? -1.376 22.632 20.596 1.00 93.94 354 GLU A O 1
ATOM 2792 N N . LYS A 1 355 ? 0.767 22.361 21.230 1.00 94.12 355 LYS A N 1
ATOM 2793 C CA . LYS A 1 355 ? 0.800 20.903 21.062 1.00 94.12 355 LYS A CA 1
ATOM 2794 C C . LYS A 1 355 ? -0.252 20.206 21.933 1.00 94.12 355 LYS A C 1
ATOM 2796 O O . LYS A 1 355 ? -0.986 19.341 21.443 1.00 94.12 355 LYS A O 1
ATOM 2801 N N . GLU A 1 356 ? -0.378 20.606 23.198 1.00 94.88 356 GLU A N 1
ATOM 2802 C CA . GLU A 1 356 ? -1.394 20.094 24.122 1.00 94.88 356 GLU A CA 1
ATOM 2803 C C . GLU A 1 356 ? -2.813 20.425 23.644 1.00 94.88 356 GLU A C 1
ATOM 2805 O O . GLU A 1 356 ? -3.685 19.550 23.640 1.00 94.88 356 GLU A O 1
ATOM 2810 N N . LYS A 1 357 ? -3.052 21.654 23.171 1.00 95.56 357 LYS A N 1
ATOM 2811 C CA . LYS A 1 357 ? -4.349 22.077 22.624 1.00 95.56 357 LYS A CA 1
ATOM 2812 C C . LYS A 1 357 ? -4.755 21.244 21.406 1.00 95.56 357 LYS A C 1
ATOM 2814 O O . LYS A 1 357 ? -5.912 20.820 21.313 1.00 95.56 357 LYS A O 1
ATOM 2819 N N . MET A 1 358 ? -3.821 20.977 20.491 1.00 94.62 358 MET A N 1
ATOM 2820 C CA . MET A 1 358 ? -4.073 20.154 19.304 1.00 94.62 358 MET A CA 1
ATOM 2821 C C . MET A 1 358 ? -4.481 18.724 19.690 1.00 94.62 358 MET A C 1
ATOM 2823 O O . MET A 1 358 ? -5.531 18.237 19.255 1.00 94.62 358 MET A O 1
ATOM 2827 N N . GLY A 1 359 ? -3.703 18.068 20.558 1.00 95.88 359 GLY A N 1
ATOM 2828 C CA . GLY A 1 359 ? -4.008 16.714 21.030 1.00 95.88 359 GLY A CA 1
ATOM 2829 C C . GLY A 1 359 ? -5.296 16.636 21.851 1.00 95.88 359 GLY A C 1
ATOM 2830 O O . GLY A 1 359 ? -6.092 15.710 21.680 1.00 95.88 359 GLY A O 1
ATOM 2831 N N . SER A 1 360 ? -5.555 17.643 22.687 1.00 96.81 360 SER A N 1
ATOM 2832 C CA . SER A 1 360 ? -6.764 17.723 23.514 1.00 96.81 360 SER A CA 1
ATOM 2833 C C . SER A 1 360 ? -8.026 17.831 22.665 1.00 96.81 360 SER A C 1
ATOM 2835 O O . SER A 1 360 ? -9.042 17.224 23.002 1.00 96.81 360 SER A O 1
ATOM 2837 N N . SER A 1 361 ? -7.967 18.525 21.521 1.00 95.81 361 SER A N 1
ATOM 2838 C CA . SER A 1 361 ? -9.087 18.567 20.576 1.00 95.81 361 SER A CA 1
ATOM 2839 C C . SER A 1 361 ? -9.391 17.188 19.978 1.00 95.81 361 SER A C 1
ATOM 2841 O O . SER A 1 361 ? -10.562 16.808 19.902 1.00 95.81 361 SER A O 1
ATOM 2843 N N . VAL A 1 362 ? -8.364 16.407 19.613 1.00 96.12 362 VAL A N 1
ATOM 2844 C CA . VAL A 1 362 ? -8.543 15.023 19.134 1.00 96.12 362 VAL A CA 1
ATOM 2845 C C . VAL A 1 362 ? -9.175 14.159 20.216 1.00 96.12 362 VAL A C 1
ATOM 2847 O O . VAL A 1 362 ? -10.168 13.483 19.947 1.00 96.12 362 VAL A O 1
ATOM 2850 N N . LEU A 1 363 ? -8.651 14.205 21.443 1.00 97.38 363 LEU A N 1
ATOM 2851 C CA . LEU A 1 363 ? -9.185 13.433 22.564 1.00 97.38 363 LEU A CA 1
ATOM 2852 C C . LEU A 1 363 ? -10.645 13.804 22.856 1.00 97.38 363 LEU A C 1
ATOM 2854 O O . LEU A 1 363 ? -11.496 12.919 22.920 1.00 97.38 363 LEU A O 1
ATOM 2858 N N . ALA A 1 364 ? -10.963 15.095 22.966 1.00 96.69 364 ALA A N 1
ATOM 2859 C CA . ALA A 1 364 ? -12.318 15.569 23.248 1.00 96.69 364 ALA A CA 1
ATOM 2860 C C . ALA A 1 364 ? -13.339 15.124 22.188 1.00 96.69 364 ALA A C 1
ATOM 2862 O O . ALA A 1 364 ? -14.463 14.753 22.529 1.00 96.69 364 ALA A O 1
ATOM 2863 N N . GLY A 1 365 ? -12.960 15.129 20.906 1.00 95.12 365 GLY A N 1
ATOM 2864 C CA . GLY A 1 365 ? -13.822 14.608 19.846 1.00 95.12 365 GLY A CA 1
ATOM 2865 C C . GLY A 1 365 ? -13.938 13.088 19.907 1.00 95.12 365 GLY A C 1
ATOM 2866 O O . GLY A 1 365 ? -15.032 12.550 19.804 1.00 95.12 365 GLY A O 1
ATOM 2867 N N . SER A 1 366 ? -12.843 12.384 20.180 1.00 95.56 366 SER A N 1
ATOM 2868 C CA . SER A 1 366 ? -12.820 10.917 20.229 1.00 95.56 366 SER A CA 1
ATOM 2869 C C . SER A 1 366 ? -13.623 10.338 21.398 1.00 95.56 366 SER A C 1
ATOM 2871 O O . SER A 1 366 ? -14.258 9.294 21.243 1.00 95.56 366 SER A O 1
ATOM 2873 N N . LYS A 1 367 ? -13.698 11.046 22.537 1.00 95.81 367 LYS A N 1
ATOM 2874 C CA . LYS A 1 367 ? -14.597 10.707 23.659 1.00 95.81 367 LYS A CA 1
ATOM 2875 C C . LYS A 1 367 ? -16.077 10.692 23.266 1.00 95.81 367 LYS A C 1
ATOM 2877 O O . LYS A 1 367 ? -16.868 10.020 23.916 1.00 95.81 367 LYS A O 1
ATOM 2882 N N . GLN A 1 368 ? -16.461 11.392 22.196 1.00 95.12 368 GLN A N 1
ATOM 2883 C CA . GLN A 1 368 ? -17.836 11.371 21.685 1.00 95.12 368 GLN A CA 1
ATOM 2884 C C . GLN A 1 368 ? -18.144 10.086 20.906 1.00 95.12 368 GLN A C 1
ATOM 2886 O O . GLN A 1 368 ? -19.314 9.794 20.683 1.00 95.12 368 GLN A O 1
ATOM 2891 N N . PHE A 1 369 ? -17.130 9.301 20.526 1.00 95.25 369 PHE A N 1
ATOM 2892 C CA . PHE A 1 369 ? -17.282 8.071 19.744 1.00 95.25 369 PHE A CA 1
ATOM 2893 C C . PHE A 1 369 ? -17.218 6.821 20.619 1.00 95.25 369 PHE A C 1
ATOM 2895 O O . PHE A 1 369 ? -18.094 5.961 20.535 1.00 95.25 369 PHE A O 1
ATOM 2902 N N . PHE A 1 370 ? -16.200 6.734 21.478 1.00 95.19 370 PHE A N 1
ATOM 2903 C CA . PHE A 1 370 ? -15.840 5.495 22.167 1.00 95.19 370 PHE A CA 1
ATOM 2904 C C . PHE A 1 370 ? -16.002 5.619 23.681 1.00 95.19 370 PHE A C 1
ATOM 2906 O O . PHE A 1 370 ? -15.381 6.477 24.311 1.00 95.19 370 PHE A O 1
ATOM 2913 N N . LYS A 1 371 ? -16.785 4.714 24.281 1.00 93.56 371 LYS A N 1
ATOM 2914 C CA . LYS A 1 371 ? -17.045 4.702 25.732 1.00 93.56 371 LYS A CA 1
ATOM 2915 C C . LYS A 1 371 ? -15.773 4.517 26.554 1.00 93.56 371 LYS A C 1
ATOM 2917 O O . LYS A 1 371 ? -15.612 5.152 27.591 1.00 93.56 371 LYS A O 1
ATOM 2922 N N . CYS A 1 372 ? -14.841 3.695 26.073 1.00 92.88 372 CYS A N 1
ATOM 2923 C CA . CYS A 1 372 ? -13.591 3.418 26.781 1.00 92.88 372 CYS A CA 1
ATOM 2924 C C . CYS A 1 372 ? -12.703 4.661 26.975 1.00 92.88 372 CYS A C 1
ATOM 2926 O O . CYS A 1 372 ? -11.827 4.652 27.833 1.00 92.88 372 CYS A O 1
ATOM 2928 N N . LEU A 1 373 ? -12.929 5.737 26.212 1.00 94.69 373 LEU A N 1
ATOM 2929 C CA . LEU A 1 373 ? -12.152 6.970 26.322 1.00 94.69 373 LEU A CA 1
ATOM 2930 C C . LEU A 1 373 ? -12.676 7.951 27.377 1.00 94.69 373 LEU A C 1
ATOM 2932 O O . LEU A 1 373 ? -12.039 8.981 27.583 1.00 94.69 373 LEU A O 1
ATOM 2936 N N . GLU A 1 374 ? -13.794 7.681 28.053 1.00 91.19 374 GLU A N 1
ATOM 2937 C CA . GLU A 1 374 ? -14.411 8.611 29.014 1.00 91.19 374 GLU A CA 1
ATOM 2938 C C . GLU A 1 374 ? -13.398 9.161 30.040 1.00 91.19 374 GLU A C 1
ATOM 2940 O O . GLU A 1 374 ? -13.249 10.379 30.190 1.00 91.19 374 GLU A O 1
ATOM 2945 N N . SER A 1 375 ? -12.609 8.271 30.650 1.00 89.56 375 SER A N 1
ATOM 2946 C CA . SER A 1 375 ? -11.571 8.594 31.639 1.00 89.56 375 SER A CA 1
ATOM 2947 C C . SER A 1 375 ? -10.191 8.887 31.037 1.00 89.56 375 SER A C 1
ATOM 2949 O O . SER A 1 375 ? -9.241 9.116 31.783 1.00 89.56 375 SER A O 1
ATOM 2951 N N . ALA A 1 376 ? -10.052 8.869 29.708 1.00 96.06 376 ALA A N 1
ATOM 2952 C CA . ALA A 1 376 ? -8.751 8.982 29.066 1.00 96.06 376 ALA A CA 1
ATOM 2953 C C . ALA A 1 376 ? -8.150 10.388 29.209 1.00 96.06 376 ALA A C 1
ATOM 2955 O O . ALA A 1 376 ? -8.866 11.396 29.128 1.00 96.06 376 ALA A O 1
ATOM 2956 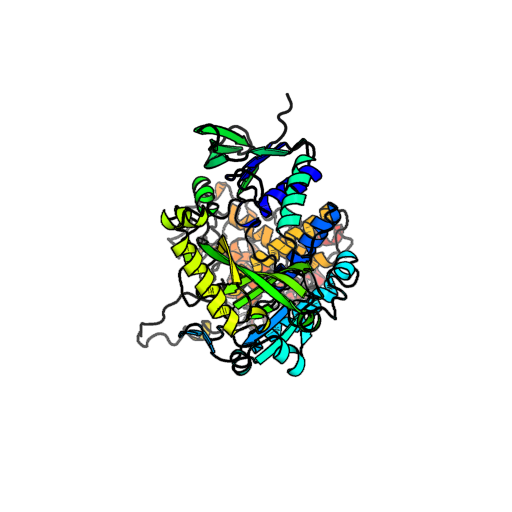N N . THR A 1 377 ? -6.829 10.442 29.358 1.00 97.31 377 THR A N 1
ATOM 2957 C CA . THR A 1 377 ? -6.015 11.661 29.394 1.00 97.31 377 THR A CA 1
ATOM 2958 C C . THR A 1 377 ? -5.007 11.657 28.252 1.00 97.31 377 THR A C 1
ATOM 2960 O O . THR A 1 377 ? -4.527 10.600 27.838 1.00 97.31 377 THR A O 1
ATOM 2963 N N . LEU A 1 378 ? -4.686 12.838 27.727 1.00 97.81 378 LEU A N 1
ATOM 2964 C CA . LEU A 1 378 ? -3.647 12.995 26.715 1.00 97.81 378 LEU A CA 1
ATOM 2965 C C . LEU A 1 378 ? -2.271 12.791 27.358 1.00 97.81 378 LEU A C 1
ATOM 2967 O O . LEU A 1 378 ? -2.023 13.294 28.448 1.00 97.81 378 LEU A O 1
ATOM 2971 N N . VAL A 1 379 ? -1.396 12.051 26.683 1.00 95.88 379 VAL A N 1
ATOM 2972 C CA . VAL A 1 379 ? -0.040 11.740 27.163 1.00 95.88 379 VAL A CA 1
ATOM 2973 C C . VAL A 1 379 ? 1.022 12.244 26.200 1.00 95.88 379 VAL A C 1
ATOM 2975 O O . VAL A 1 379 ? 2.081 12.686 26.628 1.00 95.88 379 VAL A O 1
ATOM 2978 N N . ASP A 1 380 ? 0.763 12.158 24.897 1.00 94.12 380 ASP A N 1
ATOM 2979 C CA . ASP A 1 380 ? 1.717 12.577 23.875 1.00 94.12 380 ASP A CA 1
ATOM 2980 C C . ASP A 1 380 ? 0.979 12.939 22.579 1.00 94.12 380 ASP A C 1
ATOM 2982 O O . ASP A 1 380 ? -0.146 12.495 22.328 1.00 94.12 380 ASP A O 1
ATOM 2986 N N . VAL A 1 381 ? 1.621 13.753 21.748 1.00 94.50 381 VAL A N 1
ATOM 2987 C CA . VAL A 1 381 ? 1.139 14.153 20.426 1.00 94.50 381 VAL A CA 1
ATOM 2988 C C . VAL A 1 381 ? 2.295 14.013 19.451 1.00 94.50 381 VAL A C 1
ATOM 2990 O O . VAL A 1 381 ? 3.375 14.562 19.665 1.00 94.50 381 VAL A O 1
ATOM 2993 N N . ARG A 1 382 ? 2.075 13.266 18.375 1.00 92.62 382 ARG A N 1
ATOM 2994 C CA . ARG A 1 382 ? 3.098 12.956 17.372 1.00 92.62 382 ARG A CA 1
ATOM 2995 C C . ARG A 1 382 ? 2.659 13.452 16.011 1.00 92.62 382 ARG A C 1
ATOM 2997 O O . ARG A 1 382 ? 1.461 13.514 15.747 1.00 92.62 382 ARG A O 1
ATOM 3004 N N . PHE A 1 383 ? 3.613 13.750 15.142 1.00 91.75 383 PHE A N 1
ATOM 3005 C CA . PHE A 1 383 ? 3.352 14.284 13.810 1.00 91.75 383 PHE A CA 1
ATOM 3006 C C . PHE A 1 383 ? 4.094 13.455 12.778 1.00 91.75 383 PHE A C 1
ATOM 3008 O O . PHE A 1 383 ? 5.256 13.162 12.980 1.00 91.75 383 PHE A O 1
ATOM 3015 N N . GLY A 1 384 ? 3.451 13.072 11.683 1.00 90.31 384 GLY A N 1
ATOM 3016 C CA . GLY A 1 384 ? 4.075 12.276 10.629 1.00 90.31 384 GLY A CA 1
ATOM 3017 C C . GLY A 1 384 ? 3.547 12.642 9.250 1.00 90.31 384 GLY A C 1
ATOM 3018 O O . GLY A 1 384 ? 2.478 13.234 9.116 1.00 90.31 384 GLY A O 1
ATOM 3019 N N . THR A 1 385 ? 4.287 12.264 8.215 1.00 88.06 385 THR A N 1
ATOM 3020 C CA . THR A 1 385 ? 3.914 12.490 6.817 1.00 88.06 385 THR A CA 1
ATOM 3021 C C . THR A 1 385 ? 3.317 11.235 6.202 1.00 88.06 385 THR A C 1
ATOM 3023 O O . THR A 1 385 ? 3.987 10.217 6.089 1.00 88.06 385 THR A O 1
ATOM 3026 N N . VAL A 1 386 ? 2.087 11.313 5.706 1.00 85.38 386 VAL A N 1
ATOM 3027 C CA . VAL A 1 386 ? 1.506 10.267 4.857 1.00 85.38 386 VAL A CA 1
ATOM 3028 C C . VAL A 1 386 ? 1.515 10.746 3.416 1.00 85.38 386 VAL A C 1
ATOM 3030 O O . VAL A 1 386 ? 0.885 11.755 3.102 1.00 85.38 386 VAL A O 1
ATOM 3033 N N . ARG A 1 387 ? 2.196 10.014 2.535 1.00 82.25 387 ARG A N 1
ATOM 3034 C CA . ARG A 1 387 ? 2.140 10.270 1.094 1.00 82.25 387 ARG A CA 1
ATOM 3035 C C . ARG A 1 387 ? 0.853 9.684 0.523 1.00 82.25 387 ARG A C 1
ATOM 3037 O O . ARG A 1 387 ? 0.523 8.538 0.818 1.00 82.25 387 ARG A O 1
ATOM 3044 N N . VAL A 1 388 ? 0.138 10.457 -0.282 1.00 72.44 388 VAL A N 1
ATOM 3045 C CA . VAL A 1 388 ? -1.079 10.025 -0.970 1.00 72.44 388 VAL A CA 1
ATOM 3046 C C . VAL A 1 388 ? -1.106 10.477 -2.416 1.00 72.44 388 VAL A C 1
ATOM 3048 O O . VAL A 1 388 ? -0.596 11.551 -2.713 1.00 72.44 388 VAL A O 1
ATOM 3051 N N . PRO A 1 389 ? -1.716 9.697 -3.314 1.00 60.69 389 PRO A N 1
ATOM 3052 C CA . PRO A 1 389 ? -1.801 10.057 -4.725 1.00 60.69 389 PRO A CA 1
ATOM 3053 C C . PRO A 1 389 ? -2.619 11.335 -4.993 1.00 60.69 389 PRO A C 1
ATOM 3055 O O . PRO A 1 389 ? -2.377 11.987 -5.998 1.00 60.69 389 PRO A O 1
ATOM 3058 N N . PHE A 1 390 ? -3.503 11.757 -4.078 1.00 60.66 390 PHE A N 1
ATOM 3059 C CA . PHE A 1 390 ? -4.450 12.862 -4.299 1.00 60.66 390 PHE A CA 1
ATOM 3060 C C . PHE A 1 390 ? -4.425 13.891 -3.157 1.00 60.66 390 PHE A C 1
ATOM 3062 O O . PHE A 1 390 ? -4.276 13.518 -1.989 1.00 60.66 390 PHE A O 1
ATOM 3069 N N . GLY A 1 391 ? -4.587 15.187 -3.460 1.00 46.88 391 GLY A N 1
ATOM 3070 C CA . GLY A 1 391 ? -4.478 16.223 -2.421 1.00 46.88 391 GLY A CA 1
ATOM 3071 C C . GLY A 1 391 ? -4.897 17.659 -2.752 1.00 46.88 391 GLY A C 1
ATOM 3072 O O . GLY A 1 391 ? -4.637 18.533 -1.927 1.00 46.88 391 GLY A O 1
ATOM 3073 N N . SER A 1 392 ? -5.540 17.935 -3.894 1.00 39.50 392 SER A N 1
ATOM 3074 C CA . SER A 1 392 ? -5.971 19.299 -4.268 1.00 39.50 392 SER A CA 1
ATOM 3075 C C . SER A 1 392 ? -7.490 19.534 -4.333 1.00 39.50 392 SER A C 1
ATOM 3077 O O . SER A 1 392 ? -7.889 20.684 -4.500 1.00 39.50 392 SER A O 1
ATOM 3079 N N . GLY A 1 393 ? -8.351 18.519 -4.160 1.00 40.41 393 GLY A N 1
ATOM 3080 C CA . GLY A 1 393 ? -9.806 18.658 -4.354 1.00 40.41 393 GLY A CA 1
ATOM 3081 C C . GLY A 1 393 ? -10.672 17.902 -3.339 1.00 40.41 393 GLY A C 1
ATOM 3082 O O . GLY A 1 393 ? -10.292 16.845 -2.850 1.00 40.41 393 GLY A O 1
ATOM 3083 N N . HIS A 1 394 ? -11.855 18.452 -3.040 1.00 37.50 394 HIS A N 1
ATOM 3084 C CA . HIS A 1 394 ? -12.859 17.907 -2.107 1.00 37.50 394 HIS A CA 1
ATOM 3085 C C . HIS A 1 394 ? -13.733 16.780 -2.712 1.00 37.50 394 HIS A C 1
ATOM 3087 O O . HIS A 1 394 ? -14.696 16.363 -2.075 1.00 37.50 394 HIS A O 1
ATOM 3093 N N . GLN A 1 395 ? -13.437 16.308 -3.930 1.00 36.41 395 GLN A N 1
ATOM 3094 C CA . GLN A 1 395 ? -14.318 15.413 -4.705 1.00 36.41 395 GLN A CA 1
ATOM 3095 C C . GLN A 1 395 ? -13.714 14.048 -5.080 1.00 36.41 395 GLN A C 1
ATOM 3097 O O . GLN A 1 395 ? -14.402 13.243 -5.694 1.00 36.41 395 GLN A O 1
ATOM 3102 N N . ILE A 1 396 ? -12.472 13.747 -4.688 1.00 41.69 396 ILE A N 1
ATOM 3103 C CA . ILE A 1 396 ? -11.807 12.471 -5.006 1.00 41.69 396 ILE A CA 1
ATOM 3104 C C . ILE A 1 396 ? -11.578 11.713 -3.699 1.00 41.69 396 ILE A C 1
ATOM 3106 O O . ILE A 1 396 ? -11.120 12.304 -2.720 1.00 41.69 396 ILE A O 1
ATOM 3110 N N . ASP A 1 397 ? -11.918 10.422 -3.664 1.00 50.72 397 ASP A N 1
ATOM 3111 C CA . ASP A 1 397 ? -11.704 9.549 -2.506 1.00 50.72 397 ASP A CA 1
ATOM 3112 C C . ASP A 1 397 ? -10.222 9.556 -2.102 1.00 50.72 397 ASP A C 1
ATOM 3114 O O . ASP A 1 397 ? -9.358 8.960 -2.740 1.00 50.72 397 ASP A O 1
ATOM 3118 N N . ILE A 1 398 ? -9.925 10.271 -1.022 1.00 48.16 398 ILE A N 1
ATOM 3119 C CA . ILE A 1 398 ? -8.578 10.467 -0.476 1.00 48.16 398 ILE A CA 1
ATOM 3120 C C . ILE A 1 398 ? -8.053 9.253 0.313 1.00 48.16 398 ILE A C 1
ATOM 3122 O O . ILE A 1 398 ? -6.997 9.354 0.967 1.00 48.16 398 ILE A O 1
ATOM 3126 N N . HIS A 1 399 ? -8.822 8.162 0.346 1.00 45.72 399 HIS A N 1
ATOM 3127 C CA . HIS A 1 399 ? -8.512 6.936 1.067 1.00 45.72 399 HIS A CA 1
ATOM 3128 C C . HIS A 1 399 ? -8.270 5.754 0.132 1.00 45.72 399 HIS A C 1
ATOM 3130 O O . HIS A 1 399 ? -7.422 4.935 0.467 1.00 45.72 399 HIS A O 1
ATOM 3136 N N . ASP A 1 400 ? -8.911 5.700 -1.029 1.00 51.38 400 ASP A N 1
ATOM 3137 C CA . ASP A 1 400 ? -8.775 4.595 -1.973 1.00 51.38 400 ASP A CA 1
ATOM 3138 C C . ASP A 1 400 ? -7.825 4.949 -3.134 1.00 51.38 400 ASP A C 1
ATOM 3140 O O . ASP A 1 400 ? -7.910 6.022 -3.716 1.00 51.38 400 ASP A O 1
ATOM 3144 N N . SER A 1 401 ? -6.862 4.083 -3.459 1.00 41.94 401 SER A N 1
ATOM 3145 C CA . SER A 1 401 ? -5.945 4.305 -4.591 1.00 41.94 401 SER A CA 1
ATOM 3146 C C . SER A 1 401 ? -6.593 4.062 -5.956 1.00 41.94 401 SER A C 1
ATOM 3148 O O . SER A 1 401 ? -6.051 4.515 -6.963 1.00 41.94 401 SER A O 1
ATOM 3150 N N . ALA A 1 402 ? -7.737 3.373 -5.996 1.00 41.22 402 ALA A N 1
ATOM 3151 C CA . ALA A 1 402 ? -8.445 3.023 -7.226 1.00 41.22 402 ALA A CA 1
ATOM 3152 C C . ALA A 1 402 ? -9.376 4.139 -7.747 1.00 41.22 402 ALA A C 1
ATOM 3154 O O . ALA A 1 402 ? -9.975 3.994 -8.805 1.00 41.22 402 ALA A O 1
ATOM 3155 N N . THR A 1 403 ? -9.466 5.288 -7.068 1.00 39.94 403 THR A N 1
ATOM 3156 C CA . THR A 1 403 ? -10.264 6.450 -7.514 1.00 39.94 403 THR A CA 1
ATOM 3157 C C . THR A 1 403 ? -9.632 7.325 -8.578 1.00 39.94 403 THR A C 1
ATOM 3159 O O . THR A 1 403 ? -10.235 8.314 -8.988 1.00 39.94 403 THR A O 1
ATOM 3162 N N . CYS A 1 404 ? -8.468 6.937 -9.094 1.00 35.69 404 CYS A N 1
ATOM 3163 C CA . CYS A 1 404 ? -7.838 7.585 -10.245 1.00 35.69 404 CYS A CA 1
ATOM 3164 C C . CYS A 1 404 ? -8.682 7.512 -11.539 1.00 35.69 404 CYS A C 1
ATOM 3166 O O . CYS A 1 404 ? -8.298 8.103 -12.545 1.00 35.69 404 CYS A O 1
ATOM 3168 N N . SER A 1 405 ? -9.798 6.783 -11.519 1.00 33.53 405 SER A N 1
ATOM 3169 C CA . SER A 1 405 ? -10.594 6.433 -12.692 1.00 33.53 405 SER A CA 1
ATOM 3170 C C . SER A 1 405 ? -11.728 7.438 -13.007 1.00 33.53 405 SER A C 1
ATOM 3172 O O . SER A 1 405 ? -12.105 7.571 -14.168 1.00 33.53 405 SER A O 1
ATOM 3174 N N . ILE A 1 406 ? -12.192 8.249 -12.038 1.00 29.69 406 ILE A N 1
ATOM 3175 C CA . ILE A 1 406 ? -13.405 9.084 -12.196 1.00 29.69 406 ILE A CA 1
ATOM 3176 C C . ILE A 1 406 ? -13.073 10.588 -12.346 1.00 29.69 406 ILE A C 1
ATOM 3178 O O . ILE A 1 406 ? -12.889 11.307 -11.367 1.00 29.69 406 ILE A O 1
ATOM 3182 N N . ASP A 1 407 ? -12.993 11.008 -13.611 1.00 32.19 407 ASP A N 1
ATOM 3183 C CA . ASP A 1 407 ? -13.216 12.314 -14.262 1.00 32.19 407 ASP A CA 1
ATOM 3184 C C . ASP A 1 407 ? -12.853 13.674 -13.627 1.00 32.19 407 ASP A C 1
ATOM 3186 O O . ASP A 1 407 ? -13.298 14.082 -12.556 1.00 32.19 407 ASP A O 1
ATOM 3190 N N . GLY A 1 408 ? -12.199 14.491 -14.465 1.00 27.58 408 GLY A N 1
ATOM 3191 C CA . GLY A 1 408 ? -12.227 15.950 -14.398 1.00 27.58 408 GLY A CA 1
ATOM 3192 C C . GLY A 1 408 ? -12.773 16.551 -15.694 1.00 27.58 408 GLY A C 1
ATOM 3193 O O . GLY A 1 408 ? -11.989 16.904 -16.572 1.00 27.58 408 GLY A O 1
ATOM 3194 N N . HIS A 1 409 ? -14.094 16.720 -15.800 1.00 30.47 409 HIS A N 1
ATOM 3195 C CA . HIS A 1 409 ? -14.717 17.660 -16.739 1.00 30.47 409 HIS A CA 1
ATOM 3196 C C . HIS A 1 409 ? -15.853 18.439 -16.059 1.00 30.47 409 HIS A C 1
ATOM 3198 O O . HIS A 1 409 ? -16.933 17.918 -15.793 1.00 30.47 409 HIS A O 1
ATOM 3204 N N . ASP A 1 410 ? -15.573 19.719 -15.800 1.00 26.77 410 ASP A N 1
ATOM 3205 C CA . ASP A 1 410 ? -16.555 20.762 -15.508 1.00 26.77 410 ASP A CA 1
ATOM 3206 C C . ASP A 1 410 ? -17.501 20.919 -16.711 1.00 26.77 410 ASP A C 1
ATOM 3208 O O . ASP A 1 410 ? -17.092 21.353 -17.789 1.00 26.77 410 ASP A O 1
ATOM 3212 N N . ASN A 1 411 ? -18.780 20.591 -16.528 1.00 26.39 411 ASN A N 1
ATOM 3213 C CA . ASN A 1 411 ? -19.823 20.806 -17.529 1.00 26.39 411 ASN A CA 1
ATOM 3214 C C . ASN A 1 411 ? -20.593 22.097 -17.230 1.00 26.39 411 ASN A C 1
ATOM 3216 O O . ASN A 1 411 ? -21.643 22.073 -16.592 1.00 26.39 411 ASN A O 1
ATOM 3220 N N . THR A 1 412 ? -20.122 23.222 -17.771 1.00 30.52 412 THR A N 1
ATOM 3221 C CA . THR A 1 412 ? -20.979 24.391 -18.032 1.00 30.52 412 THR A CA 1
ATOM 3222 C C . THR A 1 412 ? -20.596 25.069 -19.349 1.00 30.52 412 THR A C 1
ATOM 3224 O O . THR A 1 412 ? -19.820 26.018 -19.354 1.00 30.52 412 THR A O 1
ATOM 3227 N N . ALA A 1 413 ? -21.166 24.616 -20.469 1.00 25.19 413 ALA A N 1
ATOM 3228 C CA . ALA A 1 413 ? -21.431 25.464 -21.637 1.00 25.19 413 ALA A CA 1
ATOM 3229 C C . ALA A 1 413 ? -22.405 24.773 -22.608 1.00 25.19 413 ALA A C 1
ATOM 3231 O O . ALA A 1 413 ? -22.119 23.731 -23.187 1.00 25.19 413 ALA A O 1
ATOM 3232 N N . THR A 1 414 ? -23.572 25.380 -22.791 1.00 33.66 414 THR A N 1
ATOM 3233 C CA . THR A 1 414 ? -24.575 25.045 -23.810 1.00 33.66 414 THR A CA 1
ATOM 3234 C C . THR A 1 414 ? -24.089 25.427 -25.214 1.00 33.66 414 THR A C 1
ATOM 3236 O O . THR A 1 414 ? -23.682 26.573 -25.407 1.00 33.66 414 THR A O 1
ATOM 3239 N N . ALA A 1 415 ? -24.214 24.529 -26.201 1.00 23.53 415 ALA A N 1
ATOM 3240 C CA . ALA A 1 415 ? -23.989 24.813 -27.627 1.00 23.53 415 ALA A CA 1
ATOM 3241 C C . ALA A 1 415 ? -25.152 24.290 -28.520 1.00 23.53 415 ALA A C 1
ATOM 3243 O O . ALA A 1 415 ? -25.875 23.387 -28.095 1.00 23.53 415 ALA A O 1
ATOM 3244 N N . PRO A 1 416 ? -25.386 24.889 -29.713 1.00 25.38 416 PRO A N 1
ATOM 3245 C CA . PRO A 1 416 ? -26.657 24.859 -30.454 1.00 25.38 416 PRO A CA 1
ATOM 3246 C C . PRO A 1 416 ? -26.776 23.718 -31.500 1.00 25.38 416 PRO A C 1
ATOM 3248 O O . PRO A 1 416 ? -25.822 22.972 -31.710 1.00 25.38 416 PRO A O 1
ATOM 3251 N N . PRO A 1 417 ? -27.952 23.537 -32.148 1.00 29.36 417 PRO A N 1
ATOM 3252 C CA . PRO A 1 417 ? -28.331 22.288 -32.803 1.00 29.36 417 PRO A CA 1
ATOM 3253 C C . PRO A 1 417 ? -27.982 22.263 -34.297 1.00 29.36 417 PRO A C 1
ATOM 3255 O O . PRO A 1 417 ? -28.756 22.722 -35.132 1.00 29.36 417 PRO A O 1
ATOM 3258 N N . ALA A 1 418 ? -26.851 21.654 -34.636 1.00 25.81 418 ALA A N 1
ATOM 3259 C CA . ALA A 1 418 ? -26.579 21.114 -35.965 1.00 25.81 418 ALA A CA 1
ATOM 3260 C C . ALA A 1 418 ? -25.466 20.072 -35.832 1.00 25.81 418 ALA A C 1
ATOM 3262 O O . ALA A 1 418 ? -24.316 20.436 -35.971 1.00 25.81 418 ALA A O 1
ATOM 3263 N N . ASP A 1 419 ? -25.815 18.840 -35.436 1.00 28.12 419 ASP A N 1
ATOM 3264 C CA . ASP A 1 419 ? -25.024 17.609 -35.657 1.00 28.12 419 ASP A CA 1
ATOM 3265 C C . ASP A 1 419 ? -25.723 16.417 -34.983 1.00 28.12 419 ASP A C 1
ATOM 3267 O O . ASP A 1 419 ? -25.290 15.858 -33.976 1.00 28.12 419 ASP A O 1
ATOM 3271 N N . ARG A 1 420 ? -26.884 16.027 -35.523 1.00 27.97 420 ARG A N 1
ATOM 3272 C CA . ARG A 1 420 ? -27.652 14.862 -35.041 1.00 27.97 420 ARG A CA 1
ATOM 3273 C C . ARG A 1 420 ? -27.309 13.542 -35.746 1.00 27.97 420 ARG A C 1
ATOM 3275 O O . ARG A 1 420 ? -27.968 12.547 -35.475 1.00 27.97 420 ARG A O 1
ATOM 3282 N N . VAL A 1 421 ? -26.276 13.505 -36.594 1.00 28.27 421 VAL A N 1
ATOM 3283 C CA . VAL A 1 421 ? -25.843 12.276 -37.298 1.00 28.27 421 VAL A CA 1
ATOM 3284 C C . VAL A 1 421 ? -24.598 11.630 -36.660 1.00 28.27 421 VAL A C 1
ATOM 3286 O O . VAL A 1 421 ? -24.385 10.436 -36.824 1.00 28.27 421 VAL A O 1
ATOM 3289 N N . HIS A 1 422 ? -23.840 12.352 -35.826 1.00 27.86 422 HIS A N 1
ATOM 3290 C CA . HIS A 1 422 ? -22.652 11.816 -35.135 1.00 27.86 422 HIS A CA 1
ATOM 3291 C C . HIS A 1 422 ? -22.896 11.365 -33.681 1.00 27.86 422 HIS A C 1
ATOM 3293 O O . HIS A 1 422 ? -21.986 10.857 -33.027 1.00 27.86 422 HIS A O 1
ATOM 3299 N N . LEU A 1 423 ? -24.117 11.519 -33.155 1.00 26.39 423 LEU A N 1
ATOM 3300 C CA . LEU A 1 423 ? -24.416 11.270 -31.737 1.00 26.39 423 LEU A CA 1
ATOM 3301 C C . LEU A 1 423 ? -24.685 9.791 -31.395 1.00 26.39 423 LEU A C 1
ATOM 3303 O O . LEU A 1 423 ? -24.603 9.414 -30.230 1.00 26.39 423 LEU A O 1
ATOM 3307 N N . SER A 1 424 ? -24.969 8.939 -32.384 1.00 24.11 424 SER A N 1
ATOM 3308 C CA . SER A 1 424 ? -25.179 7.496 -32.181 1.00 24.11 424 SER A CA 1
ATOM 3309 C C . SER A 1 424 ? -23.879 6.689 -32.061 1.00 24.11 424 SER A C 1
ATOM 3311 O O . SER A 1 424 ? -23.938 5.536 -31.655 1.00 24.11 424 SER A O 1
ATOM 3313 N N . ARG A 1 425 ? -22.710 7.293 -32.327 1.00 30.86 425 ARG A N 1
ATOM 3314 C CA . ARG A 1 425 ? -21.381 6.684 -32.104 1.00 30.86 425 ARG A CA 1
ATOM 3315 C C . ARG A 1 425 ? -20.788 6.948 -30.708 1.00 30.86 425 ARG A C 1
ATOM 3317 O O . ARG A 1 425 ? -19.708 6.463 -30.417 1.00 30.86 425 ARG A O 1
ATOM 3324 N N . ARG A 1 426 ? -21.458 7.719 -29.836 1.00 30.92 426 ARG A N 1
ATOM 3325 C CA . ARG A 1 426 ? -20.889 8.199 -28.551 1.00 30.92 426 ARG A CA 1
ATOM 3326 C C . ARG A 1 426 ? -21.423 7.527 -27.279 1.00 30.92 426 ARG A C 1
ATOM 3328 O O . ARG A 1 426 ? -21.096 7.983 -26.190 1.00 30.92 426 ARG A O 1
ATOM 3335 N N . LEU A 1 427 ? -22.254 6.488 -27.375 1.00 26.08 427 LEU A N 1
ATOM 3336 C CA . LEU A 1 427 ? -22.964 5.933 -26.207 1.00 26.08 427 LEU A CA 1
ATOM 3337 C C . LEU A 1 427 ? -22.617 4.479 -25.853 1.00 26.08 427 LEU A C 1
ATOM 3339 O O . LEU A 1 427 ? -23.349 3.863 -25.086 1.00 26.08 427 LEU A O 1
ATOM 3343 N N . ALA A 1 428 ? -21.496 3.943 -26.339 1.00 28.03 428 ALA A N 1
ATOM 3344 C CA . ALA A 1 428 ? -21.094 2.572 -26.022 1.00 28.03 428 ALA A CA 1
ATOM 3345 C C . ALA A 1 428 ? -19.585 2.394 -25.770 1.00 28.03 428 ALA A C 1
ATOM 3347 O O . ALA A 1 428 ? -19.042 1.379 -26.160 1.00 28.03 428 ALA A O 1
ATOM 3348 N N . CYS A 1 429 ? -18.912 3.349 -25.120 1.00 31.11 429 CYS A N 1
ATOM 3349 C CA . CYS A 1 429 ? -17.603 3.134 -24.470 1.00 31.11 429 CYS A CA 1
ATOM 3350 C C . CYS A 1 429 ? -17.176 4.389 -23.684 1.00 31.11 429 CYS A C 1
ATOM 3352 O O . CYS A 1 429 ? -16.162 5.030 -23.954 1.00 31.11 429 CYS A O 1
ATOM 3354 N N . GLN A 1 430 ? -17.967 4.791 -22.690 1.00 28.11 430 GLN A N 1
ATOM 3355 C CA . GLN A 1 430 ? -17.366 5.514 -21.570 1.00 28.11 430 GLN A CA 1
ATOM 3356 C C . GLN A 1 430 ? -16.531 4.481 -20.819 1.00 28.11 430 GLN A C 1
ATOM 3358 O O . GLN A 1 430 ? -17.139 3.572 -20.275 1.00 28.11 430 GLN A O 1
ATOM 3363 N N . ASN A 1 431 ? -15.196 4.562 -20.882 1.00 31.36 431 ASN A N 1
ATOM 3364 C CA . ASN A 1 431 ? -14.280 4.184 -19.796 1.00 31.36 431 ASN A CA 1
ATOM 3365 C C . ASN A 1 431 ? -12.815 4.445 -20.195 1.00 31.36 431 ASN A C 1
ATOM 3367 O O . ASN A 1 431 ? -12.113 3.587 -20.721 1.00 31.36 431 ASN A O 1
ATOM 3371 N N . ARG A 1 432 ? -12.296 5.629 -19.838 1.00 28.92 432 ARG A N 1
ATOM 3372 C CA . ARG A 1 432 ? -10.843 5.814 -19.630 1.00 28.92 432 ARG A CA 1
ATOM 3373 C C . ARG A 1 432 ? -10.315 4.927 -18.486 1.00 28.92 432 ARG A C 1
ATOM 3375 O O . ARG A 1 432 ? -9.112 4.683 -18.420 1.00 28.92 432 ARG A O 1
ATOM 3382 N N . GLU A 1 433 ? -11.214 4.430 -17.633 1.00 30.52 433 GLU A N 1
ATOM 3383 C CA . GLU A 1 433 ? -10.955 3.548 -16.489 1.00 30.52 433 GLU A CA 1
ATOM 3384 C C . GLU A 1 433 ? -10.295 2.209 -16.874 1.00 30.52 433 GLU A C 1
ATOM 3386 O O . GLU A 1 433 ? -9.472 1.711 -16.105 1.00 30.52 433 GLU A O 1
ATOM 3391 N N . ASP A 1 434 ? -10.569 1.674 -18.074 1.00 38.59 434 ASP A N 1
ATOM 3392 C CA . ASP A 1 434 ? -10.106 0.344 -18.519 1.00 38.59 434 ASP A CA 1
ATOM 3393 C C . ASP A 1 434 ? -8.609 0.302 -18.885 1.00 38.59 434 ASP A C 1
ATOM 3395 O O . ASP A 1 434 ? -7.947 -0.728 -18.760 1.00 38.59 434 ASP A O 1
ATOM 3399 N N . THR A 1 435 ? -8.018 1.427 -19.302 1.00 38.44 435 THR A N 1
ATOM 3400 C CA . THR A 1 435 ? -6.601 1.457 -19.733 1.00 38.44 435 THR A CA 1
ATOM 3401 C C . THR A 1 435 ? -5.614 1.449 -18.561 1.00 38.44 435 THR A C 1
ATOM 3403 O O . THR A 1 435 ? -4.578 0.784 -18.620 1.00 38.44 435 THR A O 1
ATOM 3406 N N . ALA A 1 436 ? -5.938 2.138 -17.462 1.00 31.12 436 ALA A N 1
ATOM 3407 C CA . ALA A 1 436 ? -5.090 2.207 -16.269 1.00 31.12 436 ALA A CA 1
ATOM 3408 C C . ALA A 1 436 ? -5.182 0.937 -15.399 1.00 31.12 436 ALA A C 1
ATOM 3410 O O . ALA A 1 436 ? -4.175 0.497 -14.837 1.00 31.12 436 ALA A O 1
ATOM 3411 N N . THR A 1 437 ? -6.368 0.321 -15.323 1.00 40.28 437 THR A N 1
ATOM 3412 C CA . THR A 1 437 ? -6.582 -0.996 -14.695 1.00 40.28 437 THR A CA 1
ATOM 3413 C C . THR A 1 437 ? -5.898 -2.114 -15.490 1.00 40.28 437 THR A C 1
ATOM 3415 O O . THR A 1 437 ? -5.277 -2.992 -14.886 1.00 40.28 437 THR A O 1
ATOM 3418 N N . SER A 1 438 ? -5.887 -2.031 -16.827 1.00 55.91 438 SER A N 1
ATOM 3419 C CA . SER A 1 438 ? -5.158 -2.964 -17.697 1.00 55.91 438 SER A CA 1
ATOM 3420 C C . SER A 1 438 ? -3.631 -2.899 -17.502 1.00 55.91 438 SER A C 1
ATOM 3422 O O . SER A 1 438 ? -3.004 -3.940 -17.306 1.00 55.91 438 SER A O 1
ATOM 3424 N N . GLU A 1 439 ? -3.006 -1.710 -17.432 1.00 57.84 439 GLU A N 1
ATOM 3425 C CA . GLU A 1 439 ? -1.548 -1.597 -17.195 1.00 57.84 439 GLU A CA 1
ATOM 3426 C C . GLU A 1 439 ? -1.113 -2.202 -15.840 1.00 57.84 439 GLU A C 1
ATOM 3428 O O . GLU A 1 439 ? -0.081 -2.878 -15.761 1.00 57.84 439 GLU A O 1
ATOM 3433 N N . ALA A 1 440 ? -1.892 -2.002 -14.771 1.00 57.94 440 ALA A N 1
ATOM 3434 C CA . ALA A 1 440 ? -1.595 -2.561 -13.450 1.00 57.94 440 ALA A CA 1
ATOM 3435 C C . ALA A 1 440 ? -1.771 -4.091 -13.407 1.00 57.94 440 ALA A C 1
ATOM 3437 O O . ALA A 1 440 ? -0.925 -4.794 -12.840 1.00 57.94 440 ALA A O 1
ATOM 3438 N N . ALA A 1 441 ? -2.825 -4.615 -14.041 1.00 62.91 441 ALA A N 1
ATOM 3439 C CA . ALA A 1 441 ? -3.061 -6.052 -14.171 1.00 62.91 441 ALA A CA 1
ATOM 3440 C C . ALA A 1 441 ? -1.943 -6.740 -14.973 1.00 62.91 441 ALA A C 1
ATOM 3442 O O . ALA A 1 441 ? -1.413 -7.767 -14.541 1.00 62.91 441 ALA A O 1
ATOM 3443 N N . ILE A 1 442 ? -1.511 -6.123 -16.078 1.00 70.38 442 ILE A N 1
ATOM 3444 C CA . ILE A 1 442 ? -0.383 -6.564 -16.911 1.00 70.38 442 ILE A CA 1
ATOM 3445 C C . ILE A 1 442 ? 0.914 -6.619 -16.091 1.00 70.38 442 ILE A C 1
ATOM 3447 O O . ILE A 1 442 ? 1.620 -7.627 -16.126 1.00 70.38 442 ILE A O 1
ATOM 3451 N N . GLN A 1 443 ? 1.226 -5.578 -15.310 1.00 73.00 443 GLN A N 1
ATOM 3452 C CA . GLN A 1 443 ? 2.432 -5.543 -14.466 1.00 73.00 443 GLN A CA 1
ATOM 3453 C C . GLN A 1 443 ? 2.400 -6.600 -13.354 1.00 73.00 443 GLN A C 1
ATOM 3455 O O . GLN A 1 443 ? 3.411 -7.254 -13.077 1.00 73.00 443 GLN A O 1
ATOM 3460 N N . LEU A 1 444 ? 1.241 -6.794 -12.719 1.00 73.25 444 LEU A N 1
ATOM 3461 C CA . LEU A 1 444 ? 1.060 -7.808 -11.685 1.00 73.25 444 LEU A CA 1
ATOM 3462 C C . LEU A 1 444 ? 1.198 -9.224 -12.258 1.00 73.25 444 LEU A C 1
ATOM 3464 O O . LEU A 1 444 ? 1.880 -10.062 -11.660 1.00 73.25 444 LEU A O 1
ATOM 3468 N N . PHE A 1 445 ? 0.587 -9.483 -13.416 1.00 80.69 445 PHE A N 1
ATOM 3469 C CA . PHE A 1 445 ? 0.738 -10.742 -14.134 1.00 80.69 445 PHE A CA 1
ATOM 3470 C C . PHE A 1 445 ? 2.202 -10.982 -14.519 1.00 80.69 445 PHE A C 1
ATOM 3472 O O . PHE A 1 445 ? 2.744 -12.038 -14.193 1.00 80.69 445 PHE A O 1
ATOM 3479 N N . GLN A 1 446 ? 2.874 -9.989 -15.117 1.00 81.38 446 GLN A N 1
ATOM 3480 C CA . GLN A 1 446 ? 4.291 -10.068 -15.482 1.00 81.38 446 GLN A CA 1
ATOM 3481 C C . GLN A 1 446 ? 5.151 -10.461 -14.277 1.00 81.38 446 GLN A C 1
ATOM 3483 O O . GLN A 1 446 ? 5.963 -11.382 -14.372 1.00 81.38 446 GLN A O 1
ATOM 3488 N N . TYR A 1 447 ? 4.950 -9.805 -13.130 1.00 75.75 447 TYR A N 1
ATOM 3489 C CA . TYR A 1 447 ? 5.675 -10.113 -11.901 1.00 75.75 447 TYR A CA 1
ATOM 3490 C C . TYR A 1 447 ? 5.439 -11.558 -11.438 1.00 75.75 447 TYR A C 1
ATOM 3492 O O . TYR A 1 447 ? 6.400 -12.269 -11.141 1.00 75.75 447 TYR A O 1
ATOM 3500 N N . ARG A 1 448 ? 4.179 -12.014 -11.403 1.00 79.12 448 ARG A N 1
ATOM 3501 C CA . ARG A 1 448 ? 3.809 -13.375 -10.970 1.00 79.12 448 ARG A CA 1
ATOM 3502 C C . ARG A 1 448 ? 4.349 -14.446 -11.917 1.00 79.12 448 ARG A C 1
ATOM 3504 O O . ARG A 1 448 ? 4.987 -15.395 -11.463 1.00 79.12 448 ARG A O 1
ATOM 3511 N N . ALA A 1 449 ? 4.146 -14.275 -13.222 1.00 78.44 449 ALA A N 1
ATOM 3512 C CA . ALA A 1 449 ? 4.603 -15.212 -14.239 1.00 78.44 449 ALA A CA 1
ATOM 3513 C C . ALA A 1 449 ? 6.133 -15.322 -14.258 1.00 78.44 449 ALA A C 1
ATOM 3515 O O . ALA A 1 449 ? 6.672 -16.431 -14.251 1.00 78.44 449 ALA A O 1
ATOM 3516 N N . HIS A 1 450 ? 6.831 -14.183 -14.188 1.00 79.94 450 HIS A N 1
ATOM 3517 C CA . HIS A 1 450 ? 8.287 -14.143 -14.105 1.00 79.94 450 HIS A CA 1
ATOM 3518 C C . HIS A 1 450 ? 8.803 -14.776 -12.808 1.00 79.94 450 HIS A C 1
ATOM 3520 O O . HIS A 1 450 ? 9.752 -15.556 -12.845 1.00 79.94 450 HIS A O 1
ATOM 3526 N N . ALA A 1 451 ? 8.169 -14.503 -11.663 1.00 71.38 451 ALA A N 1
ATOM 3527 C CA . ALA A 1 451 ? 8.539 -15.132 -10.400 1.00 71.38 451 ALA A CA 1
ATOM 3528 C C . ALA A 1 451 ? 8.405 -16.660 -10.480 1.00 71.38 451 ALA A C 1
ATOM 3530 O O . ALA A 1 451 ? 9.363 -17.361 -10.168 1.00 71.38 451 ALA A O 1
ATOM 3531 N N . SER A 1 452 ? 7.274 -17.197 -10.945 1.00 74.38 452 SER A N 1
ATOM 3532 C CA . SER A 1 452 ? 7.100 -18.648 -11.102 1.00 74.38 452 SER A CA 1
ATOM 3533 C C . SER A 1 452 ? 8.134 -19.275 -12.040 1.00 74.38 452 SER A C 1
ATOM 3535 O O . SER A 1 452 ? 8.661 -20.342 -11.732 1.00 74.38 452 SER A O 1
ATOM 3537 N N . TYR A 1 453 ? 8.471 -18.602 -13.144 1.00 78.56 453 TYR A N 1
ATOM 3538 C CA . TYR A 1 453 ? 9.526 -19.047 -14.056 1.00 78.56 453 TYR A CA 1
ATOM 3539 C C . TYR A 1 453 ? 10.906 -19.077 -13.379 1.00 78.56 453 TYR A C 1
ATOM 3541 O O . TYR A 1 453 ? 11.589 -20.098 -13.428 1.00 78.56 453 TYR A O 1
ATOM 3549 N N . MET A 1 454 ? 11.292 -18.000 -12.685 1.00 78.50 454 MET A N 1
ATOM 3550 C CA . MET A 1 454 ? 12.589 -17.892 -11.998 1.00 78.50 454 MET A CA 1
ATOM 3551 C C . MET A 1 454 ? 12.767 -18.922 -10.878 1.00 78.50 454 MET A C 1
ATOM 3553 O O . MET A 1 454 ? 13.881 -19.377 -10.636 1.00 78.50 454 MET A O 1
ATOM 3557 N N . HIS A 1 455 ? 11.678 -19.323 -10.222 1.00 74.81 455 HIS A N 1
ATOM 3558 C CA . HIS A 1 455 ? 11.689 -20.379 -9.206 1.00 74.81 455 HIS A CA 1
ATOM 3559 C C . HIS A 1 455 ? 11.613 -21.799 -9.801 1.00 74.81 455 HIS A C 1
ATOM 3561 O O . HIS A 1 455 ? 11.511 -22.768 -9.051 1.00 74.81 455 HIS A O 1
ATOM 3567 N N . GLY A 1 456 ? 11.641 -21.948 -11.131 1.00 78.31 456 GLY A N 1
ATOM 3568 C CA . GLY A 1 456 ? 11.588 -23.248 -11.807 1.00 78.31 456 GLY A CA 1
ATOM 3569 C C . GLY A 1 456 ? 10.222 -23.940 -11.743 1.00 78.31 456 GLY A C 1
ATOM 3570 O O . GLY A 1 456 ? 10.140 -25.144 -11.970 1.00 78.31 456 GLY A O 1
ATOM 3571 N N . VAL A 1 457 ? 9.152 -23.199 -11.437 1.00 82.81 457 VAL A N 1
ATOM 3572 C CA . VAL A 1 457 ? 7.781 -23.712 -11.266 1.00 82.81 457 VAL A CA 1
ATOM 3573 C C . VAL A 1 457 ? 6.766 -22.951 -12.139 1.00 82.81 457 VAL A C 1
ATOM 3575 O O . VAL A 1 457 ? 5.793 -22.400 -11.610 1.00 82.81 457 VAL A O 1
ATOM 3578 N N . PRO A 1 458 ? 6.963 -22.873 -13.474 1.00 82.81 458 PRO A N 1
ATOM 3579 C CA . PRO A 1 458 ? 6.006 -22.210 -14.358 1.00 82.81 458 PRO A CA 1
ATOM 3580 C C . PRO A 1 458 ? 4.629 -22.879 -14.250 1.00 82.81 458 PRO A C 1
ATOM 3582 O O . PRO A 1 458 ? 4.513 -24.102 -14.295 1.00 82.81 458 PRO A O 1
ATOM 3585 N N . GLN A 1 459 ? 3.582 -22.069 -14.095 1.00 79.94 459 GLN A N 1
ATOM 3586 C CA . GLN A 1 459 ? 2.213 -22.555 -13.934 1.00 79.94 459 GLN A CA 1
ATOM 3587 C C . GLN A 1 459 ? 1.497 -22.583 -15.284 1.00 79.94 459 GLN A C 1
ATOM 3589 O O . GLN A 1 459 ? 1.523 -21.600 -16.022 1.00 79.94 459 GLN A O 1
ATOM 3594 N N . VAL A 1 460 ? 0.805 -23.684 -15.587 1.00 83.44 460 VAL A N 1
ATOM 3595 C CA . VAL A 1 460 ? -0.014 -23.809 -16.810 1.00 83.44 460 VAL A CA 1
ATOM 3596 C C . VAL A 1 460 ? -1.146 -22.779 -16.825 1.00 83.44 460 VAL A C 1
ATOM 3598 O O . VAL A 1 460 ? -1.499 -22.270 -17.885 1.00 83.44 460 VAL A O 1
ATOM 3601 N N . SER A 1 461 ? -1.660 -22.407 -15.649 1.00 82.50 461 SER A N 1
ATOM 3602 C CA . SER A 1 461 ? -2.674 -21.358 -15.496 1.00 82.50 461 SER A CA 1
ATOM 3603 C C . SER A 1 461 ? -2.213 -19.983 -15.982 1.00 82.50 461 SER A C 1
ATOM 3605 O O . SER A 1 461 ? -3.056 -19.147 -16.267 1.00 82.50 461 SER A O 1
ATOM 3607 N N . HIS A 1 462 ? -0.906 -19.739 -16.127 1.00 85.81 462 HIS A N 1
ATOM 3608 C CA . HIS A 1 462 ? -0.412 -18.478 -16.679 1.00 85.81 462 HIS A CA 1
ATOM 3609 C C . HIS A 1 462 ? -0.586 -18.376 -18.192 1.00 85.81 462 HIS A C 1
ATOM 3611 O O . HIS A 1 462 ? -0.469 -17.281 -18.726 1.00 85.81 462 HIS A O 1
ATOM 3617 N N . LEU A 1 463 ? -0.801 -19.489 -18.897 1.00 85.75 463 LEU A N 1
ATOM 3618 C CA . LEU A 1 463 ? -0.713 -19.524 -20.354 1.00 85.75 463 LEU A CA 1
ATOM 3619 C C . LEU A 1 463 ? -1.681 -18.553 -21.063 1.00 85.75 463 LEU A C 1
ATOM 3621 O O . LEU A 1 463 ? -1.205 -17.851 -21.955 1.00 85.75 463 LEU A O 1
ATOM 3625 N N . PRO A 1 464 ? -2.974 -18.442 -20.688 1.00 84.56 464 PRO A N 1
ATOM 3626 C CA . PRO A 1 464 ? -3.893 -17.500 -21.334 1.00 84.56 464 PRO A CA 1
ATOM 3627 C C . PRO A 1 464 ? -3.413 -16.046 -21.237 1.00 84.56 464 PRO A C 1
ATOM 3629 O O . PRO A 1 464 ? -3.203 -15.392 -22.259 1.00 84.56 464 PRO A O 1
ATOM 3632 N N . ALA A 1 465 ? -3.132 -15.577 -20.019 1.00 84.62 465 ALA A N 1
ATOM 3633 C CA . ALA A 1 465 ? -2.596 -14.242 -19.784 1.00 84.62 465 ALA A CA 1
ATOM 3634 C C . ALA A 1 465 ? -1.187 -14.044 -20.376 1.00 84.62 465 ALA A C 1
ATOM 3636 O O . ALA A 1 465 ? -0.870 -12.952 -20.837 1.00 84.62 465 ALA A O 1
ATOM 3637 N N . LEU A 1 466 ? -0.341 -15.082 -20.434 1.00 88.00 466 LEU A N 1
ATOM 3638 C CA . LEU A 1 466 ? 1.005 -14.991 -21.014 1.00 88.00 466 LEU A CA 1
ATOM 3639 C C . LEU A 1 466 ? 0.960 -14.729 -22.516 1.00 88.00 466 LEU A C 1
ATOM 3641 O O . LEU A 1 466 ? 1.745 -13.931 -23.022 1.00 88.00 466 LEU A O 1
ATOM 3645 N N . VAL A 1 467 ? 0.037 -15.385 -23.222 1.00 88.81 467 VAL A N 1
ATOM 3646 C CA . VAL A 1 467 ? -0.175 -15.161 -24.656 1.00 88.81 467 VAL A CA 1
ATOM 3647 C C . VAL A 1 467 ? -0.572 -13.706 -24.902 1.00 88.81 467 VAL A C 1
ATOM 3649 O O . VAL A 1 467 ? 0.079 -13.035 -25.701 1.00 88.81 467 VAL A O 1
ATOM 3652 N N . GLN A 1 468 ? -1.551 -13.189 -24.154 1.00 86.12 468 GLN A N 1
ATOM 3653 C CA . GLN A 1 468 ? -1.988 -11.792 -24.272 1.00 86.12 468 GLN A CA 1
ATOM 3654 C C . GLN A 1 468 ? -0.880 -10.803 -23.899 1.00 86.12 468 GLN A C 1
ATOM 3656 O O . GLN A 1 468 ? -0.632 -9.830 -24.609 1.00 86.12 468 GLN A O 1
ATOM 3661 N N . PHE A 1 469 ? -0.149 -11.082 -22.819 1.00 87.31 469 PHE A N 1
ATOM 3662 C CA . PHE A 1 469 ? 0.996 -10.283 -22.394 1.00 87.31 469 PHE A CA 1
ATOM 3663 C C . PHE A 1 469 ? 2.066 -10.186 -23.491 1.00 87.31 469 PHE A C 1
ATOM 3665 O O . PHE A 1 469 ? 2.595 -9.102 -23.748 1.00 87.31 469 PHE A O 1
ATOM 3672 N N . ASN A 1 470 ? 2.372 -11.299 -24.164 1.00 90.81 470 ASN A N 1
ATOM 3673 C CA . ASN A 1 470 ? 3.363 -11.331 -25.238 1.00 90.81 470 ASN A CA 1
ATOM 3674 C C . ASN A 1 470 ? 2.907 -10.526 -26.461 1.00 90.81 470 ASN A C 1
ATOM 3676 O O . ASN A 1 470 ? 3.718 -9.799 -27.032 1.00 90.81 470 ASN A O 1
ATOM 3680 N N . VAL A 1 471 ? 1.625 -10.606 -26.834 1.00 90.56 471 VAL A N 1
ATOM 3681 C CA . VAL A 1 471 ? 1.048 -9.793 -27.919 1.00 90.56 471 VAL A CA 1
ATOM 3682 C C . VAL A 1 471 ? 1.148 -8.307 -27.585 1.00 90.56 471 VAL A C 1
ATOM 3684 O O . VAL A 1 471 ? 1.717 -7.548 -28.365 1.00 90.56 471 VAL A O 1
ATOM 3687 N N . MET A 1 472 ? 0.698 -7.893 -26.398 1.00 86.75 472 MET A N 1
ATOM 3688 C CA . MET A 1 472 ? 0.776 -6.495 -25.954 1.00 86.75 472 MET A CA 1
ATOM 3689 C C . MET A 1 472 ? 2.212 -5.971 -25.930 1.00 86.75 472 MET A C 1
ATOM 3691 O O . MET A 1 472 ? 2.496 -4.877 -26.419 1.00 86.75 472 MET A O 1
ATOM 3695 N N . THR A 1 473 ? 3.140 -6.778 -25.412 1.00 87.56 473 THR A N 1
ATOM 3696 C CA . THR A 1 473 ? 4.570 -6.448 -25.390 1.00 87.56 473 THR A CA 1
ATOM 3697 C C . THR A 1 473 ? 5.123 -6.295 -26.807 1.00 87.56 473 THR A C 1
ATOM 3699 O O . THR A 1 473 ? 5.918 -5.389 -27.065 1.00 87.56 473 THR A O 1
ATOM 3702 N N . ALA A 1 474 ? 4.687 -7.136 -27.745 1.00 91.94 474 ALA A N 1
ATOM 3703 C CA . ALA A 1 474 ? 5.097 -7.051 -29.139 1.00 91.94 474 ALA A CA 1
ATOM 3704 C C . ALA A 1 474 ? 4.561 -5.786 -29.827 1.00 91.94 474 ALA A C 1
ATOM 3706 O O . ALA A 1 474 ? 5.326 -5.079 -30.485 1.00 91.94 474 ALA A O 1
ATOM 3707 N N . LEU A 1 475 ? 3.283 -5.451 -29.626 1.00 91.06 475 LEU A N 1
ATOM 3708 C CA . LEU A 1 475 ? 2.679 -4.228 -30.161 1.00 91.06 475 LEU A CA 1
ATOM 3709 C C . LEU A 1 475 ? 3.376 -2.978 -29.610 1.00 91.06 475 LEU A C 1
ATOM 3711 O O . LEU A 1 475 ? 3.788 -2.112 -30.382 1.00 91.06 475 LEU A O 1
ATOM 3715 N N . ALA A 1 476 ? 3.609 -2.925 -28.295 1.00 87.12 476 ALA A N 1
ATOM 3716 C CA . ALA A 1 476 ? 4.347 -1.836 -27.659 1.00 87.12 476 ALA A CA 1
ATOM 3717 C C . ALA A 1 476 ? 5.775 -1.713 -28.213 1.00 87.12 476 ALA A C 1
ATOM 3719 O O . ALA A 1 476 ? 6.247 -0.608 -28.485 1.00 87.12 476 ALA A O 1
ATOM 3720 N N . ARG A 1 477 ? 6.455 -2.842 -28.450 1.00 89.50 477 ARG A N 1
ATOM 3721 C CA . ARG A 1 477 ? 7.803 -2.850 -29.024 1.00 89.50 477 ARG A CA 1
ATOM 3722 C C . ARG A 1 477 ? 7.834 -2.329 -30.460 1.00 89.50 477 ARG A C 1
ATOM 3724 O O . ARG A 1 477 ? 8.743 -1.580 -30.813 1.00 89.50 477 ARG A O 1
ATOM 3731 N N . ASN A 1 478 ? 6.858 -2.699 -31.284 1.00 92.38 478 ASN A N 1
ATOM 3732 C CA . ASN A 1 478 ? 6.746 -2.171 -32.643 1.00 92.38 478 ASN A CA 1
ATOM 3733 C C . ASN A 1 478 ? 6.389 -0.676 -32.633 1.00 92.38 478 ASN A C 1
ATOM 3735 O O . ASN A 1 478 ? 6.946 0.075 -33.431 1.00 92.38 478 ASN A O 1
ATOM 3739 N N . ALA A 1 479 ? 5.567 -0.216 -31.684 1.00 87.69 479 ALA A N 1
ATOM 3740 C CA . ALA A 1 479 ? 5.269 1.206 -31.504 1.00 87.69 479 ALA A CA 1
ATOM 3741 C C . ALA A 1 479 ? 6.533 2.020 -31.168 1.00 87.69 479 ALA A C 1
ATOM 3743 O O . ALA A 1 479 ? 6.761 3.074 -31.760 1.00 87.69 479 ALA A O 1
ATOM 3744 N N . GLU A 1 480 ? 7.400 1.503 -30.286 1.00 85.56 480 GLU A N 1
ATOM 3745 C CA . GLU A 1 480 ? 8.704 2.114 -29.981 1.00 85.56 480 GLU A CA 1
ATOM 3746 C C . GLU A 1 480 ? 9.604 2.217 -31.222 1.00 85.56 480 GLU A C 1
ATOM 3748 O O . GLU A 1 480 ? 10.241 3.249 -31.434 1.00 85.56 480 GLU A O 1
ATOM 3753 N N . LEU A 1 481 ? 9.657 1.169 -32.055 1.00 86.44 481 LEU A N 1
ATOM 3754 C CA . LEU A 1 481 ? 10.450 1.165 -33.292 1.00 86.44 481 LEU A CA 1
ATOM 3755 C C . LEU A 1 481 ? 9.950 2.191 -34.314 1.00 86.44 481 LEU A C 1
ATOM 3757 O O . LEU A 1 481 ? 10.754 2.813 -35.011 1.00 86.44 481 LEU A O 1
ATOM 3761 N N . LEU A 1 482 ? 8.632 2.376 -34.383 1.00 83.56 482 LEU A N 1
ATOM 3762 C CA . LEU A 1 482 ? 7.975 3.349 -35.253 1.00 83.56 482 LEU A CA 1
ATOM 3763 C C . LEU A 1 482 ? 8.001 4.778 -34.684 1.00 83.56 482 LEU A C 1
ATOM 3765 O O . LEU A 1 482 ? 7.667 5.726 -35.392 1.00 83.56 482 LEU A O 1
ATOM 3769 N N . GLY A 1 483 ? 8.453 4.953 -33.438 1.00 78.50 483 GLY A N 1
ATOM 3770 C CA . GLY A 1 483 ? 8.547 6.255 -32.780 1.00 78.50 483 GLY A CA 1
ATOM 3771 C C . GLY A 1 483 ? 7.203 6.819 -32.313 1.00 78.50 483 GLY A C 1
ATOM 3772 O O . GLY A 1 483 ? 7.097 8.029 -32.133 1.00 78.50 483 GLY A O 1
ATOM 3773 N N . PHE A 1 484 ? 6.187 5.974 -32.119 1.00 75.44 484 PHE A N 1
ATOM 3774 C CA . PHE A 1 484 ? 4.880 6.391 -31.604 1.00 75.44 484 PHE A CA 1
ATOM 3775 C C . PHE A 1 484 ? 4.944 6.615 -30.086 1.00 75.44 484 PHE A C 1
ATOM 3777 O O . PHE A 1 484 ? 5.479 5.783 -29.348 1.00 75.44 484 PHE A O 1
ATOM 3784 N N . SER A 1 485 ? 4.386 7.722 -29.585 1.00 62.41 485 SER A N 1
ATOM 3785 C CA . SER A 1 485 ? 4.485 8.109 -28.170 1.00 62.41 485 SER A CA 1
ATOM 3786 C C . SER A 1 485 ? 3.221 7.739 -27.385 1.00 62.41 485 SER A C 1
ATOM 3788 O O . SER A 1 485 ? 2.390 8.581 -27.093 1.00 62.41 485 SER A O 1
ATOM 3790 N N . LYS A 1 486 ? 3.003 6.446 -27.084 1.00 65.69 486 LYS A N 1
ATOM 3791 C CA . LYS A 1 486 ? 1.759 5.914 -26.454 1.00 65.69 486 LYS A CA 1
ATOM 3792 C C . LYS A 1 486 ? 0.433 6.370 -27.118 1.00 65.69 486 LYS A C 1
ATOM 3794 O O . LYS A 1 486 ? -0.633 6.029 -26.623 1.00 65.69 486 LYS A O 1
ATOM 3799 N N . GLU A 1 487 ? 0.469 7.091 -28.242 1.00 65.25 487 GLU A N 1
ATOM 3800 C CA . GLU A 1 487 ? -0.707 7.681 -28.893 1.00 65.25 487 GLU A CA 1
ATOM 3801 C C . GLU A 1 487 ? -1.665 6.605 -29.397 1.00 65.25 487 GLU A C 1
ATOM 3803 O O . GLU A 1 487 ? -2.865 6.826 -29.403 1.00 65.25 487 GLU A O 1
ATOM 3808 N N . TYR A 1 488 ? -1.152 5.414 -29.720 1.00 65.06 488 TYR A N 1
ATOM 3809 C CA . TYR A 1 488 ? -1.950 4.235 -30.064 1.00 65.06 488 TYR A CA 1
ATOM 3810 C C . TYR A 1 488 ? -2.823 3.709 -28.909 1.00 65.06 488 TYR A C 1
ATOM 3812 O O . TYR A 1 488 ? -3.542 2.741 -29.101 1.00 65.06 488 TYR A O 1
ATOM 3820 N N . LEU A 1 489 ? -2.739 4.282 -27.705 1.00 66.38 489 LEU A N 1
ATOM 3821 C CA . LEU A 1 489 ? -3.649 3.987 -26.592 1.00 66.38 489 LEU A CA 1
ATOM 3822 C C . LEU A 1 489 ? -4.813 4.987 -26.511 1.00 66.38 489 LEU A C 1
ATOM 3824 O O . LEU A 1 489 ? -5.715 4.810 -25.696 1.00 66.38 489 LEU A O 1
ATOM 3828 N N . ASN A 1 490 ? -4.781 6.070 -27.293 1.00 68.69 490 ASN A N 1
ATOM 3829 C CA . ASN A 1 490 ? -5.843 7.067 -27.314 1.00 68.69 490 ASN A CA 1
ATOM 3830 C C . ASN A 1 490 ? -6.884 6.706 -28.377 1.00 68.69 490 ASN A C 1
ATOM 3832 O O . ASN A 1 490 ? -6.557 6.719 -29.552 1.00 68.69 490 ASN A O 1
ATOM 3836 N N . TYR A 1 491 ? -8.131 6.495 -27.959 1.00 65.50 491 TYR A N 1
ATOM 3837 C CA . TYR A 1 491 ? -9.252 6.091 -28.815 1.00 65.50 491 TYR A CA 1
ATOM 3838 C C . TYR A 1 491 ? -9.441 6.961 -30.073 1.00 65.50 491 TYR A C 1
ATOM 3840 O O . TYR A 1 491 ? -9.702 6.441 -31.151 1.00 65.50 491 TYR A O 1
ATOM 3848 N N . ASP A 1 492 ? -9.247 8.279 -29.960 1.00 72.31 492 ASP A N 1
ATOM 3849 C CA . ASP A 1 492 ? -9.402 9.215 -31.086 1.00 72.31 492 ASP A CA 1
ATOM 3850 C C . ASP A 1 492 ? -8.091 9.433 -31.877 1.00 72.31 492 ASP A C 1
ATOM 3852 O O . ASP A 1 492 ? -7.940 10.427 -32.594 1.00 72.31 492 ASP A O 1
ATOM 3856 N N . ALA A 1 493 ? -7.082 8.573 -31.701 1.00 77.19 493 ALA A N 1
ATOM 3857 C CA . ALA A 1 493 ? -5.811 8.724 -32.397 1.00 77.19 493 ALA A CA 1
ATOM 3858 C C . ALA A 1 493 ? -5.931 8.362 -33.878 1.00 77.19 493 ALA A C 1
ATOM 3860 O O . ALA A 1 493 ? -6.463 7.320 -34.251 1.00 77.19 493 ALA A O 1
ATOM 3861 N N . ILE A 1 494 ? -5.326 9.199 -34.718 1.00 81.69 494 ILE A N 1
ATOM 3862 C CA . ILE A 1 494 ? -5.172 8.953 -36.151 1.00 81.69 494 ILE A CA 1
ATOM 3863 C C . ILE A 1 494 ? -3.715 8.579 -36.421 1.00 81.69 494 ILE A C 1
ATOM 3865 O O . ILE A 1 494 ? -2.793 9.262 -35.964 1.00 81.69 494 ILE A O 1
ATOM 3869 N N . SER A 1 495 ? -3.509 7.495 -37.170 1.00 84.88 495 SER A N 1
ATOM 3870 C CA . SER A 1 495 ? -2.190 7.027 -37.591 1.00 84.88 495 SER A CA 1
ATOM 3871 C C . SER A 1 495 ? -1.387 8.120 -38.295 1.00 84.88 495 SER A C 1
ATOM 3873 O O . SER A 1 495 ? -1.865 8.794 -39.205 1.00 84.88 495 SER A O 1
ATOM 3875 N N . THR A 1 496 ? -0.104 8.219 -37.944 1.00 79.00 496 THR A N 1
ATOM 3876 C CA . THR A 1 496 ? 0.856 9.105 -38.622 1.00 79.00 496 THR A CA 1
ATOM 3877 C C . THR A 1 496 ? 1.222 8.640 -40.036 1.00 79.00 496 THR A C 1
ATOM 3879 O O . THR A 1 496 ? 1.849 9.392 -40.791 1.00 79.00 496 THR A O 1
ATOM 3882 N N . PHE A 1 497 ? 0.851 7.411 -40.415 1.00 83.06 497 PHE A N 1
ATOM 3883 C CA . PHE A 1 497 ? 1.017 6.910 -41.777 1.00 83.06 497 PHE A CA 1
ATOM 3884 C C . PHE A 1 497 ? -0.012 7.518 -42.727 1.00 83.06 497 PHE A C 1
ATOM 3886 O O . PHE A 1 497 ? 0.279 7.640 -43.919 1.00 83.06 497 PHE A O 1
ATOM 3893 N N . ASN A 1 498 ? -1.169 7.945 -42.212 1.00 81.19 498 ASN A N 1
ATOM 3894 C CA . ASN A 1 498 ? -2.201 8.611 -42.990 1.00 81.19 498 ASN A CA 1
ATOM 3895 C C . ASN A 1 498 ? -1.749 10.015 -43.446 1.00 81.19 498 ASN A C 1
ATOM 3897 O O . ASN A 1 498 ? -1.109 10.770 -42.715 1.00 81.19 498 ASN A O 1
ATOM 3901 N N . LYS A 1 499 ? -2.077 10.390 -44.689 1.00 63.81 499 LYS A N 1
ATOM 3902 C CA . LYS A 1 499 ? -1.670 11.684 -45.272 1.00 63.81 499 LYS A CA 1
ATOM 3903 C C . LYS A 1 499 ? -2.611 12.851 -44.961 1.00 63.81 499 LYS A C 1
ATOM 3905 O O . LYS A 1 499 ? -2.287 13.977 -45.323 1.00 63.81 499 LYS A O 1
ATOM 3910 N N . GLN A 1 500 ? -3.752 12.612 -44.324 1.00 55.62 500 GLN A N 1
ATOM 3911 C CA . GLN A 1 500 ? -4.777 13.616 -44.024 1.00 55.62 500 GLN A CA 1
ATOM 3912 C C . GLN A 1 500 ? -4.792 14.051 -42.537 1.00 55.62 500 GLN A C 1
ATOM 3914 O O . GLN A 1 500 ? -5.461 15.029 -42.218 1.00 55.62 500 GLN A O 1
ATOM 3919 N N . GLY A 1 501 ? -3.963 13.461 -41.655 1.00 53.12 501 GLY A N 1
ATOM 3920 C CA . GLY A 1 501 ? -3.690 13.952 -40.284 1.00 53.12 501 GLY A CA 1
ATOM 3921 C C . GLY A 1 501 ? -2.573 13.164 -39.565 1.00 53.12 501 GLY A C 1
ATOM 3922 O O . GLY A 1 501 ? -2.238 12.088 -40.047 1.00 53.12 501 GLY A O 1
ATOM 3923 N N . PRO A 1 502 ? -1.941 13.655 -38.463 1.00 49.19 502 PRO A N 1
ATOM 3924 C CA . PRO A 1 502 ? -2.182 14.903 -37.722 1.00 49.19 502 PRO A CA 1
ATOM 3925 C C . PRO A 1 502 ? -1.375 16.137 -38.164 1.00 49.19 502 PRO A C 1
ATOM 3927 O O . PRO A 1 502 ? -1.591 17.183 -37.578 1.00 49.19 502 PRO A O 1
ATOM 3930 N N . MET A 1 503 ? -0.480 16.071 -39.160 1.00 51.59 503 MET A N 1
ATOM 3931 C CA . MET A 1 503 ? 0.084 17.240 -39.882 1.00 51.59 503 MET A CA 1
ATOM 3932 C C . MET A 1 503 ? 0.703 16.765 -41.235 1.00 51.59 503 MET A C 1
ATOM 3934 O O . MET A 1 503 ? 1.914 16.812 -41.424 1.00 51.59 503 MET A O 1
ATOM 3938 N N . LEU A 1 504 ? -0.125 16.255 -42.168 1.00 55.00 504 LEU A N 1
ATOM 3939 C CA . LEU A 1 504 ? 0.170 16.000 -43.608 1.00 55.00 504 LEU A CA 1
ATOM 3940 C C . LEU A 1 504 ? 1.261 14.962 -44.032 1.00 55.00 504 LEU A C 1
ATOM 3942 O O . LEU A 1 504 ? 1.782 15.056 -45.141 1.00 55.00 504 LEU A O 1
ATOM 3946 N N . GLY A 1 505 ? 1.535 13.909 -43.250 1.00 53.81 505 GLY A N 1
ATOM 3947 C CA . GLY A 1 505 ? 2.161 12.653 -43.733 1.00 53.81 505 GLY A CA 1
ATOM 3948 C C . GLY A 1 505 ? 3.698 12.614 -43.915 1.00 53.81 505 GLY A C 1
ATOM 3949 O O . GLY A 1 505 ? 4.285 13.409 -44.641 1.00 53.81 505 GLY A O 1
ATOM 3950 N N . LEU A 1 506 ? 4.334 11.614 -43.279 1.00 53.38 506 LEU A N 1
ATOM 3951 C CA . LEU A 1 506 ? 5.739 11.155 -43.393 1.00 53.38 506 LEU A CA 1
ATOM 3952 C C . LEU A 1 506 ? 6.823 12.228 -43.671 1.00 53.38 506 LEU A C 1
ATOM 3954 O O . LEU A 1 506 ? 7.382 12.308 -44.763 1.00 53.38 506 LEU A O 1
ATOM 3958 N N . THR A 1 507 ? 7.268 12.924 -42.619 1.00 50.06 507 THR A N 1
ATOM 3959 C CA . THR A 1 507 ? 8.671 13.387 -42.490 1.00 50.06 507 THR A CA 1
ATOM 3960 C C . THR A 1 507 ? 9.552 12.357 -41.765 1.00 50.06 507 THR A C 1
ATOM 3962 O O . THR A 1 507 ? 10.663 12.668 -41.334 1.00 50.06 507 THR A O 1
ATOM 3965 N N . VAL A 1 508 ? 9.073 11.116 -41.608 1.00 54.97 508 VAL A N 1
ATOM 3966 C CA . VAL A 1 508 ? 9.780 10.070 -40.863 1.00 54.97 508 VAL A CA 1
ATOM 3967 C C . VAL A 1 508 ? 10.735 9.329 -41.791 1.00 54.97 508 VAL A C 1
ATOM 3969 O O . VAL A 1 508 ? 10.334 8.752 -42.801 1.00 54.97 508 VAL A O 1
ATOM 3972 N N . ASN A 1 509 ? 12.023 9.357 -41.457 1.00 57.69 509 ASN A N 1
ATOM 3973 C CA . ASN A 1 509 ? 13.055 8.649 -42.200 1.00 57.69 509 ASN A CA 1
ATOM 3974 C C . ASN A 1 509 ? 12.937 7.135 -41.929 1.00 57.69 509 ASN A C 1
ATOM 3976 O O . ASN A 1 509 ? 13.598 6.603 -41.040 1.00 57.69 509 ASN A O 1
ATOM 3980 N N . ALA A 1 510 ? 12.085 6.449 -42.697 1.00 63.34 510 ALA A N 1
ATOM 3981 C CA . ALA A 1 510 ? 11.786 5.015 -42.576 1.00 63.34 510 ALA A CA 1
ATOM 3982 C C . ALA A 1 510 ? 12.981 4.083 -42.872 1.00 63.34 510 ALA A C 1
ATOM 3984 O O . ALA A 1 510 ? 12.849 2.867 -42.795 1.00 63.34 510 ALA A O 1
ATOM 3985 N N . SER A 1 511 ? 14.160 4.625 -43.197 1.00 64.06 511 SER A N 1
ATOM 3986 C CA . SER A 1 511 ? 15.363 3.851 -43.541 1.00 64.06 511 SER A CA 1
ATOM 3987 C C . SER A 1 511 ? 15.860 2.918 -42.429 1.00 64.06 511 SER A C 1
ATOM 3989 O O . SER A 1 511 ? 16.586 1.972 -42.723 1.00 64.06 511 SER A O 1
ATOM 3991 N N . ASN A 1 512 ? 15.443 3.146 -41.179 1.00 73.81 512 ASN A N 1
ATOM 3992 C CA . ASN A 1 512 ? 15.820 2.326 -40.025 1.00 73.81 512 ASN A CA 1
ATOM 3993 C C . ASN A 1 512 ? 14.710 1.370 -39.552 1.00 73.81 512 ASN A C 1
ATOM 3995 O O . ASN A 1 512 ? 14.884 0.701 -38.532 1.00 73.81 512 ASN A O 1
ATOM 3999 N N . TRP A 1 513 ? 13.568 1.314 -40.241 1.00 86.75 513 TRP A N 1
ATOM 4000 C CA . TRP A 1 513 ? 12.463 0.443 -39.849 1.00 86.75 513 TRP A CA 1
ATOM 4001 C C . TRP A 1 513 ? 12.610 -0.966 -40.431 1.00 86.75 513 TRP A C 1
ATOM 4003 O O . TRP A 1 513 ? 13.118 -1.137 -41.541 1.00 86.75 513 TRP A O 1
ATOM 4013 N N . PRO A 1 514 ? 12.146 -2.004 -39.712 1.00 90.44 514 PRO A N 1
ATOM 4014 C CA . PRO A 1 514 ? 11.968 -3.319 -40.305 1.00 90.44 514 PRO A CA 1
ATOM 4015 C C . PRO A 1 514 ? 11.037 -3.236 -41.520 1.00 90.44 514 PRO A C 1
ATOM 4017 O O . PRO A 1 514 ? 9.966 -2.631 -41.451 1.00 90.44 514 PRO A O 1
ATOM 4020 N N . ALA A 1 515 ? 11.411 -3.899 -42.619 1.00 90.31 515 ALA A N 1
ATOM 4021 C CA . ALA A 1 515 ? 10.643 -3.866 -43.868 1.00 90.31 515 ALA A CA 1
ATOM 4022 C C . ALA A 1 515 ? 9.181 -4.330 -43.703 1.00 90.31 515 ALA A C 1
ATOM 4024 O O . ALA A 1 515 ? 8.296 -3.869 -44.419 1.00 90.31 515 ALA A O 1
ATOM 4025 N N . SER A 1 516 ? 8.923 -5.217 -42.741 1.00 92.88 516 SER A N 1
ATOM 4026 C CA . SER A 1 516 ? 7.595 -5.712 -42.358 1.00 92.88 516 SER A CA 1
ATOM 4027 C C . SER A 1 516 ? 6.673 -4.641 -41.762 1.00 92.88 516 SER A C 1
ATOM 4029 O O . SER A 1 516 ? 5.455 -4.789 -41.843 1.00 92.88 516 SER A O 1
ATOM 4031 N N . LEU A 1 517 ? 7.232 -3.564 -41.198 1.00 92.75 517 LEU A N 1
ATOM 4032 C CA . LEU A 1 517 ? 6.492 -2.469 -40.565 1.00 92.75 517 LEU A CA 1
ATOM 4033 C C . LEU A 1 517 ? 6.357 -1.230 -41.458 1.00 92.75 517 LEU A C 1
ATOM 4035 O O . LEU A 1 517 ? 5.663 -0.287 -41.084 1.00 92.75 517 LEU A O 1
ATOM 4039 N N . HIS A 1 518 ? 6.954 -1.229 -42.654 1.00 90.62 518 HIS A N 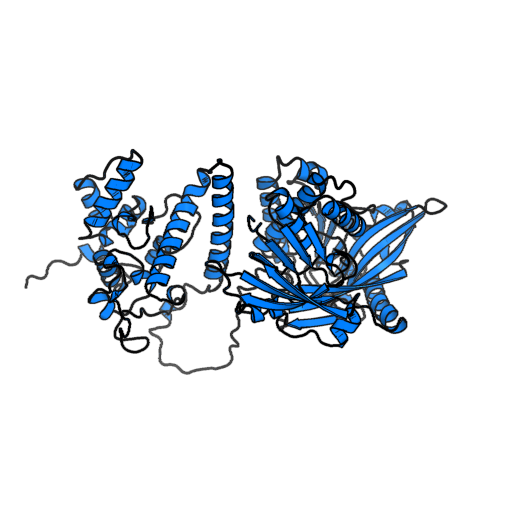1
ATOM 4040 C CA . HIS A 1 518 ? 6.810 -0.117 -43.592 1.00 90.62 518 HIS A CA 1
ATOM 4041 C C . HIS A 1 518 ? 5.331 0.166 -43.916 1.00 90.62 518 HIS A C 1
ATOM 4043 O O . HIS A 1 518 ? 4.557 -0.785 -44.071 1.00 90.62 518 HIS A O 1
ATOM 4049 N N . PRO A 1 519 ? 4.933 1.444 -44.040 1.00 90.44 519 PRO A N 1
ATOM 4050 C CA . PRO A 1 519 ? 3.559 1.816 -44.357 1.00 90.44 519 PRO A CA 1
ATOM 4051 C C . PRO A 1 519 ? 3.153 1.300 -45.740 1.00 90.44 519 PRO A C 1
ATOM 4053 O O . PRO A 1 519 ? 3.914 1.407 -46.708 1.00 90.44 519 PRO A O 1
ATOM 4056 N N . THR A 1 520 ? 1.940 0.762 -45.855 1.00 91.94 520 THR A N 1
ATOM 4057 C CA . THR A 1 520 ? 1.346 0.400 -47.144 1.00 91.94 520 THR A CA 1
ATOM 4058 C C . THR A 1 520 ? 0.743 1.628 -47.835 1.00 91.94 520 THR A C 1
ATOM 4060 O O . THR A 1 520 ? 0.406 2.623 -47.185 1.00 91.94 520 THR A O 1
ATOM 4063 N N . PRO A 1 521 ? 0.539 1.582 -49.166 1.00 91.06 521 PRO A N 1
ATOM 4064 C CA . PRO A 1 521 ? -0.186 2.639 -49.868 1.00 91.06 521 PRO A CA 1
ATOM 4065 C C . PRO A 1 521 ? -1.598 2.888 -49.318 1.00 91.06 521 PRO A C 1
ATOM 4067 O O . PRO A 1 521 ? -2.079 4.016 -49.397 1.00 91.06 521 PRO A O 1
ATOM 4070 N N . LEU A 1 522 ? -2.256 1.861 -48.764 1.00 90.69 522 LEU A N 1
ATOM 4071 C CA . LEU A 1 522 ? -3.610 1.984 -48.228 1.00 90.69 522 LEU A CA 1
ATOM 4072 C C . LEU A 1 522 ? -3.631 2.692 -46.867 1.00 90.69 522 LEU A C 1
ATOM 4074 O O . LEU A 1 522 ? -4.484 3.551 -46.663 1.00 90.69 522 LEU A O 1
ATOM 4078 N N . GLN A 1 523 ? -2.658 2.412 -45.991 1.00 90.62 523 GLN A N 1
ATOM 4079 C CA . GLN A 1 523 ? -2.466 3.142 -44.726 1.00 90.62 523 GLN A CA 1
ATOM 4080 C C . GLN A 1 523 ? -2.250 4.646 -44.966 1.00 90.62 523 GLN A C 1
ATOM 4082 O O . GLN A 1 523 ? -2.725 5.480 -44.204 1.00 90.62 523 GLN A O 1
ATOM 4087 N N . ALA A 1 524 ? -1.601 5.014 -46.074 1.00 86.44 524 ALA A N 1
ATOM 4088 C CA . ALA A 1 524 ? -1.435 6.417 -46.453 1.00 86.44 524 ALA A CA 1
ATOM 4089 C C . ALA A 1 524 ? -2.723 7.106 -46.933 1.00 86.44 524 ALA A C 1
ATOM 4091 O O . ALA A 1 524 ? -2.784 8.338 -46.936 1.00 86.44 524 ALA A O 1
ATOM 4092 N N . LEU A 1 525 ? -3.717 6.330 -47.372 1.00 84.75 525 LEU A N 1
ATOM 4093 C CA . LEU A 1 525 ? -4.945 6.826 -47.989 1.00 84.75 525 LEU A CA 1
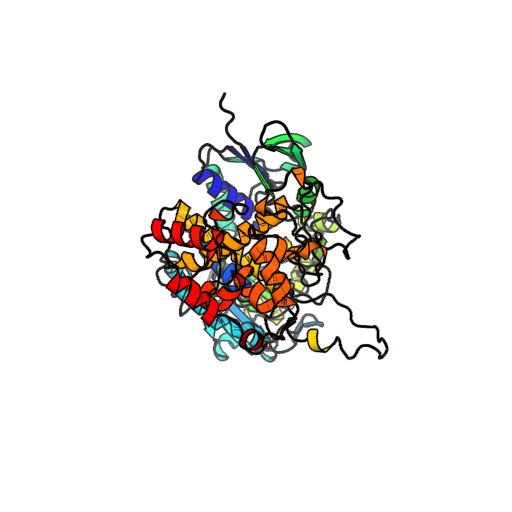ATOM 4094 C C . LEU A 1 525 ? -6.117 6.883 -47.005 1.00 84.75 525 LEU A C 1
ATOM 4096 O O . LEU A 1 525 ? -6.854 7.863 -47.013 1.00 84.75 525 LEU A O 1
ATOM 4100 N N . LEU A 1 526 ? -6.300 5.840 -46.193 1.00 86.19 526 LEU A N 1
ATOM 4101 C CA . LEU A 1 526 ? -7.450 5.699 -45.298 1.00 86.19 526 LEU A CA 1
ATOM 4102 C C . LEU A 1 526 ? -7.109 6.196 -43.895 1.00 86.19 526 LEU A C 1
ATOM 4104 O O . LEU A 1 526 ? -6.045 5.870 -43.364 1.00 86.19 526 LEU A O 1
ATOM 4108 N N . GLU A 1 527 ? -7.978 7.018 -43.311 1.00 87.19 527 GLU A N 1
ATOM 4109 C CA . GLU A 1 527 ? -7.886 7.388 -41.896 1.00 87.19 527 GLU A CA 1
ATOM 4110 C C . GLU A 1 527 ? -8.133 6.139 -41.046 1.00 87.19 527 GLU A C 1
ATOM 4112 O O . GLU A 1 527 ? -9.043 5.363 -41.340 1.00 87.19 527 GLU A O 1
ATOM 4117 N N . HIS A 1 528 ? -7.276 5.903 -40.056 1.00 88.12 528 HIS A N 1
ATOM 4118 C CA . HIS A 1 528 ? -7.336 4.713 -39.215 1.00 88.12 528 HIS A CA 1
ATOM 4119 C C . HIS A 1 528 ? -6.565 4.920 -37.916 1.00 88.12 528 HIS A C 1
ATOM 4121 O O . HIS A 1 528 ? -5.692 5.792 -37.829 1.00 88.12 528 HIS A O 1
ATOM 4127 N N . HIS A 1 529 ? -6.851 4.076 -36.930 1.00 87.38 529 HIS A N 1
ATOM 4128 C CA . HIS A 1 529 ? -6.175 4.112 -35.647 1.00 87.38 529 HIS A CA 1
ATOM 4129 C C . HIS A 1 529 ? -4.757 3.495 -35.713 1.00 87.38 529 HIS A C 1
ATOM 4131 O O . HIS A 1 529 ? -4.565 2.461 -36.364 1.00 87.38 529 HIS A O 1
ATOM 4137 N N . PRO A 1 530 ? -3.749 4.052 -35.002 1.00 88.06 530 PRO A N 1
ATOM 4138 C CA . PRO A 1 530 ? -2.362 3.570 -35.055 1.00 88.06 530 PRO A CA 1
ATOM 4139 C C . PRO A 1 530 ? -2.139 2.112 -34.614 1.00 88.06 530 PRO A C 1
ATOM 4141 O O . PRO A 1 530 ? -1.080 1.552 -34.886 1.00 88.06 530 PRO A O 1
ATOM 4144 N N . TRP A 1 531 ? -3.098 1.479 -33.925 1.00 89.69 531 TRP A N 1
ATOM 4145 C CA . TRP A 1 531 ? -2.975 0.091 -33.442 1.00 89.69 531 TRP A CA 1
ATOM 4146 C C . TRP A 1 531 ? -2.775 -0.901 -34.607 1.00 89.69 531 TRP A C 1
ATOM 4148 O O . TRP A 1 531 ? -2.034 -1.877 -34.475 1.00 89.69 531 TRP A O 1
ATOM 4158 N N . ILE A 1 532 ? -3.355 -0.606 -35.777 1.00 92.62 532 ILE A N 1
ATOM 4159 C CA . ILE A 1 532 ? -3.230 -1.415 -36.999 1.00 92.62 532 ILE A CA 1
ATOM 4160 C C . ILE A 1 532 ? -1.789 -1.405 -37.522 1.00 92.62 532 ILE A C 1
ATOM 4162 O O . ILE A 1 532 ? -1.305 -2.410 -38.044 1.00 92.62 532 ILE A O 1
ATOM 4166 N N . ASP A 1 533 ? -1.065 -0.298 -37.353 1.00 91.62 533 ASP A N 1
ATOM 4167 C CA . ASP A 1 533 ? 0.287 -0.131 -37.895 1.00 91.62 533 ASP A CA 1
ATOM 4168 C C . ASP A 1 533 ? 1.311 -1.068 -37.261 1.00 91.62 533 ASP A C 1
ATOM 4170 O O . ASP A 1 533 ? 2.336 -1.370 -37.880 1.00 91.62 533 ASP A O 1
ATOM 4174 N N . LEU A 1 534 ? 1.009 -1.542 -36.051 1.00 92.81 534 LEU A N 1
ATOM 4175 C CA . LEU A 1 534 ? 1.915 -2.267 -35.169 1.00 92.81 534 LEU A CA 1
ATOM 4176 C C . LEU A 1 534 ? 2.112 -3.737 -35.564 1.00 92.81 534 LEU A C 1
ATOM 4178 O O . LEU A 1 534 ? 3.005 -4.387 -35.023 1.00 92.81 534 LEU A O 1
ATOM 4182 N N . PHE A 1 535 ? 1.325 -4.280 -36.499 1.00 95.38 535 PHE A N 1
ATOM 4183 C CA . PHE A 1 535 ? 1.467 -5.672 -36.940 1.00 95.38 535 PHE A CA 1
ATOM 4184 C C . PHE A 1 535 ? 2.460 -5.817 -38.105 1.00 95.38 535 PHE A C 1
ATOM 4186 O O . PHE A 1 535 ? 2.342 -5.109 -39.108 1.00 95.38 535 PHE A O 1
ATOM 4193 N N . PRO A 1 536 ? 3.377 -6.802 -38.077 1.00 96.31 536 PRO A N 1
ATOM 4194 C CA . PRO A 1 536 ? 4.405 -6.977 -39.109 1.00 96.31 536 PRO A CA 1
ATOM 4195 C C . PRO A 1 536 ? 3.908 -7.709 -40.371 1.00 96.31 536 PRO A C 1
ATOM 4197 O O . PRO A 1 536 ? 4.673 -8.419 -41.024 1.00 96.31 536 PRO A O 1
ATOM 4200 N N . LEU A 1 537 ? 2.624 -7.575 -40.717 1.00 96.88 537 LEU A N 1
ATOM 4201 C CA . LEU A 1 537 ? 1.994 -8.235 -41.866 1.00 96.88 537 LEU A CA 1
ATOM 4202 C C . LEU A 1 537 ? 1.297 -7.196 -42.758 1.00 96.88 537 LEU A C 1
ATOM 4204 O O . LEU A 1 537 ? 0.126 -6.879 -42.537 1.00 96.88 537 LEU A O 1
ATOM 4208 N N . PRO A 1 538 ? 1.982 -6.653 -43.785 1.00 95.56 538 PRO A N 1
ATOM 4209 C CA . PRO A 1 538 ? 1.443 -5.591 -44.636 1.00 95.56 538 PRO A CA 1
ATOM 4210 C C . PRO A 1 538 ? 0.087 -5.922 -45.266 1.00 95.56 538 PRO A C 1
ATOM 4212 O O . PRO A 1 538 ? -0.815 -5.092 -45.230 1.00 95.56 538 PRO A O 1
ATOM 4215 N N . ARG A 1 539 ? -0.093 -7.142 -45.795 1.00 96.50 539 ARG A N 1
ATOM 4216 C CA . ARG A 1 539 ? -1.364 -7.555 -46.413 1.00 96.50 539 ARG A CA 1
ATOM 4217 C C . ARG A 1 539 ? -2.503 -7.647 -45.395 1.00 96.50 539 ARG A C 1
ATOM 4219 O O . ARG A 1 539 ? -3.618 -7.251 -45.713 1.00 96.50 539 ARG A O 1
ATOM 4226 N N . MET A 1 540 ? -2.216 -8.128 -44.188 1.00 96.25 540 MET A N 1
ATOM 4227 C CA . MET A 1 540 ? -3.199 -8.229 -43.109 1.00 96.25 540 MET A CA 1
ATOM 4228 C C . MET A 1 540 ? -3.680 -6.843 -42.668 1.00 96.25 540 MET A C 1
ATOM 4230 O O . MET A 1 540 ? -4.883 -6.628 -42.578 1.00 96.25 540 MET A O 1
ATOM 4234 N N . ARG A 1 541 ? -2.761 -5.883 -42.490 1.00 96.25 541 ARG A N 1
ATOM 4235 C CA . ARG A 1 541 ? -3.105 -4.481 -42.186 1.00 96.25 541 ARG A CA 1
ATOM 4236 C C . ARG A 1 541 ? -4.013 -3.884 -43.259 1.00 96.25 541 ARG A C 1
ATOM 4238 O O . ARG A 1 541 ? -5.052 -3.312 -42.961 1.00 96.25 541 ARG A O 1
ATOM 4245 N N . ASP A 1 542 ? -3.667 -4.112 -44.521 1.00 96.56 542 ASP A N 1
ATOM 4246 C CA . ASP A 1 542 ? -4.476 -3.740 -45.680 1.00 96.56 542 ASP A CA 1
ATOM 4247 C C . ASP A 1 542 ? -5.896 -4.341 -45.643 1.00 96.56 542 ASP A C 1
ATOM 4249 O O . ASP A 1 542 ? -6.861 -3.691 -46.043 1.00 96.56 542 ASP A O 1
ATOM 4253 N N . ASN A 1 543 ? -6.033 -5.592 -45.201 1.00 96.00 543 ASN A N 1
ATOM 4254 C CA . ASN A 1 543 ? -7.326 -6.260 -45.077 1.00 96.00 543 ASN A CA 1
ATOM 4255 C C . ASN A 1 543 ? -8.147 -5.684 -43.915 1.00 96.00 543 ASN A C 1
ATOM 4257 O O . ASN A 1 543 ? -9.332 -5.430 -44.112 1.00 96.00 543 ASN A O 1
ATOM 4261 N N . PHE A 1 544 ? -7.522 -5.409 -42.763 1.00 95.50 544 PHE A N 1
ATOM 4262 C CA . PHE A 1 544 ? -8.170 -4.730 -41.633 1.00 95.50 544 PHE A CA 1
ATOM 4263 C C . PHE A 1 544 ? -8.728 -3.378 -42.068 1.00 95.50 544 PHE A C 1
ATOM 4265 O O . PHE A 1 544 ? -9.913 -3.123 -41.893 1.00 95.50 544 PHE A O 1
ATOM 4272 N N . LEU A 1 545 ? -7.913 -2.562 -42.743 1.00 94.06 545 LEU A N 1
ATOM 4273 C CA . LEU A 1 545 ? -8.329 -1.245 -43.220 1.00 94.06 545 LEU A CA 1
ATOM 4274 C C . LEU A 1 545 ? -9.537 -1.288 -44.152 1.00 94.06 545 LEU A C 1
ATOM 4276 O O . LEU A 1 545 ? -10.395 -0.422 -44.047 1.00 94.06 545 LEU A O 1
ATOM 4280 N N . ARG A 1 546 ? -9.609 -2.269 -45.064 1.00 93.19 546 ARG A N 1
ATOM 4281 C CA . ARG A 1 546 ? -10.776 -2.436 -45.950 1.00 93.19 546 ARG A CA 1
ATOM 4282 C C . ARG A 1 546 ? -12.008 -2.905 -45.183 1.00 93.19 546 ARG A C 1
ATOM 4284 O O . ARG A 1 546 ? -13.106 -2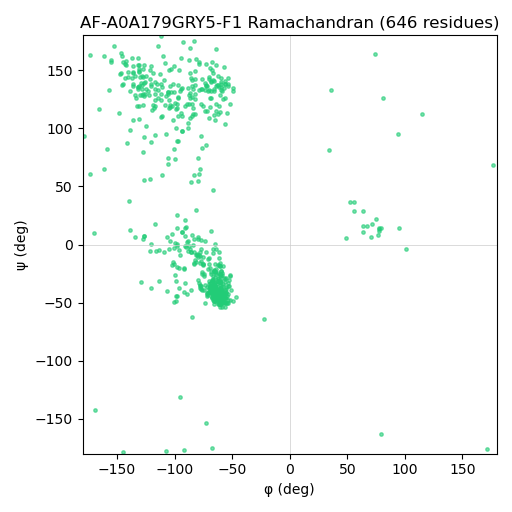.473 -45.511 1.00 93.19 546 ARG A O 1
ATOM 4291 N N . ALA A 1 547 ? -11.821 -3.788 -44.206 1.00 91.81 547 ALA A N 1
ATOM 4292 C CA . ALA A 1 547 ? -12.897 -4.369 -43.417 1.00 91.81 547 ALA A CA 1
ATOM 4293 C C . ALA A 1 547 ? -13.596 -3.324 -42.537 1.00 91.81 547 ALA A C 1
ATOM 4295 O O . ALA A 1 547 ? -14.816 -3.226 -42.577 1.00 91.81 547 ALA A O 1
ATOM 4296 N N . ILE A 1 548 ? -12.830 -2.505 -41.810 1.00 90.38 548 ILE A N 1
ATOM 4297 C CA . ILE A 1 548 ? -13.370 -1.515 -40.860 1.00 90.38 548 ILE A CA 1
ATOM 4298 C C . ILE A 1 548 ? -14.042 -0.304 -41.529 1.00 90.38 548 ILE A C 1
ATOM 4300 O O . ILE A 1 548 ? -14.638 0.522 -40.845 1.00 90.38 548 ILE A O 1
ATOM 4304 N N . GLN A 1 549 ? -13.971 -0.173 -42.863 1.00 87.62 549 GLN A N 1
ATOM 4305 C CA . GLN A 1 549 ? -14.726 0.870 -43.577 1.00 87.62 549 GLN A CA 1
ATOM 4306 C C . GLN A 1 549 ? -16.241 0.670 -43.461 1.00 87.62 549 GLN A C 1
ATOM 4308 O O . GLN A 1 549 ? -16.995 1.631 -43.613 1.00 87.62 549 GLN A O 1
ATOM 4313 N N . ASP A 1 550 ? -16.680 -0.564 -43.212 1.00 86.12 550 ASP A N 1
ATOM 4314 C CA . ASP A 1 550 ? -18.082 -0.921 -43.054 1.00 86.12 550 ASP A CA 1
ATOM 4315 C C . ASP A 1 550 ? -18.288 -1.629 -41.700 1.00 86.12 550 ASP A C 1
ATOM 4317 O O . ASP A 1 550 ? -17.971 -2.817 -41.571 1.00 86.12 550 ASP A O 1
ATOM 4321 N N . PRO A 1 551 ? -18.824 -0.923 -40.685 1.00 83.00 551 PRO A N 1
ATOM 4322 C CA . PRO A 1 551 ? -19.092 -1.498 -39.367 1.00 83.00 551 PRO A CA 1
ATOM 4323 C C . PRO A 1 551 ? -20.054 -2.694 -39.390 1.00 83.00 551 PRO A C 1
ATOM 4325 O O . PRO A 1 551 ? -19.986 -3.536 -38.499 1.00 83.00 551 PRO A O 1
ATOM 4328 N N . ASP A 1 552 ? -20.916 -2.811 -40.410 1.00 81.62 552 ASP A N 1
ATOM 4329 C CA . ASP A 1 552 ? -21.819 -3.961 -40.559 1.00 81.62 552 ASP A CA 1
ATOM 4330 C C . ASP A 1 552 ? -21.073 -5.218 -41.050 1.00 81.62 552 ASP A C 1
ATOM 4332 O O . ASP A 1 552 ? -21.590 -6.336 -40.952 1.00 81.62 552 ASP A O 1
ATOM 4336 N N . ILE A 1 553 ? -19.859 -5.047 -41.585 1.00 86.12 553 ILE A N 1
ATOM 4337 C CA . ILE A 1 553 ? -18.958 -6.120 -42.024 1.00 86.12 553 ILE A CA 1
ATOM 4338 C C . ILE A 1 553 ? -17.919 -6.432 -40.945 1.00 86.12 553 ILE A C 1
ATOM 4340 O O . ILE A 1 553 ? -17.633 -7.606 -40.696 1.00 86.12 553 ILE A O 1
ATOM 4344 N N . CYS A 1 554 ? -17.329 -5.406 -40.330 1.00 89.44 554 CYS A N 1
ATOM 4345 C CA . CYS A 1 554 ? -16.314 -5.563 -39.299 1.00 89.44 554 CYS A CA 1
ATOM 4346 C C . CYS A 1 554 ? -16.381 -4.422 -38.285 1.00 89.44 554 CYS A C 1
ATOM 4348 O O . CYS A 1 554 ? -16.033 -3.283 -38.590 1.00 89.44 554 CYS A O 1
ATOM 4350 N N . ASP A 1 555 ? -16.755 -4.765 -37.058 1.00 87.25 555 ASP A N 1
ATOM 4351 C CA . ASP A 1 555 ? -16.674 -3.869 -35.910 1.00 87.25 555 ASP A CA 1
ATOM 4352 C C . ASP A 1 555 ? -15.200 -3.711 -35.480 1.00 87.25 555 ASP A C 1
ATOM 4354 O O . ASP A 1 555 ? -14.551 -4.689 -35.086 1.00 87.25 555 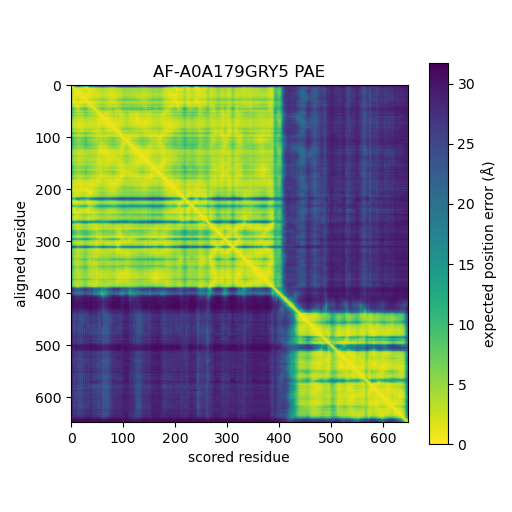ASP A O 1
ATOM 4358 N N . GLU A 1 556 ? -14.656 -2.496 -35.616 1.00 85.44 556 GLU A N 1
ATOM 4359 C CA . GLU A 1 556 ? -13.265 -2.183 -35.270 1.00 85.44 556 GLU A CA 1
ATOM 4360 C C . GLU A 1 556 ? -12.983 -2.401 -33.780 1.00 85.44 556 GLU A C 1
ATOM 4362 O O . GLU A 1 556 ? -11.922 -2.931 -33.448 1.00 85.44 556 GLU A O 1
ATOM 4367 N N . ASP A 1 557 ? -13.924 -2.064 -32.895 1.00 81.50 557 ASP A N 1
ATOM 4368 C CA . ASP A 1 557 ? -13.730 -2.156 -31.447 1.00 81.50 557 ASP A CA 1
ATOM 4369 C C . ASP A 1 557 ? -13.631 -3.619 -31.015 1.00 81.50 557 ASP A C 1
ATOM 4371 O O . ASP A 1 557 ? -12.744 -3.993 -30.246 1.00 81.50 557 ASP A O 1
ATOM 4375 N N . VAL A 1 558 ? -14.481 -4.485 -31.575 1.00 85.94 558 VAL A N 1
ATOM 4376 C CA . VAL A 1 558 ? -14.432 -5.931 -31.302 1.00 85.94 558 VAL A CA 1
ATOM 4377 C C . VAL A 1 558 ? -13.140 -6.549 -31.844 1.00 85.94 558 VAL A C 1
ATOM 4379 O O . VAL A 1 558 ? -12.538 -7.400 -31.183 1.00 85.94 558 VAL A O 1
ATOM 4382 N N . LEU A 1 559 ? -12.691 -6.130 -33.032 1.00 87.38 559 LEU A N 1
ATOM 4383 C CA . LEU A 1 559 ? -11.440 -6.610 -33.621 1.00 87.38 559 LEU A CA 1
ATOM 4384 C C . LEU A 1 559 ? -10.216 -6.142 -32.815 1.00 87.38 559 LEU A C 1
ATOM 4386 O O . LEU A 1 559 ? -9.323 -6.944 -32.532 1.00 87.38 559 LEU A O 1
ATOM 4390 N N . CYS A 1 560 ? -10.187 -4.868 -32.421 1.00 85.56 560 CYS A N 1
ATOM 4391 C CA . CYS A 1 560 ? -9.146 -4.284 -31.580 1.00 85.56 560 CYS A CA 1
ATOM 4392 C C . CYS A 1 560 ? -9.104 -4.977 -30.213 1.00 85.56 560 CYS A C 1
ATOM 4394 O O . CYS A 1 560 ? -8.039 -5.385 -29.756 1.00 85.56 560 CYS A O 1
ATOM 4396 N N . HIS A 1 561 ? -10.261 -5.217 -29.596 1.00 82.38 561 HIS A N 1
ATOM 4397 C CA . HIS A 1 561 ? -10.364 -5.929 -28.326 1.00 82.38 561 HIS A CA 1
ATOM 4398 C C . HIS A 1 561 ? -9.816 -7.363 -28.396 1.00 82.38 561 HIS A C 1
ATOM 4400 O O . HIS A 1 561 ? -9.120 -7.818 -27.487 1.00 82.38 561 HIS A O 1
ATOM 4406 N N . ASP A 1 562 ? -10.067 -8.091 -29.480 1.00 84.25 562 ASP A N 1
ATOM 4407 C CA . ASP A 1 562 ? -9.547 -9.452 -29.644 1.00 84.25 562 ASP A CA 1
ATOM 4408 C C . ASP A 1 562 ? -8.024 -9.514 -29.869 1.00 84.25 562 ASP A C 1
ATOM 4410 O O . ASP A 1 562 ? -7.359 -10.479 -29.471 1.00 84.25 562 ASP A O 1
ATOM 4414 N N . LEU A 1 563 ? -7.464 -8.483 -30.504 1.00 83.38 563 LEU A N 1
ATOM 4415 C CA . LEU A 1 563 ? -6.066 -8.443 -30.935 1.00 83.38 563 LEU A CA 1
ATOM 4416 C C . LEU A 1 563 ? -5.129 -7.654 -30.014 1.00 83.38 563 LEU A C 1
ATOM 4418 O O . LEU A 1 563 ? -3.927 -7.917 -30.023 1.00 83.38 563 LEU A O 1
ATOM 4422 N N . ALA A 1 564 ? -5.647 -6.674 -29.278 1.00 72.12 564 ALA A N 1
ATOM 4423 C CA . ALA A 1 564 ? -4.860 -5.644 -28.603 1.00 72.12 564 ALA A CA 1
ATOM 4424 C C . ALA A 1 564 ? -5.358 -5.306 -27.183 1.00 72.12 564 ALA A C 1
ATOM 4426 O O . ALA A 1 564 ? -4.897 -4.323 -26.605 1.00 72.12 564 ALA A O 1
ATOM 4427 N N . HIS A 1 565 ? -6.259 -6.107 -26.594 1.00 73.62 565 HIS A N 1
ATOM 4428 C CA . HIS A 1 565 ? -6.650 -5.981 -25.183 1.00 73.62 565 HIS A CA 1
ATOM 4429 C C . HIS A 1 565 ? -6.261 -7.203 -24.344 1.00 73.62 565 HIS A C 1
ATOM 4431 O O . HIS A 1 565 ? -6.427 -8.355 -24.751 1.00 73.62 565 HIS A O 1
ATOM 4437 N N . PHE A 1 566 ? -5.770 -6.927 -23.133 1.00 69.81 566 PHE A N 1
ATOM 4438 C CA . PHE A 1 566 ? -5.384 -7.932 -22.149 1.00 69.81 566 PHE A CA 1
ATOM 4439 C C . PHE A 1 566 ? -6.591 -8.400 -21.328 1.00 69.81 566 PHE A C 1
ATOM 4441 O O . PHE A 1 566 ? -7.059 -7.662 -20.467 1.00 69.81 566 PHE A O 1
ATOM 4448 N N . ASP A 1 567 ? -7.011 -9.649 -21.542 1.00 66.06 567 ASP A N 1
ATOM 4449 C CA . ASP A 1 567 ? -8.022 -10.336 -20.733 1.00 66.06 567 ASP A CA 1
ATOM 4450 C C . ASP A 1 567 ? -7.523 -11.739 -20.354 1.00 66.06 567 ASP A C 1
ATOM 4452 O O . ASP A 1 567 ? -7.024 -12.478 -21.207 1.00 66.06 567 ASP A O 1
ATOM 4456 N N . ASP A 1 568 ? -7.670 -12.138 -19.087 1.00 61.41 568 ASP A N 1
ATOM 4457 C CA . ASP A 1 568 ? -7.260 -13.461 -18.579 1.00 61.41 568 ASP A CA 1
ATOM 4458 C C . ASP A 1 568 ? -8.295 -14.552 -18.925 1.00 61.41 568 ASP A C 1
ATOM 4460 O O . ASP A 1 568 ? -8.850 -15.231 -18.060 1.00 61.41 568 ASP A O 1
ATOM 4464 N N . VAL A 1 569 ? -8.625 -14.680 -20.216 1.00 66.06 569 VAL A N 1
ATOM 4465 C CA . VAL A 1 569 ? -9.650 -15.606 -20.719 1.00 66.06 569 VAL A CA 1
ATOM 4466 C C . VAL A 1 569 ? -9.024 -16.630 -21.663 1.00 66.06 569 VAL A C 1
ATOM 4468 O O . VAL A 1 569 ? -8.505 -16.305 -22.733 1.00 66.06 569 VAL A O 1
ATOM 4471 N N . ALA A 1 570 ? -9.096 -17.905 -21.280 1.00 66.56 570 ALA A N 1
ATOM 4472 C CA . ALA A 1 570 ? -8.636 -19.015 -22.110 1.00 66.56 570 ALA A CA 1
ATOM 4473 C C . ALA A 1 570 ? -9.502 -19.182 -23.373 1.00 66.56 570 ALA A C 1
ATOM 4475 O O . ALA A 1 570 ? -10.723 -19.070 -23.318 1.00 66.56 570 ALA A O 1
ATOM 4476 N N . GLY A 1 571 ? -8.872 -19.506 -24.508 1.00 65.00 571 GLY A N 1
ATOM 4477 C CA . GLY A 1 571 ? -9.579 -19.804 -25.763 1.00 65.00 571 GLY A CA 1
ATOM 4478 C C . GLY A 1 571 ? -10.101 -18.584 -26.533 1.00 65.00 571 GLY A C 1
ATOM 4479 O O . GLY A 1 571 ? -10.864 -18.756 -27.480 1.00 65.00 571 GLY A O 1
ATOM 4480 N N . LYS A 1 572 ? -9.692 -17.365 -26.155 1.00 78.50 572 LYS A N 1
ATOM 4481 C CA . LYS A 1 572 ? -10.025 -16.125 -26.873 1.00 78.50 572 LYS A CA 1
ATOM 4482 C C . LYS A 1 572 ? -9.453 -16.135 -28.300 1.00 78.50 572 LYS A C 1
ATOM 4484 O O . LYS A 1 572 ? -8.355 -16.641 -28.541 1.00 78.50 572 LYS A O 1
ATOM 4489 N N . ALA A 1 573 ? -10.191 -15.545 -29.240 1.00 85.06 573 ALA A N 1
ATOM 4490 C CA . ALA A 1 573 ? -9.714 -15.294 -30.595 1.00 85.06 573 ALA A CA 1
ATOM 4491 C C . ALA A 1 573 ? -8.557 -14.287 -30.547 1.00 85.06 573 ALA A C 1
ATOM 4493 O O . ALA A 1 573 ? -8.775 -13.115 -30.279 1.00 85.06 573 ALA A O 1
ATOM 4494 N N . THR A 1 574 ? -7.323 -14.744 -30.765 1.00 88.31 574 THR A N 1
ATOM 4495 C CA . THR A 1 574 ? -6.129 -13.890 -30.662 1.00 88.31 574 THR A CA 1
ATOM 4496 C C . THR A 1 574 ? -4.970 -14.368 -31.549 1.00 88.31 574 THR A C 1
ATOM 4498 O O . THR A 1 574 ? -5.001 -15.476 -32.100 1.00 88.31 574 THR A O 1
ATOM 4501 N N . LEU A 1 575 ? -3.925 -13.550 -31.667 1.00 92.75 575 LEU A N 1
ATOM 4502 C CA . LEU A 1 575 ? -2.639 -13.957 -32.238 1.00 92.75 575 LEU A CA 1
ATOM 4503 C C . LEU A 1 575 ? -1.681 -14.398 -31.124 1.00 92.75 575 LEU A C 1
ATOM 4505 O O . LEU A 1 575 ? -1.865 -14.073 -29.958 1.00 92.75 575 LEU A O 1
ATOM 4509 N N . ILE A 1 576 ? -0.647 -15.152 -31.477 1.00 94.19 576 ILE A N 1
ATOM 4510 C CA . ILE A 1 576 ? 0.372 -15.633 -30.543 1.00 94.19 576 ILE A CA 1
ATOM 4511 C C . ILE A 1 576 ? 1.738 -15.164 -31.035 1.00 94.19 576 ILE A C 1
ATOM 4513 O O . ILE A 1 576 ? 2.058 -15.329 -32.213 1.00 94.19 576 ILE A O 1
ATOM 4517 N N . VAL A 1 577 ? 2.546 -14.594 -30.138 1.00 95.44 577 VAL A N 1
ATOM 4518 C CA . VAL A 1 577 ? 3.897 -14.105 -30.451 1.00 95.44 577 VAL A CA 1
ATOM 4519 C C . VAL A 1 577 ? 4.950 -14.964 -29.757 1.00 95.44 577 VAL A C 1
ATOM 4521 O O . VAL A 1 577 ? 4.943 -15.113 -28.535 1.00 95.44 577 VAL A O 1
ATOM 4524 N N . TRP A 1 578 ? 5.873 -15.505 -30.550 1.00 93.56 578 TRP A N 1
ATOM 4525 C CA . TRP A 1 578 ? 6.905 -16.455 -30.120 1.00 93.56 578 TRP A CA 1
ATOM 4526 C C . TRP A 1 578 ? 8.328 -15.883 -30.101 1.00 93.56 578 TRP A C 1
ATOM 4528 O O . TRP A 1 578 ? 9.259 -16.566 -29.676 1.00 93.56 578 TRP A O 1
ATOM 4538 N N . GLY A 1 579 ? 8.525 -14.660 -30.591 1.00 92.94 579 GLY A N 1
ATOM 4539 C CA . GLY A 1 579 ? 9.849 -14.060 -30.753 1.00 92.94 579 GLY A CA 1
ATOM 4540 C C . GLY A 1 579 ? 9.782 -12.571 -31.072 1.00 92.94 579 GLY A C 1
ATOM 4541 O O . GLY A 1 579 ? 8.936 -11.864 -30.528 1.00 92.94 579 GLY A O 1
ATOM 4542 N N . ASP A 1 580 ? 10.680 -12.095 -31.936 1.00 94.31 580 ASP A N 1
ATOM 4543 C CA . ASP A 1 580 ? 10.801 -10.670 -32.248 1.00 94.31 580 ASP A CA 1
ATOM 4544 C C . ASP A 1 580 ? 9.513 -10.101 -32.858 1.00 94.31 580 ASP A C 1
ATOM 4546 O O . ASP A 1 580 ? 8.976 -10.605 -33.844 1.00 94.31 580 ASP A O 1
ATOM 4550 N N . ALA A 1 581 ? 9.043 -8.995 -32.281 1.00 95.50 581 ALA A N 1
ATOM 4551 C CA . ALA A 1 581 ? 7.745 -8.403 -32.589 1.00 95.50 581 ALA A CA 1
ATOM 4552 C C . ALA A 1 581 ? 7.585 -7.971 -34.055 1.00 95.50 581 ALA A C 1
ATOM 4554 O O . ALA A 1 581 ? 6.483 -8.026 -34.601 1.00 95.50 581 ALA A O 1
ATOM 4555 N N . TRP A 1 582 ? 8.672 -7.552 -34.700 1.00 94.69 582 TRP A N 1
ATOM 4556 C CA . TRP A 1 582 ? 8.679 -7.090 -36.087 1.00 94.69 582 TRP A CA 1
ATOM 4557 C C . TRP A 1 582 ? 8.887 -8.223 -37.104 1.00 94.69 582 TRP A C 1
ATOM 4559 O O . TRP A 1 582 ? 8.818 -7.971 -38.306 1.00 94.69 582 TRP A O 1
ATOM 4569 N N . ASP A 1 583 ? 9.157 -9.459 -36.678 1.00 96.06 583 ASP A N 1
ATOM 4570 C CA . ASP A 1 583 ? 9.337 -10.601 -37.580 1.00 96.06 583 ASP A CA 1
ATOM 4571 C C . ASP A 1 583 ? 8.019 -11.361 -37.744 1.00 96.06 583 ASP A C 1
ATOM 4573 O O . ASP A 1 583 ? 7.546 -12.009 -36.814 1.00 96.06 583 ASP A O 1
ATOM 4577 N N . SER A 1 584 ? 7.429 -11.338 -38.941 1.00 95.25 584 SER A N 1
ATOM 4578 C CA . SER A 1 584 ? 6.160 -12.027 -39.215 1.00 95.25 584 SER A CA 1
ATOM 4579 C C . SER A 1 584 ? 6.216 -13.538 -38.971 1.00 95.25 584 SER A C 1
ATOM 4581 O O . SER A 1 584 ? 5.189 -14.148 -38.685 1.00 95.25 584 SER A O 1
ATOM 4583 N N . ARG A 1 585 ? 7.407 -14.154 -39.008 1.00 96.06 585 ARG A N 1
ATOM 4584 C CA . ARG A 1 585 ? 7.597 -15.584 -38.711 1.00 96.06 585 ARG A CA 1
ATOM 4585 C C . ARG A 1 585 ? 7.404 -15.909 -37.232 1.00 96.06 585 ARG A C 1
ATOM 4587 O O . ARG A 1 585 ? 7.228 -17.075 -36.891 1.00 96.06 585 ARG A O 1
ATOM 4594 N N . CYS A 1 586 ? 7.444 -14.907 -36.358 1.00 96.94 586 CYS A N 1
ATOM 4595 C CA . CYS A 1 586 ? 7.219 -15.052 -34.924 1.00 96.94 586 CYS A CA 1
ATOM 4596 C C . CYS A 1 586 ? 5.740 -14.950 -34.529 1.00 96.94 586 CYS A C 1
ATOM 4598 O O . CYS A 1 586 ? 5.442 -15.111 -33.349 1.00 96.94 586 CYS A O 1
ATOM 4600 N N . TRP A 1 587 ? 4.834 -14.719 -35.483 1.00 96.75 587 TRP A N 1
ATOM 4601 C CA . TRP A 1 587 ? 3.399 -14.596 -35.238 1.00 96.75 587 TRP A CA 1
ATOM 4602 C C . TRP A 1 587 ? 2.650 -15.856 -35.680 1.00 96.75 587 TRP A C 1
ATOM 4604 O O . TRP A 1 587 ? 2.899 -16.409 -36.748 1.00 96.75 587 TRP A O 1
ATOM 4614 N N . GLU A 1 588 ? 1.713 -16.306 -34.858 1.00 96.25 588 GLU A N 1
ATOM 4615 C CA . GLU A 1 588 ? 0.831 -17.444 -35.114 1.00 96.25 588 GLU A CA 1
ATOM 4616 C C . GLU A 1 588 ? -0.629 -17.012 -34.938 1.00 96.25 588 GLU A C 1
ATOM 4618 O O . GLU A 1 588 ? -0.959 -16.280 -34.008 1.00 96.25 588 GLU A O 1
ATOM 4623 N N . ALA A 1 589 ? -1.515 -17.476 -35.820 1.00 95.75 589 ALA A N 1
ATOM 4624 C CA . ALA A 1 589 ? -2.953 -17.309 -35.657 1.00 95.75 589 ALA A CA 1
ATOM 4625 C C . ALA A 1 589 ? -3.523 -18.492 -34.867 1.00 95.75 589 ALA A C 1
ATOM 4627 O O . ALA A 1 589 ? -3.401 -19.640 -35.300 1.00 95.75 589 ALA A O 1
ATOM 4628 N N . SER A 1 590 ? -4.156 -18.219 -33.721 1.00 93.00 590 SER A N 1
ATOM 4629 C CA . SER A 1 590 ? -4.864 -19.261 -32.967 1.00 93.00 590 SER A CA 1
ATOM 4630 C C . SER A 1 590 ? -6.048 -19.813 -33.769 1.00 93.00 590 SER A C 1
ATOM 4632 O O . SER A 1 590 ? -6.624 -19.113 -34.601 1.00 93.00 590 SER A O 1
ATOM 4634 N N . GLU A 1 591 ? -6.467 -21.054 -33.504 1.00 92.31 591 GLU A N 1
ATOM 4635 C CA . GLU A 1 591 ? -7.649 -21.618 -34.175 1.00 92.31 591 GLU A CA 1
ATOM 4636 C C . GLU A 1 591 ? -8.913 -20.786 -33.905 1.00 92.31 591 GLU A C 1
ATOM 4638 O O . GLU A 1 591 ? -9.659 -20.515 -34.840 1.00 92.31 591 GLU A O 1
ATOM 4643 N N . ALA A 1 592 ? -9.096 -20.275 -32.682 1.00 91.94 592 ALA A N 1
ATOM 4644 C CA . ALA A 1 592 ? -10.199 -19.370 -32.345 1.00 91.94 592 ALA A CA 1
ATOM 4645 C C . ALA A 1 592 ? -10.159 -18.066 -33.166 1.00 91.94 592 ALA A C 1
ATOM 4647 O O . ALA A 1 592 ? -11.196 -17.566 -33.606 1.00 91.94 592 ALA A O 1
ATOM 4648 N N . PHE A 1 593 ? -8.962 -17.527 -33.430 1.00 94.25 593 PHE A N 1
ATOM 4649 C CA . PHE A 1 593 ? -8.807 -16.391 -34.338 1.00 94.25 593 PHE A CA 1
ATOM 4650 C C . PHE A 1 593 ? -9.166 -16.760 -35.775 1.00 94.25 593 PHE A C 1
ATOM 4652 O O . PHE A 1 593 ? -9.846 -15.998 -36.449 1.00 94.25 593 PHE A O 1
ATOM 4659 N N . LEU A 1 594 ? -8.758 -17.935 -36.252 1.00 95.62 594 LEU A N 1
ATOM 4660 C CA . LEU A 1 594 ? -9.112 -18.399 -37.593 1.00 95.62 594 LEU A CA 1
ATOM 4661 C C . LEU A 1 594 ? -10.623 -18.631 -37.752 1.00 95.62 594 LEU A C 1
ATOM 4663 O O . LEU A 1 594 ? -11.165 -18.368 -38.824 1.00 95.62 594 LEU A O 1
ATOM 4667 N N . GLU A 1 595 ? -11.308 -19.084 -36.702 1.00 94.75 595 GLU A N 1
ATOM 4668 C CA . GLU A 1 595 ? -12.765 -19.259 -36.693 1.00 94.75 595 GLU A CA 1
ATOM 4669 C C . GLU A 1 595 ? -13.525 -17.937 -36.745 1.00 94.75 595 GLU A C 1
ATOM 4671 O O . GLU A 1 595 ? -14.527 -17.848 -37.453 1.00 94.75 595 GLU A O 1
ATOM 4676 N N . LYS A 1 596 ? -13.051 -16.914 -36.027 1.00 93.94 596 LYS A N 1
ATOM 4677 C CA . LYS A 1 596 ? -13.736 -15.618 -35.934 1.00 93.94 596 LYS A CA 1
ATOM 4678 C C . LYS A 1 596 ? -13.317 -14.637 -37.033 1.00 93.94 596 LYS A C 1
ATOM 4680 O O . LYS A 1 596 ? -14.156 -13.977 -37.634 1.00 93.94 596 LYS A O 1
ATOM 4685 N N . TRP A 1 597 ? -12.023 -14.574 -37.326 1.00 95.31 597 TRP A N 1
ATOM 4686 C CA . TRP A 1 597 ? -11.381 -13.525 -38.124 1.00 95.31 597 TRP A CA 1
ATOM 4687 C C . TRP A 1 597 ? -10.545 -14.058 -39.295 1.00 95.31 597 TRP A C 1
ATOM 4689 O O . TRP A 1 597 ? -9.864 -13.284 -39.967 1.00 95.31 597 TRP A O 1
ATOM 4699 N N . GLY A 1 598 ? -10.586 -15.365 -39.584 1.00 95.25 598 GLY A N 1
ATOM 4700 C CA . GLY A 1 598 ? -9.746 -15.999 -40.608 1.00 95.25 598 GLY A CA 1
ATOM 4701 C C . GLY A 1 598 ? -9.828 -15.356 -41.999 1.00 95.25 598 GLY A C 1
ATOM 4702 O O . GLY A 1 598 ? -8.821 -15.293 -42.703 1.00 95.25 598 GLY A O 1
ATOM 4703 N N . TRP A 1 599 ? -10.986 -14.822 -42.387 1.00 95.00 599 TRP A N 1
ATOM 4704 C CA . TRP A 1 599 ? -11.202 -14.117 -43.653 1.00 95.00 599 TRP A CA 1
ATOM 4705 C C . TRP A 1 599 ? -10.325 -12.861 -43.815 1.00 95.00 599 TRP A C 1
ATOM 4707 O O . TRP A 1 599 ? -9.960 -12.515 -44.940 1.00 95.00 599 TRP A O 1
ATOM 4717 N N . LEU A 1 600 ? -9.908 -12.221 -42.715 1.00 95.69 600 LEU A N 1
ATOM 4718 C CA . LEU A 1 600 ? -8.989 -11.075 -42.729 1.00 95.69 600 LEU A CA 1
ATOM 4719 C C . LEU A 1 600 ? -7.551 -11.471 -43.107 1.00 95.69 600 LEU A C 1
ATOM 4721 O O . LEU A 1 600 ? -6.732 -10.609 -43.426 1.00 95.69 600 LEU A O 1
ATOM 4725 N N . LEU A 1 601 ? -7.230 -12.768 -43.128 1.00 96.00 601 LEU A N 1
ATOM 4726 C CA . LEU A 1 601 ? -5.920 -13.293 -43.529 1.00 96.00 601 LEU A CA 1
ATOM 4727 C C . LEU A 1 601 ? -5.852 -13.675 -45.018 1.00 96.00 601 LEU A C 1
ATOM 4729 O O . LEU A 1 601 ? -4.885 -14.306 -45.457 1.00 96.00 601 LEU A O 1
ATOM 4733 N N . PHE A 1 602 ? -6.858 -13.300 -45.818 1.00 92.69 602 PHE A N 1
ATOM 4734 C CA . PHE A 1 602 ? -6.861 -13.583 -47.251 1.00 92.69 602 PHE A CA 1
ATOM 4735 C C . PHE A 1 602 ? -5.623 -12.986 -47.942 1.00 92.69 602 PHE A C 1
ATOM 4737 O O . PHE A 1 602 ? -5.347 -11.787 -47.860 1.00 92.69 602 PHE A O 1
ATOM 4744 N N . GLY A 1 603 ? -4.873 -13.838 -48.645 1.00 91.50 603 GLY A N 1
ATOM 4745 C CA . GLY A 1 603 ? -3.646 -13.439 -49.338 1.00 91.50 603 GLY A CA 1
ATOM 4746 C C . GLY A 1 603 ? -2.411 -13.270 -48.443 1.00 91.50 603 GLY A C 1
ATOM 4747 O O . GLY A 1 603 ? -1.427 -12.717 -48.927 1.00 91.50 603 GLY A O 1
ATOM 4748 N N . CYS A 1 604 ? -2.438 -13.749 -47.192 1.00 94.88 604 CYS A N 1
ATOM 4749 C CA . CYS A 1 604 ? -1.305 -13.738 -46.255 1.00 94.88 604 CYS A CA 1
ATOM 4750 C C . CYS A 1 604 ? -0.686 -15.149 -46.091 1.00 94.88 604 CYS A C 1
ATOM 4752 O O . CYS A 1 604 ? -0.853 -15.765 -45.041 1.00 94.88 604 CYS A O 1
ATOM 4754 N N . PRO A 1 605 ? -0.006 -15.751 -47.086 1.00 93.12 605 PRO A N 1
ATOM 4755 C CA . PRO A 1 605 ? 0.568 -17.097 -46.937 1.00 93.12 605 PRO A CA 1
ATOM 4756 C C . PRO A 1 605 ? 1.598 -17.211 -45.798 1.00 93.12 605 PRO A C 1
ATOM 4758 O O . PRO A 1 605 ? 1.765 -18.288 -45.225 1.00 93.12 605 PRO A O 1
ATOM 4761 N N . GLU A 1 606 ? 2.274 -16.118 -45.454 1.00 93.94 606 GLU A N 1
ATOM 4762 C CA . GLU A 1 606 ? 3.311 -16.051 -44.428 1.00 93.94 606 GLU A CA 1
ATOM 4763 C C . GLU A 1 606 ? 2.788 -16.363 -43.016 1.00 93.94 606 GLU A C 1
ATOM 4765 O O . GLU A 1 606 ? 3.448 -17.108 -42.290 1.00 93.94 606 GLU A O 1
ATOM 4770 N N . ILE A 1 607 ? 1.583 -15.903 -42.643 1.00 96.12 607 ILE A N 1
ATOM 4771 C CA . ILE A 1 607 ? 1.023 -16.178 -41.307 1.00 96.12 607 ILE A CA 1
ATOM 4772 C C . ILE A 1 607 ? 0.645 -17.650 -41.162 1.00 96.12 607 ILE A C 1
ATOM 4774 O O . ILE A 1 607 ? 0.814 -18.231 -40.095 1.00 96.12 607 ILE A O 1
ATOM 4778 N N . PHE A 1 608 ? 0.196 -18.298 -42.240 1.00 96.75 608 PHE A N 1
ATOM 4779 C CA . PHE A 1 608 ? -0.127 -19.725 -42.228 1.00 96.75 608 PHE A CA 1
ATOM 4780 C C . PHE A 1 608 ? 1.131 -20.595 -42.202 1.00 96.75 608 PHE A C 1
ATOM 4782 O O . PHE A 1 608 ? 1.140 -21.650 -41.565 1.00 96.75 608 PHE A O 1
ATOM 4789 N N . GLN A 1 609 ? 2.207 -20.158 -42.863 1.00 96.62 609 GLN A N 1
ATOM 4790 C CA . GLN A 1 609 ? 3.515 -20.807 -42.763 1.00 96.62 609 GLN A CA 1
ATOM 4791 C C . GLN A 1 609 ? 4.066 -20.710 -41.338 1.00 96.62 609 GLN A C 1
ATOM 4793 O O . GLN A 1 609 ? 4.483 -21.730 -40.790 1.00 96.62 609 GLN A O 1
ATOM 4798 N N . ALA A 1 610 ? 4.005 -19.524 -40.727 1.00 97.25 610 ALA A N 1
ATOM 4799 C CA . ALA A 1 610 ? 4.431 -19.291 -39.351 1.00 97.25 610 ALA A CA 1
ATOM 4800 C C . ALA A 1 610 ? 3.572 -20.074 -38.341 1.00 97.25 610 ALA A C 1
ATOM 4802 O O . ALA A 1 610 ? 4.110 -20.797 -37.506 1.00 97.25 610 ALA A O 1
ATOM 4803 N N . THR A 1 611 ? 2.246 -20.040 -38.493 1.00 97.00 611 THR A N 1
ATOM 4804 C CA . THR A 1 611 ? 1.296 -20.829 -37.688 1.00 97.00 611 THR A CA 1
ATOM 4805 C C . THR A 1 611 ? 1.637 -22.315 -37.740 1.00 97.00 611 THR A C 1
ATOM 4807 O O . THR A 1 611 ? 1.818 -22.957 -36.711 1.00 97.00 611 THR A O 1
ATOM 4810 N N . ASN A 1 612 ? 1.821 -22.874 -38.939 1.00 97.62 612 ASN A N 1
ATOM 4811 C CA . ASN A 1 612 ? 2.180 -24.282 -39.083 1.00 97.62 612 ASN A CA 1
ATOM 4812 C C . ASN A 1 612 ? 3.576 -24.618 -38.549 1.00 97.62 612 ASN A C 1
ATOM 4814 O O . ASN A 1 612 ? 3.773 -25.735 -38.079 1.00 97.62 612 ASN A O 1
ATOM 4818 N N . TYR A 1 613 ? 4.529 -23.689 -38.625 1.00 97.12 613 TYR A N 1
ATOM 4819 C CA . TYR A 1 613 ? 5.854 -23.866 -38.040 1.00 97.12 613 TYR A CA 1
ATOM 4820 C C . TYR A 1 613 ? 5.775 -23.986 -36.512 1.00 97.12 613 TYR A C 1
ATOM 4822 O O . TYR A 1 613 ? 6.325 -24.927 -35.944 1.00 97.12 613 TYR A O 1
ATOM 4830 N N . TRP A 1 614 ? 5.057 -23.084 -35.838 1.00 96.44 614 TRP A N 1
ATOM 4831 C CA . TRP A 1 614 ? 4.956 -23.096 -34.376 1.00 96.44 614 TRP A CA 1
ATOM 4832 C C . TRP A 1 614 ? 4.104 -24.248 -33.838 1.00 96.44 614 TRP A C 1
ATOM 4834 O O . TRP A 1 614 ? 4.491 -24.865 -32.845 1.00 96.44 614 TRP A O 1
ATOM 4844 N N . ARG A 1 615 ? 3.023 -24.616 -34.537 1.00 94.81 615 ARG A N 1
ATOM 4845 C CA . ARG A 1 615 ? 2.236 -25.821 -34.230 1.00 94.81 615 ARG A CA 1
ATOM 4846 C C . ARG A 1 615 ? 3.091 -27.086 -34.270 1.00 94.81 615 ARG A C 1
ATOM 4848 O O . ARG A 1 615 ? 3.131 -27.831 -33.293 1.00 94.81 615 ARG A O 1
ATOM 4855 N N . ASP A 1 616 ? 3.855 -27.276 -35.346 1.00 95.19 616 ASP A N 1
ATOM 4856 C CA . ASP A 1 616 ? 4.752 -28.429 -35.510 1.00 95.19 616 ASP A CA 1
ATOM 4857 C C . ASP A 1 616 ? 5.821 -28.485 -34.403 1.00 95.19 616 ASP A C 1
ATOM 4859 O O . ASP A 1 616 ? 6.052 -29.531 -33.798 1.00 95.19 616 ASP A O 1
ATOM 4863 N N . ARG A 1 617 ? 6.397 -27.331 -34.033 1.00 93.81 617 ARG A N 1
ATOM 4864 C CA . ARG A 1 617 ? 7.379 -27.213 -32.937 1.00 93.81 617 ARG A CA 1
ATOM 4865 C C . ARG A 1 617 ? 6.835 -27.637 -31.570 1.00 93.81 617 ARG A C 1
ATOM 4867 O O . ARG A 1 617 ? 7.634 -28.019 -30.716 1.00 93.81 617 ARG A O 1
ATOM 4874 N N . ARG A 1 618 ? 5.517 -27.568 -31.354 1.00 92.50 618 ARG A N 1
ATOM 4875 C CA . ARG A 1 618 ? 4.842 -28.000 -30.116 1.00 92.50 618 ARG A CA 1
ATOM 4876 C C . ARG A 1 618 ? 4.201 -29.388 -30.219 1.00 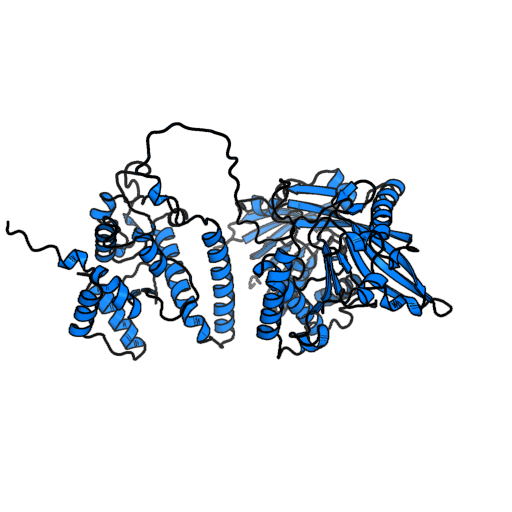92.50 618 ARG A C 1
ATOM 4878 O O . ARG A 1 618 ? 3.607 -29.845 -29.247 1.00 92.50 618 ARG A O 1
ATOM 4885 N N . GLY A 1 619 ? 4.334 -30.069 -31.359 1.00 92.44 619 GLY A N 1
ATOM 4886 C CA . GLY A 1 619 ? 3.721 -31.378 -31.601 1.00 92.44 619 GLY A CA 1
ATOM 4887 C C . GLY A 1 619 ? 2.234 -31.324 -31.968 1.00 92.44 619 GLY A C 1
ATOM 4888 O O . GLY A 1 619 ? 1.563 -32.354 -31.935 1.00 92.44 619 GLY A O 1
ATOM 4889 N N . GLU A 1 620 ? 1.707 -30.150 -32.324 1.00 93.12 620 GLU A N 1
ATOM 4890 C CA . GLU A 1 620 ? 0.358 -30.002 -32.872 1.00 93.12 620 GLU A CA 1
ATOM 4891 C C . GLU A 1 620 ? 0.337 -30.306 -34.378 1.00 93.12 620 GLU A C 1
ATOM 4893 O O . GLU A 1 620 ? 1.291 -30.048 -35.115 1.00 93.12 620 GLU A O 1
ATOM 4898 N N . GLY A 1 621 ? -0.791 -30.828 -34.869 1.00 93.88 621 GLY A N 1
ATOM 4899 C CA . GLY A 1 621 ? -0.971 -31.106 -36.292 1.00 93.88 621 GLY A CA 1
ATOM 4900 C C . GLY A 1 621 ? -0.987 -29.828 -37.136 1.00 93.88 621 GLY A C 1
ATOM 4901 O O . GLY A 1 621 ? -1.703 -28.868 -36.828 1.00 93.88 621 GLY A O 1
ATOM 4902 N N . ARG A 1 622 ? -0.239 -29.831 -38.245 1.00 96.12 622 ARG A N 1
ATOM 4903 C CA . ARG A 1 622 ? -0.282 -28.751 -39.243 1.00 96.12 622 ARG A CA 1
ATOM 4904 C C . ARG A 1 622 ? -1.696 -28.609 -39.812 1.00 96.12 622 ARG A C 1
ATOM 4906 O O . ARG A 1 622 ? -2.342 -29.600 -40.143 1.00 96.12 622 ARG A O 1
ATOM 4913 N N . LEU A 1 623 ? -2.142 -27.372 -39.983 1.00 95.25 623 LEU A N 1
ATOM 4914 C CA . LEU A 1 623 ? -3.355 -27.039 -40.713 1.00 95.25 623 LEU A CA 1
ATOM 4915 C C . LEU A 1 623 ? -3.134 -27.315 -42.202 1.00 95.25 623 LEU A C 1
ATOM 4917 O O . LEU A 1 623 ? -2.256 -26.722 -42.840 1.00 95.25 623 LEU A O 1
ATOM 4921 N N . SER A 1 624 ? -3.933 -28.227 -42.752 1.00 95.06 624 SER A N 1
ATOM 4922 C CA . SER A 1 624 ? -3.958 -28.512 -44.186 1.00 95.06 624 SER A CA 1
ATOM 4923 C C . SER A 1 624 ? -4.512 -27.321 -44.982 1.00 95.06 624 SER A C 1
ATOM 4925 O O . SER A 1 624 ? -5.296 -26.529 -44.446 1.00 95.06 624 SER A O 1
ATOM 4927 N N . PRO A 1 625 ? -4.183 -27.199 -46.281 1.00 92.62 625 PRO A N 1
ATOM 4928 C CA . PRO A 1 625 ? -4.781 -26.183 -47.146 1.00 92.62 625 PRO A CA 1
ATOM 4929 C C . PRO A 1 625 ? -6.318 -26.196 -47.127 1.00 92.62 625 PRO A C 1
ATOM 4931 O O . PRO A 1 625 ? -6.942 -25.139 -47.150 1.00 92.62 625 PRO A O 1
ATOM 4934 N N . GLN A 1 626 ? -6.935 -27.380 -47.023 1.00 93.38 626 GLN A N 1
ATOM 4935 C CA . GLN A 1 626 ? -8.388 -27.539 -46.934 1.00 93.38 626 GLN A CA 1
ATOM 4936 C C . GLN A 1 626 ? -8.945 -26.966 -45.626 1.00 93.38 626 GLN A C 1
ATOM 4938 O O . GLN A 1 626 ? -9.960 -26.276 -45.651 1.00 93.38 626 GLN A O 1
ATOM 4943 N N . GLN A 1 627 ? -8.275 -27.209 -44.495 1.00 93.94 627 GLN A N 1
ATOM 4944 C CA . GLN A 1 627 ? -8.672 -26.638 -43.203 1.00 93.94 627 GLN A CA 1
ATOM 4945 C C . GLN A 1 627 ? -8.533 -25.116 -43.198 1.00 93.94 627 GLN A C 1
ATOM 4947 O O . GLN A 1 627 ? -9.456 -24.427 -42.775 1.00 93.94 627 GLN A O 1
ATOM 4952 N N . ILE A 1 628 ? -7.420 -24.587 -43.717 1.00 93.00 628 ILE A N 1
ATOM 4953 C CA . ILE A 1 628 ? -7.198 -23.138 -43.832 1.00 93.00 628 ILE A CA 1
ATOM 4954 C C . ILE A 1 628 ? -8.296 -22.500 -44.691 1.00 93.00 628 ILE A C 1
ATOM 4956 O O . ILE A 1 628 ? -8.922 -21.532 -44.267 1.00 93.00 628 ILE A O 1
ATOM 4960 N N . SER A 1 629 ? -8.594 -23.083 -45.857 1.00 91.38 629 SER A N 1
ATOM 4961 C CA . SER A 1 629 ? -9.694 -22.623 -46.712 1.00 91.38 629 SER A CA 1
ATOM 4962 C C . SER A 1 629 ? -11.038 -22.661 -45.987 1.00 91.38 629 SER A C 1
ATOM 4964 O O . SER A 1 629 ? -11.812 -21.716 -46.086 1.00 91.38 629 SER A O 1
ATOM 4966 N N . ALA A 1 630 ? -11.313 -23.721 -45.224 1.00 92.81 630 ALA A N 1
ATOM 4967 C CA . ALA A 1 630 ? -12.551 -23.842 -44.467 1.00 92.81 630 ALA A CA 1
ATOM 4968 C C . ALA A 1 630 ? -12.661 -22.809 -43.333 1.00 92.81 630 ALA A C 1
ATOM 4970 O O . ALA A 1 630 ? -13.765 -22.356 -43.045 1.00 92.81 630 ALA A O 1
ATOM 4971 N N . TYR A 1 631 ? -11.564 -22.430 -42.669 1.00 94.06 631 TYR A N 1
ATOM 4972 C CA . TYR A 1 631 ? -11.580 -21.328 -41.698 1.00 94.06 631 TYR A CA 1
ATOM 4973 C C . TYR A 1 631 ? -11.866 -19.985 -42.373 1.00 94.06 631 TYR A C 1
ATOM 4975 O O . TYR A 1 631 ? -12.730 -19.245 -41.908 1.00 94.06 631 TYR A O 1
ATOM 4983 N N . MET A 1 632 ? -11.203 -19.693 -43.495 1.00 90.88 632 MET A N 1
ATOM 4984 C CA . MET A 1 632 ? -11.416 -18.440 -44.228 1.00 90.88 632 MET A CA 1
ATOM 4985 C C . MET A 1 632 ? -12.854 -18.304 -44.744 1.00 90.88 632 MET A C 1
ATOM 4987 O O . MET A 1 632 ? -13.432 -17.229 -44.636 1.00 90.88 632 MET A O 1
ATOM 4991 N N . GLU A 1 633 ? -13.454 -19.382 -45.256 1.00 90.50 633 GLU A N 1
ATOM 4992 C CA . GLU A 1 633 ? -14.843 -19.346 -45.736 1.00 90.50 633 GLU A CA 1
ATOM 4993 C C . GLU A 1 633 ? -15.858 -19.248 -44.590 1.00 90.50 633 GLU A C 1
ATOM 4995 O O . GLU A 1 633 ? -16.800 -18.467 -44.671 1.00 90.50 633 GLU A O 1
ATOM 5000 N N . ARG A 1 634 ? -15.671 -20.005 -43.499 1.00 92.00 634 ARG A N 1
ATOM 5001 C CA . ARG A 1 634 ? -16.614 -19.997 -42.363 1.00 92.00 634 ARG A CA 1
ATOM 5002 C C . ARG A 1 634 ? -16.613 -18.685 -41.586 1.00 92.00 634 ARG A C 1
ATOM 5004 O O . ARG A 1 634 ? -17.652 -18.306 -41.063 1.00 92.00 634 ARG A O 1
ATOM 5011 N N . SER A 1 635 ? -15.463 -18.023 -41.507 1.00 93.69 635 SER A N 1
ATOM 5012 C CA . SER A 1 635 ? -15.331 -16.734 -40.820 1.00 93.69 635 SER A CA 1
ATOM 5013 C C . SER A 1 635 ? -15.789 -15.551 -41.679 1.00 93.69 635 SER A C 1
ATOM 5015 O O . SER A 1 635 ? -15.897 -14.441 -41.170 1.00 93.69 635 SER A O 1
ATOM 5017 N N . ARG A 1 636 ? -16.067 -15.756 -42.975 1.00 91.69 636 ARG A N 1
ATOM 5018 C CA . ARG A 1 636 ? -16.438 -14.679 -43.896 1.00 91.69 636 ARG A CA 1
ATOM 5019 C C . ARG A 1 636 ? -17.819 -14.093 -43.545 1.00 91.69 636 ARG A C 1
ATOM 5021 O O . ARG A 1 636 ? -18.798 -14.841 -43.526 1.00 91.69 636 ARG A O 1
ATOM 5028 N N . PRO A 1 637 ? -17.940 -12.764 -43.356 1.00 88.88 637 PRO A N 1
ATOM 5029 C CA . PRO A 1 637 ? -19.223 -12.104 -43.126 1.00 88.88 637 PRO A CA 1
ATOM 5030 C C . PRO A 1 637 ? -20.233 -12.378 -44.249 1.00 88.88 637 PRO A C 1
ATOM 5032 O O . PRO A 1 637 ? -19.896 -12.312 -45.436 1.00 88.88 637 PRO A O 1
ATOM 5035 N N . ALA A 1 638 ? -21.493 -12.637 -43.889 1.00 82.38 638 ALA A N 1
ATOM 5036 C CA . ALA A 1 638 ? -22.561 -12.956 -44.843 1.00 82.38 638 ALA A CA 1
ATOM 5037 C C . ALA A 1 638 ? -22.817 -11.820 -45.854 1.00 82.38 638 ALA A C 1
ATOM 5039 O O . ALA A 1 638 ? -23.151 -12.058 -47.014 1.00 82.38 638 ALA A O 1
ATOM 5040 N N . GLN A 1 639 ? -22.588 -10.580 -45.431 1.00 80.06 639 GLN A N 1
ATOM 5041 C CA . GLN A 1 639 ? -22.687 -9.359 -46.222 1.00 80.06 639 GLN A CA 1
ATOM 5042 C C . GLN A 1 639 ? -21.714 -9.375 -47.415 1.00 80.06 639 GLN A C 1
ATOM 5044 O O . GLN A 1 639 ? -22.071 -8.949 -48.512 1.00 80.06 639 GLN A O 1
ATOM 5049 N N . LEU A 1 640 ? -20.525 -9.972 -47.255 1.00 76.88 640 LEU A N 1
ATOM 5050 C CA . LEU A 1 640 ? -19.532 -10.133 -48.327 1.00 76.88 640 LEU A CA 1
ATOM 5051 C C . LEU A 1 640 ? -19.842 -11.296 -49.286 1.00 76.88 640 LEU A C 1
ATOM 5053 O O . LEU A 1 640 ? -19.158 -11.438 -50.303 1.00 76.88 640 LEU A O 1
ATOM 5057 N N . LEU A 1 641 ? -20.834 -12.136 -48.971 1.00 66.94 641 LEU A N 1
ATOM 5058 C CA . LEU A 1 641 ? -21.348 -13.198 -49.848 1.00 66.94 641 LEU A CA 1
ATOM 5059 C C . LEU A 1 641 ? -22.529 -12.712 -50.709 1.00 66.94 641 LEU A C 1
ATOM 5061 O O . LEU A 1 641 ? -22.814 -13.303 -51.750 1.00 66.94 641 LEU A O 1
ATOM 5065 N N . ALA A 1 642 ? -23.201 -11.627 -50.302 1.00 53.81 642 ALA A N 1
ATOM 5066 C CA . ALA A 1 642 ? -24.366 -11.062 -50.990 1.00 53.81 642 ALA A CA 1
ATOM 5067 C C . ALA A 1 642 ? -24.012 -10.151 -52.186 1.00 53.81 642 ALA A C 1
ATOM 5069 O O . ALA A 1 642 ? -24.878 -9.859 -53.016 1.00 53.81 642 ALA A O 1
ATOM 5070 N N . ILE A 1 643 ? -22.747 -9.741 -52.321 1.00 50.22 643 ILE A N 1
ATOM 5071 C CA . ILE A 1 643 ? -22.249 -8.992 -53.481 1.00 50.22 643 ILE A CA 1
ATOM 5072 C C . ILE A 1 643 ? -22.065 -9.980 -54.641 1.00 50.22 643 ILE A C 1
ATOM 5074 O O . ILE A 1 643 ? -21.030 -10.635 -54.774 1.00 50.22 643 ILE A O 1
ATOM 5078 N N . ARG A 1 644 ? -23.090 -10.125 -55.491 1.00 38.03 644 ARG A N 1
ATOM 5079 C CA . ARG A 1 644 ? -22.919 -10.779 -56.799 1.00 38.03 644 ARG A CA 1
ATOM 5080 C C . ARG A 1 644 ? -21.886 -9.988 -57.611 1.00 38.03 644 ARG A C 1
ATOM 5082 O O . ARG A 1 644 ? -21.918 -8.760 -57.559 1.00 38.03 644 ARG A O 1
ATOM 5089 N N . PRO A 1 645 ? -21.026 -10.646 -58.406 1.00 39.03 645 PRO A N 1
ATOM 5090 C CA . PRO A 1 645 ? -20.193 -9.928 -59.355 1.00 39.03 645 PRO A CA 1
ATOM 5091 C C . PRO A 1 645 ? -21.115 -9.232 -60.361 1.00 39.03 645 PRO A C 1
ATOM 5093 O O . PRO A 1 645 ? -21.805 -9.891 -61.141 1.00 39.03 645 PRO A O 1
ATOM 5096 N N . THR A 1 646 ? -21.155 -7.902 -60.339 1.00 35.06 646 THR A N 1
ATOM 5097 C CA . THR A 1 646 ? -21.523 -7.148 -61.534 1.00 35.06 646 THR A CA 1
ATOM 5098 C C . THR A 1 646 ? -20.437 -7.425 -62.560 1.00 35.06 646 THR A C 1
ATOM 5100 O O . THR A 1 646 ? -19.270 -7.115 -62.332 1.00 35.06 646 THR A O 1
ATOM 5103 N N . GLN A 1 647 ? -20.818 -8.095 -63.646 1.00 33.31 647 GLN A N 1
ATOM 5104 C CA . GLN A 1 647 ? -20.043 -8.082 -64.877 1.00 33.31 647 GLN A CA 1
ATOM 5105 C C . GLN A 1 647 ? -19.834 -6.621 -65.278 1.00 33.31 647 GLN A C 1
ATOM 5107 O O . GLN A 1 647 ? -20.822 -5.958 -65.579 1.00 33.31 647 GLN A O 1
ATOM 5112 N N . GLU A 1 648 ? -18.589 -6.151 -65.238 1.00 30.27 648 GLU A N 1
ATOM 5113 C CA . GLU A 1 648 ? -17.966 -5.255 -66.225 1.00 30.27 648 GLU A CA 1
ATOM 5114 C C . GLU A 1 648 ? -16.455 -5.160 -65.988 1.00 30.27 648 GLU A C 1
ATOM 5116 O O . GLU A 1 648 ? -16.037 -4.973 -64.820 1.00 30.27 648 GLU A O 1
#

InterPro domains:
  IPR021833 Protein of unknown function DUF3425 [PF11905] (510-604)
  IPR036188 FAD/NAD(P)-binding domain superfamily [G3DSA:3.50.50.60] (3-90)
  IPR036188 FAD/NAD(P)-binding domain superfamily [SSF51905] (7-220)

Mean predicted aligned error: 16.35 Å